Protein 6QNN (pdb70)

CATH classification: 2.130.10.110

InterPro domains:
  IPR000547 Clathrin, heavy chain/VPS, 7-fold repeat [PS50236] (537-683)
  IPR000547 Clathrin, heavy chain/VPS, 7-fold repeat [PS50236] (686-828)
  IPR000547 Clathrin, heavy chain/VPS, 7-fold repeat [PS50236] (833-972)
  IPR000547 Clathrin, heavy chain/VPS, 7-fold repeat [PS50236] (979-1124)
  IPR000547 Clathrin, heavy chain/VPS, 7-fold repeat [PS50236] (1128-1269)
  IPR000547 Clathrin, heavy chain/VPS, 7-fold repeat [PS50236] (1274-1420)
  IPR000547 Clathrin, heavy chain/VPS, 7-fold repeat [PS50236] (1423-1566)
  IPR000547 Clathrin, heavy chain/VPS, 7-fold repeat [SM00299] (537-679)
  IPR000547 Clathrin, heavy chain/VPS, 7-fold repeat [SM00299] (686-828)
  IPR000547 Clathrin, heavy chain/VPS, 7-fold repeat [SM00299] (833-972)
  IPR000547 Clathrin, heavy chain/VPS, 7-fold repeat [SM00299] (979-1124)
  IPR000547 Clathrin, heavy chain/VPS, 7-fold repeat [SM00299] (1128-1269)
  IPR000547 Clathrin, heavy chain/VPS, 7-fold repeat [SM00299] (1274-1420)
  IPR000547 Clathrin, heavy chain/VPS, 7-fold repeat [SM00299] (1423-1582)
  IPR011990 Tetratricopeptide-like helical domain superfamily [G3DSA:1.25.40.10] (444-655)
  IPR011990 Tetratricopeptide-like helical domain superfamily [G3DSA:1.25.40.10] (656-912)
  IPR011990 Tetratricopeptide-like helical domain superfamily [G3DSA:1.25.40.10] (1037-1182)
  IPR011990 Tetratricopeptide-like helical domain superfamily [G3DSA:1.25.40.10] (1183-1522)
  IPR015348 Clathrin, heavy chain, linker, core motif [PF09268] (331-354)
  IPR016024 Armadillo-type fold [SSF48371] (332-487)

Sequence (373 aa):
QILPIRFQEHLQLQNLGINPANIGFSTLTMESDKFICIREKVGEQAQVVIIDMNDPSNPIRRPISADSAIMNPASKVIALKAGKTLQIFNIEMKSKMKAHTMTDDVTFWKWISLNTVALVTDNAVYHWSMEGESQPVKMFDRHSSLAGCQIINYRTDAKQKWLLLTGISAQQNRVVGAMQLYSVDRKVSQPIEGHAASFAQFKMEGNAEESTLFCFAVRGQAGGKLHIIEVGTPPTGNQPFPKKAVDVFFPPEAQNDFPVAMQISEKHDVVFLITKYGYIHLYDLETGTCIYMNRISGETIFVTAPHEATAGIIGVNRKGQVLSVCVEEENIIPYITNVLQNPDLALRMAVRNNPSPVVGQLIDLSSPLIQLS

Nearest PDB structures (foldseek):
  6qnn-assembly1_B  TM=1.056E+00  e=4.488E-01  Homo sapiens
  6qnp-assembly3_C  TM=9.932E-01  e=3.806E-57  Homo sapiens
  5ods-assembly2_B  TM=9.901E-01  e=2.237E-57  Mus musculus
  5ods-assembly1_A  TM=9.901E-01  e=7.856E-57  Mus musculus
  1bpo-assembly1_B  TM=9.889E-01  e=6.476E-57  Rattus norvegicus

Organism: Homo sapiens (NCBI:txid9606)

Foldseek 3Di:
DFDQKDKDFQDFVVVVVDDLVQLALQAWADQAQQWIWGWDQDDNFIKIWIAGSVHRNDIDIDTDDFRDWDAQHPARKIWGHHFQKTWIAHDVVRGTQAIDGDPFGFLDWGDADNFWIWTDGQWFIWIQGRPDDRDTDTQATDDPVCHPFDWADKYAWPVRQKIKTKTWDADPNATWIWMWIAGRPVGDIDIDTFAEWYWAWADDPQAPGTFIWIWTWHQDPVAIKIKIATDDDDDPSGDHQDIEIDHDDDDPVPPRKIWHYWDAQHQQQWIWIAIQQAKIWIARNRHRDTQDIDRDDRGGFHHWHQDPVQSWIWTAGSSRTIMTMHGPPVRSLVCCVPVVVDNVVSVVSVPRHD/DDDDDDCDDDPDDDPDDPD

B-factor: mean 66.19, std 13.58, range [41.08, 110.14]

Secondary structure (DSSP, 8-state):
---SEEEEEEEETTTTT--GGG-STTTEEEEETTEEEEEE-SSSSEEEEEEETTEEEEEEEEEE--SEEEE-SSSSEEEEEETTEEEEEETTTTEEEEEEE-SS---EEEE-SSSEEEEE-SSEEEEEESSS-SSPEEEEEPPGGGTT-EEEEEEE-TTSSEEEEEEEEESSSSEEEEEEEEETTTTEEEEE--SEEEEEEEEPTT-SSEEEEEEEEEEETTEEEEEEEE-SPPPTTSPPPPPEEEEE---TT-TT--EEEEEEETTTTEEEEEETTSEEEEEETTT--EEEEEE--SS-EEEEEEETTTTEEEEEESS-EEEEEEE-TTTHHHHHHHTS--HHHHHHHHHHT-/-PPPB---S--PPPSS---

Solvent-accessible surface area: 17347 Å² total; per-residue (Å²): 153,62,88,0,12,103,104,74,86,58,18,44,0,82,116,17,59,3,76,68,85,33,5,13,64,90,21,2,26,1,28,12,23,78,19,0,3,0,46,21,120,98,60,150,139,25,39,3,0,4,0,39,28,134,64,46,83,92,31,44,90,114,97,25,107,17,66,17,3,2,5,2,28,49,50,44,6,8,0,27,12,49,22,82,55,0,54,0,64,34,24,101,136,165,48,108,87,24,40,39,88,16,119,52,66,4,77,26,11,44,12,35,35,105,40,12,0,0,0,0,0,96,77,0,0,32,11,1,36,44,144,47,135,44,119,17,91,102,34,10,24,28,33,90,47,0,72,82,18,104,15,30,39,0,49,19,4,76,161,59,89,16,0,4,0,3,0,27,30,90,88,166,134,61,48,16,1,12,0,0,0,18,1,28,94,132,134,21,1,18,54,6,73,0,3,5,5,2,10,4,45,3,85,27,165,66,26,92,95,96,3,19,0,0,0,2,0,14,40,15,147,100,35,6,62,0,16,0,12,30,7,27,115,54,48,151,67,18,128,72,13,73,75,45,30,39,100,5,113,23,25,110,148,7,120,86,3,17,1,38,9,4,14,14,5,91,130,17,1,0,0,0,0,3,0,66,76,0,55,0,2,0,1,0,0,28,41,1,37,44,3,25,72,68,112,28,6,61,68,19,3,21,18,16,2,70,16,140,92,35,20,4,2,2,3,0,1,94,86,0,35,0,5,7,2,4,5,39,103,120,22,8,29,55,27,0,61,104,80,60,143,46,85,118,7,2,128,122,4,27,127,49,40,105,152,97,26,103,74,27,178,35,14,88,64,74,57,110,187,120,167,146,152

GO terms:
  GO:0150093 amyloid-beta clearance by transcytosis (P, IMP)
  GO:0072583 clathrin-dependent endocytosis (P, IMP)
  GO:0050750 low-density lipoprotein particle receptor binding (F, IPI)
  GO:0005515 protein binding (F, IPI)
  GO:0003725 double-stranded RNA binding (F, IDA)
  GO:0032991 protein-containing complex (C, IDA)
  GO:1990498 mitotic spindle microtubule (C, IDA)
  GO:0005819 spindle (C, IDA)
  GO:0030136 clathrin-coated vesicle (C, IDA)
  GO:1900126 negative regulation of hyaluronan biosynthetic process (P, IDA)
  GO:1900126 negative regulation of hyaluronan biosynthetic process (P, IMP)
  GO:0060236 regulation of mitotic spindle organization (P, IMP)
  GO:0006898 receptor-mediated endocytosis (P, IMP)
  GO:0000278 mitotic cell cycle (P, IMP)
  GO:0071439 clathrin complex (C, IDA)
  GO:0032051 clathrin light chain binding (F, IPI)
  GO:0032588 trans-Golgi network membrane (C, TAS)
  GO:0036020 endolysosome membrane (C, TAS)
  GO:0005829 cytosol (C, TAS)
  GO:0005886 plasma membrane (C, TAS)

Radius of gyration: 20.75 Å; Cα contacts (8 Å, |Δi|>4): 882; chains: 2; bounding box: 51×54×52 Å

Structure (mmCIF, N/CA/C/O backbone):
data_6QNN
#
_entry.id   6QNN
#
_cell.length_a   51.987
_cell.length_b   51.987
_cell.length_c   154.094
_cell.angle_alpha   90.000
_cell.angle_beta   90.000
_cell.angle_gamma   90.000
#
_symmetry.space_group_name_H-M   'P 43'
#
loop_
_entity.id
_entity.type
_entity.pdbx_description
1 polymer 'Clathrin heavy chain 1'
2 polymer 'G2 and S phase-expressed protein 1'
3 water water
#
loop_
_atom_site.group_PDB
_atom_site.id
_atom_site.type_symbol
_atom_site.label_atom_id
_atom_site.label_alt_id
_atom_site.label_comp_id
_atom_site.label_asym_id
_atom_site.label_entity_id
_atom_site.label_seq_id
_atom_site.pdbx_PDB_ins_code
_atom_site.Cartn_x
_atom_site.Cartn_y
_atom_site.Cartn_z
_atom_site.occupancy
_atom_site.B_iso_or_equiv
_atom_site.auth_seq_id
_atom_site.auth_comp_id
_atom_site.auth_asym_id
_atom_site.auth_atom_id
_atom_site.pdbx_PDB_model_num
ATOM 1 N N . GLN A 1 3 ? -9.189 -20.720 11.504 1.00 82.19 3 GLN A N 1
ATOM 2 C CA . GLN A 1 3 ? -9.691 -19.898 10.410 1.00 82.09 3 GLN A CA 1
ATOM 3 C C . GLN A 1 3 ? -9.602 -20.648 9.079 1.00 83.88 3 GLN A C 1
ATOM 4 O O . GLN A 1 3 ? -9.985 -20.124 8.031 1.00 83.29 3 GLN A O 1
ATOM 6 N N . ILE A 1 4 ? -9.104 -21.881 9.124 1.00 81.72 4 ILE A N 1
ATOM 7 C CA . ILE A 1 4 ? -8.924 -22.685 7.921 1.00 83.78 4 ILE A CA 1
ATOM 8 C C . ILE A 1 4 ? -10.191 -23.494 7.663 1.00 81.47 4 ILE A C 1
ATOM 9 O O . ILE A 1 4 ? -10.665 -24.242 8.529 1.00 80.01 4 ILE A O 1
ATOM 14 N N . LEU A 1 5 ? -10.758 -23.327 6.473 1.00 77.69 5 LEU A N 1
ATOM 15 C CA . LEU A 1 5 ? -11.973 -24.048 6.177 1.00 75.72 5 LEU A CA 1
ATOM 16 C C . LEU A 1 5 ? -11.769 -24.964 4.981 1.00 73.59 5 LEU A C 1
ATOM 17 O O . LEU A 1 5 ? -11.239 -24.526 3.953 1.00 78.39 5 LEU A O 1
ATOM 22 N N . PRO A 1 6 ? -12.218 -26.223 5.063 1.00 71.64 6 PRO A N 1
ATOM 23 C CA . PRO A 1 6 ? -11.990 -27.164 3.959 1.00 73.74 6 PRO A CA 1
ATOM 24 C C . PRO A 1 6 ? -12.900 -26.933 2.766 1.00 71.66 6 PRO A C 1
ATOM 25 O O . PRO A 1 6 ? -12.709 -27.576 1.724 1.00 70.01 6 PRO A O 1
ATOM 29 N N . ILE A 1 7 ? -13.892 -26.057 2.902 1.00 68.79 7 ILE A N 1
ATOM 30 C CA . ILE A 1 7 ? -14.756 -25.669 1.803 1.00 69.50 7 ILE A CA 1
ATOM 31 C C . ILE A 1 7 ? -14.600 -24.184 1.511 1.00 69.32 7 ILE A C 1
ATOM 32 O O . ILE A 1 7 ? -13.833 -23.477 2.177 1.00 73.23 7 ILE A O 1
ATOM 37 N N . ARG A 1 8 ? -15.330 -23.706 0.508 1.00 69.10 8 ARG A N 1
ATOM 38 C CA . ARG A 1 8 ? -15.426 -22.283 0.239 1.00 65.95 8 ARG A CA 1
ATOM 39 C C . ARG A 1 8 ? -16.856 -21.969 -0.168 1.00 64.08 8 ARG A C 1
ATOM 40 O O . ARG A 1 8 ? -17.493 -22.740 -0.894 1.00 65.96 8 ARG A O 1
ATOM 48 N N . PHE A 1 9 ? -17.339 -20.829 0.314 1.00 66.36 9 PHE A N 1
ATOM 49 C CA . PHE A 1 9 ? -18.726 -20.403 0.231 1.00 63.83 9 PHE A CA 1
ATOM 50 C C . PHE A 1 9 ? -18.836 -19.257 -0.765 1.00 65.25 9 PHE A C 1
ATOM 51 O O . PHE A 1 9 ? -17.939 -18.411 -0.854 1.00 68.96 9 PHE A O 1
ATOM 59 N N . GLN A 1 10 ? -19.936 -19.225 -1.512 1.00 63.55 10 GLN A N 1
ATOM 60 C CA . GLN A 1 10 ? -20.173 -18.116 -2.422 1.00 66.97 10 GLN A CA 1
ATOM 61 C C . GLN A 1 10 ? -21.667 -17.878 -2.554 1.00 65.17 10 GLN A C 1
ATOM 62 O O . GLN A 1 10 ? -22.426 -18.811 -2.833 1.00 62.30 10 GLN A O 1
ATOM 68 N N . GLU A 1 11 ? -22.083 -16.636 -2.344 1.00 62.48 11 GLU A N 1
ATOM 69 C CA . GLU A 1 11 ? -23.413 -16.198 -2.745 1.00 62.59 11 GLU A CA 1
ATOM 70 C C . GLU A 1 11 ? -23.292 -15.594 -4.138 1.00 66.58 11 GLU A C 1
ATOM 71 O O . GLU A 1 11 ? -22.675 -14.538 -4.312 1.00 67.94 11 GLU A O 1
ATOM 77 N N . HIS A 1 12 ? -23.867 -16.275 -5.135 1.00 66.35 12 HIS A N 1
ATOM 78 C CA . HIS A 1 12 ? -23.765 -15.811 -6.512 1.00 64.64 12 HIS A CA 1
ATOM 79 C C . HIS A 1 12 ? -24.689 -14.634 -6.781 1.00 69.01 12 HIS A C 1
ATOM 80 O O . HIS A 1 12 ? -24.284 -13.657 -7.426 1.00 69.53 12 HIS A O 1
ATOM 87 N N . LEU A 1 13 ? -25.921 -14.703 -6.281 1.00 64.67 13 LEU A N 1
ATOM 88 C CA . LEU A 1 13 ? -26.966 -13.772 -6.675 1.00 61.32 13 LEU A CA 1
ATOM 89 C C . LEU A 1 13 ? -28.088 -13.902 -5.664 1.00 61.20 13 LEU A C 1
ATOM 90 O O . LEU A 1 13 ? -28.243 -14.946 -5.023 1.00 57.07 13 LEU A O 1
ATOM 95 N N . GLN A 1 14 ? -28.831 -12.817 -5.494 1.00 63.91 14 GLN A N 1
ATOM 96 C CA . GLN A 1 14 ? -30.066 -12.811 -4.731 1.00 64.60 14 GLN A CA 1
ATOM 97 C C . GLN A 1 14 ? -31.222 -12.589 -5.690 1.00 60.47 14 GLN A C 1
ATOM 98 O O . GLN A 1 14 ? -31.229 -11.602 -6.429 1.00 59.84 14 GLN A O 1
ATOM 104 N N . LEU A 1 15 ? -32.206 -13.486 -5.662 1.00 60.83 15 LEU A N 1
ATOM 105 C CA . LEU A 1 15 ? -33.273 -13.437 -6.657 1.00 61.64 15 LEU A CA 1
ATOM 106 C C . LEU A 1 15 ? -34.279 -12.327 -6.400 1.00 64.08 15 LEU A C 1
ATOM 107 O O . LEU A 1 15 ? -35.032 -11.975 -7.310 1.00 61.89 15 LEU A O 1
ATOM 112 N N . GLN A 1 16 ? -34.302 -11.757 -5.198 1.00 62.70 16 GLN A N 1
ATOM 113 C CA . GLN A 1 16 ? -35.162 -10.606 -4.960 1.00 65.22 16 GLN A CA 1
ATOM 114 C C . GLN A 1 16 ? -34.593 -9.332 -5.566 1.00 63.45 16 GLN A C 1
ATOM 115 O O . GLN A 1 16 ? -35.333 -8.359 -5.728 1.00 63.38 16 GLN A O 1
ATOM 121 N N . ASN A 1 17 ? -33.296 -9.318 -5.898 1.00 65.12 17 ASN A N 1
ATOM 122 C CA . ASN A 1 17 ? -32.706 -8.193 -6.618 1.00 65.83 17 ASN A CA 1
ATOM 123 C C . ASN A 1 17 ? -33.234 -8.117 -8.049 1.00 67.48 17 ASN A C 1
ATOM 124 O O . ASN A 1 17 ? -33.343 -7.022 -8.615 1.00 70.43 17 ASN A O 1
ATOM 129 N N . LEU A 1 18 ? -33.628 -9.252 -8.626 1.00 65.68 18 LEU A N 1
ATOM 130 C CA . LEU A 1 18 ? -34.223 -9.289 -9.952 1.00 66.13 18 LEU A CA 1
ATOM 131 C C . LEU A 1 18 ? -35.739 -9.152 -9.943 1.00 65.98 18 LEU A C 1
ATOM 132 O O . LEU A 1 18 ? -36.366 -9.348 -10.986 1.00 68.95 18 LEU A O 1
ATOM 137 N N . GLY A 1 19 ? -36.341 -8.822 -8.808 1.00 65.36 19 GLY A N 1
ATOM 138 C CA . GLY A 1 19 ? -37.767 -8.569 -8.771 1.00 69.37 19 GLY A CA 1
ATOM 139 C C . GLY A 1 19 ? -38.646 -9.790 -8.624 1.00 70.58 19 GLY A C 1
ATOM 140 O O . GLY A 1 19 ? -39.870 -9.677 -8.762 1.00 70.32 19 GLY A O 1
ATOM 141 N N . ILE A 1 20 ? -38.069 -10.947 -8.336 1.00 69.31 20 ILE A N 1
ATOM 142 C CA . ILE A 1 20 ? -38.842 -12.170 -8.164 1.00 65.56 20 ILE A CA 1
ATOM 143 C C . ILE A 1 20 ? -39.530 -12.148 -6.805 1.00 70.49 20 ILE A C 1
ATOM 144 O O . ILE A 1 20 ? -38.866 -12.070 -5.767 1.00 67.60 20 ILE A O 1
ATOM 149 N N . ASN A 1 21 ? -40.860 -12.205 -6.821 1.00 66.47 21 ASN A N 1
ATOM 150 C CA . ASN A 1 21 ? -41.661 -12.274 -5.606 1.00 74.30 21 ASN A CA 1
ATOM 151 C C . ASN A 1 21 ? -41.429 -13.618 -4.922 1.00 72.96 21 ASN A C 1
ATOM 152 O O . ASN A 1 21 ? -41.386 -14.648 -5.607 1.00 67.89 21 ASN A O 1
ATOM 157 N N . PRO A 1 22 ? -41.222 -13.649 -3.594 1.00 69.58 22 PRO A N 1
ATOM 158 C CA . PRO A 1 22 ? -40.828 -14.909 -2.931 1.00 70.31 22 PRO A CA 1
ATOM 159 C C . PRO A 1 22 ? -41.910 -15.983 -2.867 1.00 68.52 22 PRO A C 1
ATOM 160 O O . PRO A 1 22 ? -41.581 -17.123 -2.513 1.00 67.40 22 PRO A O 1
ATOM 164 N N . ALA A 1 23 ? -43.165 -15.673 -3.211 1.00 71.00 23 ALA A N 1
ATOM 165 C CA . ALA A 1 23 ? -44.193 -16.703 -3.280 1.00 68.33 23 ALA A CA 1
ATOM 166 C C . ALA A 1 23 ? -43.983 -17.660 -4.452 1.00 68.07 23 ALA A C 1
ATOM 167 O O . ALA A 1 23 ? -44.424 -18.811 -4.374 1.00 68.99 23 ALA A O 1
ATOM 169 N N . ASN A 1 24 ? -43.322 -17.228 -5.527 1.00 67.37 24 ASN A N 1
ATOM 170 C CA . ASN A 1 24 ? -42.964 -18.133 -6.613 1.00 66.69 24 ASN A CA 1
ATOM 171 C C . ASN A 1 24 ? -41.524 -18.628 -6.518 1.00 66.86 24 ASN A C 1
ATOM 172 O O . ASN A 1 24 ? -41.025 -19.213 -7.490 1.00 59.32 24 ASN A O 1
ATOM 177 N N . ILE A 1 25 ? -40.843 -18.390 -5.396 1.00 59.54 25 ILE A N 1
ATOM 178 C CA . ILE A 1 25 ? -39.560 -19.040 -5.102 1.00 56.61 25 ILE A CA 1
ATOM 179 C C . ILE A 1 25 ? -39.897 -20.272 -4.270 1.00 62.49 25 ILE A C 1
ATOM 180 O O . ILE A 1 25 ? -39.946 -20.243 -3.031 1.00 60.35 25 ILE A O 1
ATOM 185 N N . GLY A 1 26 ? -40.170 -21.365 -4.968 1.00 55.62 26 GLY A N 1
ATOM 186 C CA . GLY A 1 26 ? -40.499 -22.617 -4.323 1.00 51.00 26 GLY A CA 1
ATOM 187 C C . GLY A 1 26 ? -40.295 -23.728 -5.323 1.00 56.61 26 GLY A C 1
ATOM 188 O O . GLY A 1 26 ? -39.971 -23.489 -6.491 1.00 56.00 26 GLY A O 1
ATOM 189 N N . PHE A 1 27 ? -40.490 -24.953 -4.830 1.00 56.11 27 PHE A N 1
ATOM 190 C CA . PHE A 1 27 ? -40.261 -26.169 -5.602 1.00 55.98 27 PHE A CA 1
ATOM 191 C C . PHE A 1 27 ? -41.194 -26.282 -6.803 1.00 59.03 27 PHE A C 1
ATOM 192 O O . PHE A 1 27 ? -40.796 -26.818 -7.840 1.00 57.58 27 PHE A O 1
ATOM 200 N N . SER A 1 28 ? -42.409 -25.746 -6.699 1.00 59.58 28 SER A N 1
ATOM 201 C CA . SER A 1 28 ? -43.387 -25.873 -7.767 1.00 61.53 28 SER A CA 1
ATOM 202 C C . SER A 1 28 ? -43.149 -24.906 -8.919 1.00 60.16 28 SER A C 1
ATOM 203 O O . SER A 1 28 ? -43.605 -25.178 -10.034 1.00 63.87 28 SER A O 1
ATOM 206 N N . THR A 1 29 ? -42.423 -23.808 -8.693 1.00 55.97 29 THR A N 1
ATOM 207 C CA . THR A 1 29 ? -42.353 -22.717 -9.650 1.00 53.00 29 THR A CA 1
ATOM 208 C C . THR A 1 29 ? -40.947 -22.366 -10.110 1.00 54.49 29 THR A C 1
ATOM 209 O O . THR A 1 29 ? -40.808 -21.718 -11.149 1.00 59.66 29 THR A O 1
ATOM 213 N N . LEU A 1 30 ? -39.913 -22.778 -9.391 1.00 54.81 30 LEU A N 1
ATOM 214 C CA . LEU A 1 30 ? -38.534 -22.454 -9.723 1.00 53.08 30 LEU A CA 1
ATOM 215 C C . LEU A 1 30 ? -37.807 -23.745 -10.050 1.00 51.19 30 LEU A C 1
ATOM 216 O O . LEU A 1 30 ? -37.888 -24.709 -9.286 1.00 47.93 30 LEU A O 1
ATOM 221 N N . THR A 1 31 ? -37.135 -23.783 -11.204 1.00 52.65 31 THR A N 1
ATOM 222 C CA . THR A 1 31 ? -36.352 -24.947 -11.584 1.00 49.15 31 THR A CA 1
ATOM 223 C C . THR A 1 31 ? -34.911 -24.530 -11.830 1.00 45.07 31 THR A C 1
ATOM 224 O O . THR A 1 31 ? -34.633 -23.397 -12.224 1.00 46.78 31 THR A O 1
ATOM 228 N N . MET A 1 32 ? -33.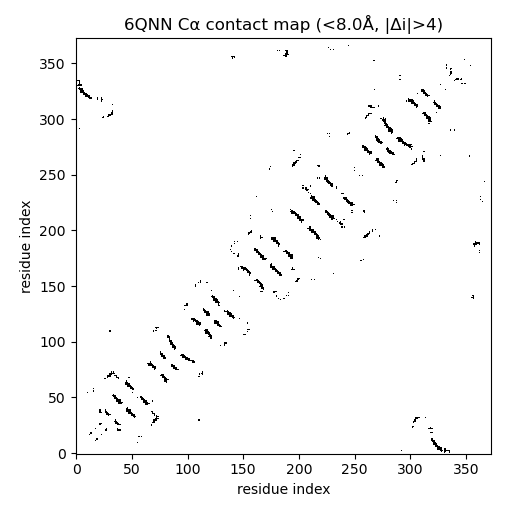990 -25.448 -11.567 1.00 46.10 32 MET A N 1
ATOM 229 C CA . MET A 1 32 ? -32.570 -25.189 -11.808 1.00 50.55 32 MET A CA 1
ATOM 230 C C . MET A 1 32 ? -31.934 -26.533 -12.163 1.00 51.80 32 MET A C 1
ATOM 231 O O . MET A 1 32 ? -31.438 -27.249 -11.292 1.00 44.40 32 MET A O 1
ATOM 236 N N . GLU A 1 33 ? -31.954 -26.861 -13.457 1.00 48.96 33 GLU A N 1
ATOM 237 C CA . GLU A 1 33 ? -31.472 -28.166 -13.880 1.00 46.40 33 GLU A CA 1
ATOM 238 C C . GLU A 1 33 ? -29.962 -28.213 -14.012 1.00 47.35 33 GLU A C 1
ATOM 239 O O . GLU A 1 33 ? -29.404 -29.307 -14.138 1.00 55.29 33 GLU A O 1
ATOM 245 N N . SER A 1 34 ? -29.304 -27.059 -14.034 1.00 45.91 34 SER A N 1
ATOM 246 C CA . SER A 1 34 ? -27.852 -26.979 -13.966 1.00 47.51 34 SER A CA 1
ATOM 247 C C . SER A 1 34 ? -27.493 -25.598 -13.459 1.00 48.51 34 SER A C 1
ATOM 248 O O . SER A 1 34 ? -28.351 -24.724 -13.325 1.00 49.18 34 SER A O 1
ATOM 251 N N . ASP A 1 35 ? -26.197 -25.374 -13.277 1.00 48.09 35 ASP A N 1
ATOM 252 C CA . ASP A 1 35 ? -25.703 -24.110 -12.766 1.00 50.07 35 ASP A CA 1
ATOM 253 C C . ASP A 1 35 ? -25.687 -22.977 -13.795 1.00 55.80 35 ASP A C 1
ATOM 254 O O . ASP A 1 35 ? -25.228 -21.883 -13.448 1.00 59.98 35 ASP A O 1
ATOM 259 N N . LYS A 1 36 ? -26.174 -23.188 -15.026 1.00 57.82 36 LYS A N 1
ATOM 260 C CA . LYS A 1 36 ? -26.191 -22.153 -16.056 1.00 56.99 36 LYS A CA 1
ATOM 261 C C . LYS A 1 36 ? -27.496 -21.369 -16.131 1.00 57.30 36 LYS A C 1
ATOM 262 O O . LYS A 1 36 ? -27.469 -20.197 -16.527 1.00 58.41 36 LYS A O 1
ATOM 268 N N . PHE A 1 37 ? -28.636 -21.955 -15.750 1.00 53.58 37 PHE A N 1
ATOM 269 C CA . PHE A 1 37 ? -29.909 -21.251 -15.868 1.00 54.88 37 PHE A CA 1
ATOM 270 C C . PHE A 1 37 ? -30.814 -21.497 -14.661 1.00 55.75 37 PHE A C 1
ATOM 271 O O . PHE A 1 37 ? -30.800 -22.568 -14.051 1.00 50.07 37 PHE A O 1
ATOM 279 N N . ILE A 1 38 ? -31.615 -20.480 -14.342 1.00 51.95 38 ILE A N 1
ATOM 280 C CA . ILE A 1 38 ? -32.749 -20.578 -13.429 1.00 53.46 38 ILE A CA 1
ATOM 281 C C . ILE A 1 38 ? -33.991 -20.076 -14.167 1.00 50.26 38 ILE A C 1
ATOM 282 O O . ILE A 1 38 ? -33.978 -18.973 -14.725 1.00 51.51 38 ILE A O 1
ATOM 287 N N . CYS A 1 39 ? -35.057 -20.877 -14.169 1.00 51.03 39 CYS A N 1
ATOM 288 C CA . CYS A 1 39 ? -36.362 -20.457 -14.673 1.00 52.31 39 CYS A CA 1
ATOM 289 C C . CYS A 1 39 ? -37.389 -20.395 -13.551 1.00 50.81 39 CYS A C 1
ATOM 290 O O . CYS A 1 39 ? -37.447 -21.289 -12.701 1.00 54.24 39 CYS A O 1
ATOM 293 N N . ILE A 1 40 ? -38.202 -19.334 -13.564 1.00 52.74 40 ILE A N 1
ATOM 294 C CA . ILE A 1 40 ? -39.274 -19.105 -12.596 1.00 57.10 40 ILE A CA 1
ATOM 295 C C . ILE A 1 40 ? -40.554 -18.810 -13.356 1.00 54.44 40 ILE A C 1
ATOM 296 O O . ILE A 1 40 ? -40.589 -17.888 -14.175 1.00 60.71 40 ILE A O 1
ATOM 301 N N . ARG A 1 41 ? -41.613 -19.554 -13.064 1.00 57.61 41 ARG A N 1
ATOM 302 C CA . ARG A 1 41 ? -42.927 -19.216 -13.589 1.00 58.75 41 ARG A CA 1
ATOM 303 C C . ARG A 1 41 ? -43.609 -18.230 -12.651 1.00 62.17 41 ARG A C 1
ATOM 304 O O . ARG A 1 41 ? -43.572 -18.400 -11.431 1.00 61.76 41 ARG A O 1
ATOM 312 N N . GLU A 1 42 ? -44.228 -17.206 -13.226 1.00 66.99 42 GLU A N 1
ATOM 313 C CA . GLU A 1 42 ? -44.851 -16.117 -12.489 1.00 71.66 42 GLU A CA 1
ATOM 314 C C . GLU A 1 42 ? -46.256 -15.881 -13.027 1.00 75.24 42 GLU A C 1
ATOM 315 O O . GLU A 1 42 ? -46.744 -16.605 -13.898 1.00 76.81 42 GLU A O 1
ATOM 321 N N . LYS A 1 43 ? -46.909 -14.841 -12.500 1.00 80.68 43 LYS A N 1
ATOM 322 C CA . LYS A 1 43 ? -48.281 -14.500 -12.856 1.00 88.15 43 LYS A CA 1
ATOM 323 C C . LYS A 1 43 ? -48.427 -12.975 -12.809 1.00 95.14 43 LYS A C 1
ATOM 324 O O . LYS A 1 43 ? -49.029 -12.391 -11.909 1.00 96.54 43 LYS A O 1
ATOM 330 N N . VAL A 1 44 ? -47.849 -12.300 -13.799 1.00 94.80 44 VAL A N 1
ATOM 331 C CA . VAL A 1 44 ? -48.051 -10.866 -13.983 1.00 96.95 44 VAL A CA 1
ATOM 332 C C . VAL A 1 44 ? -49.276 -10.689 -14.870 1.00 102.58 44 VAL A C 1
ATOM 333 O O . VAL A 1 44 ? -49.286 -11.123 -16.028 1.00 100.99 44 VAL A O 1
ATOM 337 N N . GLY A 1 45 ? -50.317 -10.063 -14.327 1.00 103.43 45 GLY A N 1
ATOM 338 C CA . GLY A 1 45 ? -51.603 -10.095 -14.995 1.00 103.52 45 GLY A CA 1
ATOM 339 C C . GLY A 1 45 ? -52.279 -11.431 -14.733 1.00 103.74 45 GLY A C 1
ATOM 340 O O . GLY A 1 45 ? -52.160 -12.009 -13.655 1.00 101.85 45 GLY A O 1
ATOM 341 N N . GLU A 1 46 ? -52.984 -11.939 -15.743 1.00 103.57 46 GLU A N 1
ATOM 342 C CA . GLU A 1 46 ? -53.622 -13.243 -15.611 1.00 102.09 46 GLU A CA 1
ATOM 343 C C . GLU A 1 46 ? -53.064 -14.302 -16.548 1.00 99.23 46 GLU A C 1
ATOM 344 O O . GLU A 1 46 ? -53.271 -15.491 -16.295 1.00 100.11 46 GLU A O 1
ATOM 350 N N . GLN A 1 47 ? -52.352 -13.914 -17.595 1.00 95.86 47 GLN A N 1
ATOM 351 C CA . GLN A 1 47 ? -51.541 -14.879 -18.316 1.00 89.06 47 GLN A CA 1
ATOM 352 C C . GLN A 1 47 ? -50.216 -15.082 -17.591 1.00 86.17 47 GLN A C 1
ATOM 353 O O . GLN A 1 47 ? -49.690 -14.173 -16.941 1.00 88.34 47 GLN A O 1
ATOM 359 N N . ALA A 1 48 ? -49.679 -16.290 -17.704 1.00 77.80 48 ALA A N 1
ATOM 360 C CA . ALA A 1 48 ? -48.438 -16.612 -17.029 1.00 68.41 48 ALA A CA 1
ATOM 361 C C . ALA A 1 48 ? -47.235 -16.028 -17.771 1.00 65.90 48 ALA A C 1
ATOM 362 O O . ALA A 1 48 ? -47.322 -15.582 -18.918 1.00 68.91 48 ALA A O 1
ATOM 364 N N . GLN A 1 49 ? -46.105 -16.012 -17.077 1.00 64.18 49 GLN A N 1
ATOM 365 C CA . GLN A 1 49 ? -44.818 -15.619 -17.624 1.00 60.72 49 GLN A CA 1
ATOM 366 C C . GLN A 1 49 ? -43.786 -16.632 -17.163 1.00 64.05 49 GLN A C 1
ATOM 367 O O . GLN A 1 49 ? -43.976 -17.320 -16.157 1.00 62.55 49 GLN A O 1
ATOM 373 N N . VAL A 1 50 ? -42.685 -16.722 -17.896 1.00 60.59 50 VAL A N 1
ATOM 374 C CA . VAL A 1 50 ? -41.494 -17.393 -17.399 1.00 59.44 50 VAL A CA 1
ATOM 375 C C . VAL A 1 50 ? -40.373 -16.365 -17.363 1.00 60.99 50 VAL A C 1
ATOM 376 O O . VAL A 1 50 ? -40.314 -15.458 -18.202 1.00 61.98 50 VAL A O 1
ATOM 380 N N . VAL A 1 51 ? -39.560 -16.437 -16.315 1.00 58.01 51 VAL A N 1
ATOM 381 C CA . VAL A 1 51 ? -38.441 -15.535 -16.107 1.00 54.94 51 VAL A CA 1
ATOM 382 C C . VAL A 1 51 ? -37.182 -16.379 -16.189 1.00 59.75 51 VAL A C 1
ATOM 383 O O . VAL A 1 51 ? -36.925 -17.211 -15.310 1.00 57.63 51 VAL A O 1
ATOM 387 N N . ILE A 1 52 ? -36.400 -16.172 -17.245 1.00 54.75 52 ILE A N 1
ATOM 388 C CA . ILE A 1 52 ? -35.180 -16.931 -17.495 1.00 57.01 52 ILE A CA 1
ATOM 389 C C . ILE A 1 52 ? -33.991 -16.079 -17.078 1.00 59.83 52 ILE A C 1
ATOM 390 O O . ILE A 1 52 ? -33.797 -14.970 -17.593 1.00 60.19 52 ILE A O 1
ATOM 395 N N . ILE A 1 53 ? -33.192 -16.599 -16.150 1.00 55.80 53 ILE A N 1
ATOM 396 C CA . ILE A 1 53 ? -32.005 -15.917 -15.658 1.00 54.79 53 ILE A CA 1
ATOM 397 C C . ILE A 1 53 ? -30.782 -16.643 -16.189 1.00 56.99 53 ILE A C 1
ATOM 398 O O . ILE A 1 53 ? -30.584 -17.832 -15.914 1.00 55.28 53 ILE A O 1
ATOM 403 N N . ASP A 1 54 ? -29.982 -15.934 -16.975 1.00 62.82 54 ASP A N 1
ATOM 404 C CA . ASP A 1 54 ? -28.677 -16.422 -17.390 1.00 63.87 54 ASP A CA 1
ATOM 405 C C . ASP A 1 54 ? -27.722 -16.244 -16.225 1.00 65.66 54 ASP A C 1
ATOM 406 O O . ASP A 1 54 ? -27.591 -15.141 -15.696 1.00 69.10 54 ASP A O 1
ATOM 411 N N . MET A 1 55 ? -27.035 -17.317 -15.835 1.00 66.66 55 MET A N 1
ATOM 412 C CA . MET A 1 55 ? -26.139 -17.205 -14.690 1.00 67.11 55 MET A CA 1
ATOM 413 C C . MET A 1 55 ? -24.808 -16.556 -15.041 1.00 71.48 55 MET A C 1
ATOM 414 O O . MET A 1 55 ? -24.034 -16.250 -14.130 1.00 66.27 55 MET A O 1
ATOM 419 N N . ASN A 1 56 ? -24.519 -16.347 -16.327 1.00 67.80 56 ASN A N 1
ATOM 420 C CA . ASN A 1 56 ? -23.342 -15.594 -16.734 1.00 72.78 56 ASN A CA 1
ATOM 421 C C . ASN A 1 56 ? -23.645 -14.129 -17.031 1.00 74.77 56 ASN A C 1
ATOM 422 O O . ASN A 1 56 ? -22.710 -13.330 -17.143 1.00 75.26 56 ASN A O 1
ATOM 427 N N . ASP A 1 57 ? -24.919 -13.758 -17.145 1.00 74.70 57 ASP A N 1
ATOM 428 C CA . ASP A 1 57 ? -25.351 -12.360 -17.196 1.00 73.27 57 ASP A CA 1
ATOM 429 C C . ASP A 1 57 ? -26.560 -12.234 -16.280 1.00 71.09 57 ASP A C 1
ATOM 430 O O . ASP A 1 57 ? -27.707 -12.215 -16.746 1.00 68.58 57 ASP A O 1
ATOM 435 N N . PRO A 1 58 ? -26.341 -12.158 -14.961 1.00 74.10 58 PRO A N 1
ATOM 436 C CA . PRO A 1 58 ? -27.475 -12.249 -14.030 1.00 69.63 58 PRO A CA 1
ATOM 437 C C . PRO A 1 58 ? -28.303 -10.987 -13.942 1.00 72.83 58 PRO A C 1
ATOM 438 O O . PRO A 1 58 ? -29.426 -11.049 -13.433 1.00 71.27 58 PRO A O 1
ATOM 442 N N . SER A 1 59 ? -27.801 -9.850 -14.410 1.00 73.35 59 SER A N 1
ATOM 443 C CA . SER A 1 59 ? -28.514 -8.592 -14.255 1.00 72.39 59 SER A CA 1
ATOM 444 C C . SER A 1 59 ? -29.399 -8.264 -15.448 1.00 71.26 59 SER A C 1
ATOM 445 O O . SER A 1 59 ? -30.007 -7.190 -15.474 1.00 70.26 59 SER A O 1
ATOM 448 N N . ASN A 1 60 ? -29.501 -9.159 -16.427 1.00 68.29 60 ASN A N 1
ATOM 449 C CA . ASN A 1 60 ? -30.384 -8.958 -17.582 1.00 71.61 60 ASN A CA 1
ATOM 450 C C . ASN A 1 60 ? -31.285 -10.163 -17.823 1.00 68.73 60 ASN A C 1
ATOM 451 O O . ASN A 1 60 ? -31.090 -10.897 -18.804 1.00 66.62 60 ASN A O 1
ATOM 456 N N . PRO A 1 61 ? -32.298 -10.388 -16.981 1.00 68.97 61 PRO A N 1
ATOM 457 C CA . PRO A 1 61 ? -33.214 -11.500 -17.237 1.00 64.04 61 PRO A CA 1
ATOM 458 C C . PRO A 1 61 ? -34.195 -11.162 -18.349 1.00 62.94 61 PRO A C 1
ATOM 459 O O . PRO A 1 61 ? -34.460 -10.001 -18.663 1.00 64.12 61 PRO A O 1
ATOM 463 N N . ILE A 1 62 ? -34.735 -12.212 -18.945 1.00 57.50 62 ILE A N 1
ATOM 464 C CA . ILE A 1 62 ? -35.735 -12.071 -19.990 1.00 67.76 62 ILE A CA 1
ATOM 465 C C . ILE A 1 62 ? -37.030 -12.677 -19.485 1.00 61.63 62 ILE A C 1
ATOM 466 O O . ILE A 1 62 ? -37.032 -13.589 -18.652 1.00 57.04 62 ILE A O 1
ATOM 471 N N . ARG A 1 63 ? -38.141 -12.147 -19.983 1.00 62.80 63 ARG A N 1
ATOM 472 C CA . ARG A 1 63 ? -39.469 -12.543 -19.532 1.00 65.09 63 ARG A CA 1
ATOM 473 C C . ARG A 1 63 ? -40.349 -12.780 -20.753 1.00 60.41 63 ARG A C 1
ATOM 474 O O . ARG A 1 63 ? -40.711 -11.830 -21.451 1.00 58.41 63 ARG A O 1
ATOM 482 N N . ARG A 1 64 ? -40.713 -14.045 -20.993 1.00 58.78 64 ARG A N 1
ATOM 483 C CA . ARG A 1 64 ? -41.626 -14.408 -22.059 1.00 63.57 64 ARG A CA 1
ATOM 484 C C . ARG A 1 64 ? -42.947 -14.918 -21.491 1.00 59.96 64 ARG A C 1
ATOM 485 O O . ARG A 1 64 ? -42.948 -15.617 -20.473 1.00 60.11 64 ARG A O 1
ATOM 493 N N . PRO A 1 65 ? -44.081 -14.585 -22.111 1.00 61.12 65 PRO A N 1
ATOM 494 C CA . PRO A 1 65 ? -45.355 -15.174 -21.674 1.00 64.75 65 PRO A CA 1
ATOM 495 C C . PRO A 1 65 ? -45.451 -16.645 -22.053 1.00 62.47 65 PRO A C 1
ATOM 496 O O . PRO A 1 65 ? -44.925 -17.074 -23.080 1.00 61.13 65 PRO A O 1
ATOM 500 N N . ILE A 1 66 ? -46.080 -17.430 -21.174 1.00 62.78 66 ILE A N 1
ATOM 501 C CA . ILE A 1 66 ? -46.204 -18.872 -21.340 1.00 61.10 66 ILE A CA 1
ATOM 502 C C . ILE A 1 66 ? -47.631 -19.303 -21.044 1.00 60.18 66 ILE A C 1
ATOM 503 O O . ILE A 1 66 ? -48.433 -18.561 -20.477 1.00 65.58 66 ILE A O 1
ATOM 508 N N . SER A 1 67 ? -47.913 -20.552 -21.401 1.00 60.37 67 SER A N 1
ATOM 509 C CA . SER A 1 67 ? -49.180 -21.218 -21.125 1.00 60.20 67 SER A CA 1
ATOM 510 C C . SER A 1 67 ? -48.885 -22.649 -20.697 1.00 65.50 67 SER A C 1
ATOM 511 O O . SER A 1 67 ? -49.472 -23.612 -21.190 1.00 69.15 67 SER A O 1
ATOM 514 N N . ALA A 1 68 ? -47.947 -22.783 -19.762 1.00 58.80 68 ALA A N 1
ATOM 515 C CA . ALA A 1 68 ? -47.420 -24.061 -19.315 1.00 59.05 68 ALA A CA 1
ATOM 516 C C . ALA A 1 68 ? -47.510 -24.136 -17.794 1.00 58.01 68 ALA A C 1
ATOM 517 O O . ALA A 1 68 ? -47.566 -23.109 -17.115 1.00 53.82 68 ALA A O 1
ATOM 519 N N . ASP A 1 69 ? -47.540 -25.363 -17.258 1.00 63.01 69 ASP A N 1
ATOM 520 C CA . ASP A 1 69 ? -47.547 -25.575 -15.812 1.00 59.44 69 ASP A CA 1
ATOM 521 C C . ASP A 1 69 ? -46.180 -25.941 -15.254 1.00 61.62 69 ASP A C 1
ATOM 522 O O . ASP A 1 69 ? -46.058 -26.129 -14.041 1.00 60.14 69 ASP A O 1
ATOM 527 N N . SER A 1 70 ? -45.176 -26.113 -16.111 1.00 62.71 70 SER A N 1
ATOM 528 C CA . SER A 1 70 ? -43.802 -26.355 -15.688 1.00 56.36 70 SER A CA 1
ATOM 529 C C . SER A 1 70 ? -42.865 -25.925 -16.805 1.00 63.26 70 SER A C 1
ATOM 530 O O . SER A 1 70 ? -43.230 -25.951 -17.978 1.00 53.42 70 SER A O 1
ATOM 533 N N . ALA A 1 71 ? -41.648 -25.548 -16.427 1.00 62.07 71 ALA A N 1
ATOM 534 C CA . ALA A 1 71 ? -40.652 -25.105 -17.393 1.00 53.49 71 ALA A CA 1
ATOM 535 C C . ALA A 1 71 ? -39.285 -25.538 -16.897 1.00 57.68 71 ALA A C 1
ATOM 536 O O . ALA A 1 71 ? -38.904 -25.209 -15.765 1.00 56.16 71 ALA A O 1
ATOM 538 N N . ILE A 1 72 ? -38.558 -26.296 -17.720 1.00 51.28 72 ILE A N 1
ATOM 539 C CA . ILE A 1 72 ? -37.214 -26.736 -17.369 1.00 51.40 72 ILE A CA 1
ATOM 540 C C . ILE A 1 72 ? -36.273 -26.443 -18.528 1.00 54.08 72 ILE A C 1
ATOM 541 O O . ILE A 1 72 ? -36.512 -26.864 -19.668 1.00 54.09 72 ILE A O 1
ATOM 546 N N . MET A 1 73 ? -35.224 -25.689 -18.239 1.00 53.25 73 MET A N 1
ATOM 547 C CA . MET A 1 73 ? -34.167 -25.440 -19.196 1.00 50.37 73 MET A CA 1
ATOM 548 C C . MET A 1 73 ? -33.270 -26.663 -19.282 1.00 54.76 73 MET A C 1
ATOM 549 O O . MET A 1 73 ? -33.076 -27.373 -18.289 1.00 53.06 73 MET A O 1
ATOM 554 N N . ASN A 1 74 ? -32.771 -26.920 -20.491 1.00 50.29 74 ASN A N 1
ATOM 555 C CA . ASN A 1 74 ? -31.706 -27.880 -20.735 1.00 50.84 74 ASN A CA 1
ATOM 556 C C . ASN A 1 74 ? -30.471 -27.543 -19.896 1.00 49.38 74 ASN A C 1
ATOM 557 O O . ASN A 1 74 ? -30.168 -26.361 -19.687 1.00 46.97 74 ASN A O 1
ATOM 562 N N . PRO A 1 75 ? -29.730 -28.552 -19.417 1.00 47.46 75 PRO A N 1
ATOM 563 C CA . PRO A 1 75 ? -28.540 -28.278 -18.599 1.00 51.78 75 PRO A CA 1
ATOM 564 C C . PRO A 1 75 ? -27.371 -27.609 -19.310 1.00 54.28 75 PRO A C 1
ATOM 565 O O . PRO A 1 75 ? -26.459 -27.139 -18.618 1.00 52.11 75 PRO A O 1
ATOM 569 N N . ALA A 1 76 ? -27.345 -27.545 -20.645 1.00 60.14 76 ALA A N 1
ATOM 570 C CA . ALA A 1 76 ? -26.187 -26.998 -21.341 1.00 56.45 76 ALA A CA 1
ATOM 571 C C . ALA A 1 76 ? -26.502 -25.959 -22.411 1.00 61.29 76 ALA A C 1
ATOM 572 O O . ALA A 1 76 ? -25.604 -25.181 -22.760 1.00 65.62 76 ALA A O 1
ATOM 574 N N . SER A 1 77 ? -27.719 -25.906 -22.942 1.00 59.01 77 SER A N 1
ATOM 575 C CA . SER A 1 77 ? -28.061 -24.911 -23.949 1.00 58.96 77 SER A CA 1
ATOM 576 C C . SER A 1 77 ? -29.281 -24.131 -23.499 1.00 54.47 77 SER A C 1
ATOM 577 O O . SER A 1 77 ? -29.963 -24.503 -22.541 1.00 57.40 77 SER A O 1
ATOM 580 N N . LYS A 1 78 ? -29.595 -23.069 -24.242 1.00 52.87 78 LYS A N 1
ATOM 581 C CA . LYS A 1 78 ? -30.780 -22.248 -23.978 1.00 56.09 78 LYS A CA 1
ATOM 582 C C . LYS A 1 78 ? -32.006 -22.838 -24.674 1.00 55.63 78 LYS A C 1
ATOM 583 O O . LYS A 1 78 ? -32.639 -22.240 -25.552 1.00 52.22 78 LYS A O 1
ATOM 589 N N . VAL A 1 79 ? -32.335 -24.046 -24.230 1.00 53.63 79 VAL A N 1
ATOM 590 C CA . VAL A 1 79 ? -33.360 -24.891 -24.812 1.00 48.57 79 VAL A CA 1
ATOM 591 C C . VAL A 1 79 ? -34.320 -25.233 -23.687 1.00 54.47 79 VAL A C 1
ATOM 592 O O . VAL A 1 79 ? -33.918 -25.828 -22.676 1.00 54.39 79 VAL A O 1
ATOM 596 N N . ILE A 1 80 ? -35.571 -24.823 -23.830 1.00 52.59 80 ILE A N 1
ATOM 597 C CA . ILE A 1 80 ? -36.539 -24.925 -22.750 1.00 50.85 80 ILE A CA 1
ATOM 598 C C . ILE A 1 80 ? -37.530 -26.035 -23.080 1.00 52.62 80 ILE A C 1
ATOM 599 O O . ILE A 1 80 ? -37.907 -26.230 -24.243 1.00 52.86 80 ILE A O 1
ATOM 604 N N . ALA A 1 81 ? -37.853 -26.839 -22.073 1.00 47.67 81 ALA A N 1
ATOM 605 C CA . ALA A 1 81 ? -38.932 -27.810 -22.146 1.00 51.12 81 ALA A CA 1
ATOM 606 C C . ALA A 1 81 ? -40.102 -27.296 -21.328 1.00 52.40 81 ALA A C 1
ATOM 607 O O . ALA A 1 81 ? -39.931 -26.907 -20.165 1.00 54.43 81 ALA A O 1
ATOM 609 N N . LEU A 1 82 ? -41.278 -27.272 -21.942 1.00 50.18 82 LEU A N 1
ATOM 610 C CA . LEU A 1 82 ? -42.501 -26.776 -21.328 1.00 55.37 82 LEU A CA 1
ATOM 611 C C . LEU A 1 82 ? -43.602 -27.809 -21.492 1.00 55.98 82 LEU A C 1
ATOM 612 O O . LEU A 1 82 ? -43.679 -28.483 -22.524 1.00 59.92 82 LEU A O 1
ATOM 617 N N . LYS A 1 83 ? -44.435 -27.954 -20.465 1.00 55.47 83 LYS A N 1
ATOM 618 C CA . LYS A 1 83 ? -45.545 -28.887 -20.540 1.00 52.95 83 LYS A CA 1
ATOM 619 C C . LYS A 1 83 ? -46.819 -28.252 -19.999 1.00 62.06 83 LYS A C 1
ATOM 620 O O . LYS A 1 83 ? -46.788 -27.378 -19.126 1.00 56.07 83 LYS A O 1
ATOM 626 N N . ALA A 1 84 ? -47.946 -28.698 -20.550 1.00 62.40 84 ALA A N 1
ATOM 627 C CA . ALA A 1 84 ? -49.279 -28.280 -20.120 1.00 67.75 84 ALA A CA 1
ATOM 628 C C . ALA A 1 84 ? -50.102 -29.558 -20.009 1.00 66.78 84 ALA A C 1
ATOM 629 O O . ALA A 1 84 ? -50.756 -29.967 -20.971 1.00 65.82 84 ALA A O 1
ATOM 631 N N . GLY A 1 85 ? -50.047 -30.196 -18.844 1.00 62.85 85 GLY A N 1
ATOM 632 C CA . GLY A 1 85 ? -50.767 -31.435 -18.626 1.00 65.79 85 GLY A CA 1
ATOM 633 C C . GLY A 1 85 ? -50.153 -32.604 -19.367 1.00 65.94 85 GLY A C 1
ATOM 634 O O . GLY A 1 85 ? -49.118 -33.130 -18.949 1.00 63.07 85 GLY A O 1
ATOM 635 N N . LYS A 1 86 ? -50.776 -33.012 -20.476 1.00 66.51 86 LYS A N 1
ATOM 636 C CA . LYS A 1 86 ? -50.229 -34.070 -21.318 1.00 68.08 86 LYS A CA 1
ATOM 637 C C . LYS A 1 86 ? -49.440 -33.550 -22.509 1.00 65.32 86 LYS A C 1
ATOM 638 O O . LYS A 1 86 ? -48.622 -34.293 -23.062 1.00 62.84 86 LYS A O 1
ATOM 644 N N . THR A 1 87 ? -49.663 -32.306 -22.914 1.00 66.50 87 THR A N 1
ATOM 645 C CA . THR A 1 87 ? -48.939 -31.713 -24.028 1.00 60.84 87 THR A CA 1
ATOM 646 C C . THR A 1 87 ? -47.525 -31.376 -23.592 1.00 62.12 87 THR A C 1
ATOM 647 O O . THR A 1 87 ? -47.345 -30.588 -22.669 1.00 64.91 87 THR A O 1
ATOM 651 N N . LEU A 1 88 ? -46.521 -31.949 -24.253 1.00 62.40 88 LEU A N 1
ATOM 652 C CA . LEU A 1 88 ? -45.129 -31.627 -23.969 1.00 60.56 88 LEU A CA 1
ATOM 653 C C . LEU A 1 88 ? -44.509 -30.972 -25.191 1.00 59.16 88 LEU A C 1
ATOM 654 O O . LEU A 1 88 ? -44.802 -31.367 -26.320 1.00 61.44 88 LEU A O 1
ATOM 659 N N . GLN A 1 89 ? -43.661 -29.967 -24.965 1.00 55.97 89 GLN A N 1
ATOM 660 C CA . GLN A 1 89 ? -43.010 -29.234 -26.041 1.00 56.56 89 GLN A CA 1
ATOM 661 C C . GLN A 1 89 ? -41.622 -28.804 -25.598 1.00 54.96 89 GLN A C 1
ATOM 662 O O . GLN A 1 89 ? -41.387 -28.506 -24.420 1.00 54.04 89 GLN A O 1
ATOM 668 N N . ILE A 1 90 ? -40.708 -28.763 -26.565 1.00 49.83 90 ILE A N 1
ATOM 669 C CA . ILE A 1 90 ? -39.330 -28.338 -26.366 1.00 51.72 90 ILE A CA 1
ATOM 670 C C . ILE A 1 90 ? -39.013 -27.264 -27.405 1.00 57.60 90 ILE A C 1
ATOM 671 O O . ILE A 1 90 ? -39.224 -27.474 -28.612 1.00 60.58 90 ILE A O 1
ATOM 676 N N . PHE A 1 91 ? -38.505 -26.118 -26.945 1.00 53.78 91 PHE A N 1
ATOM 677 C CA . PHE A 1 91 ? -38.273 -24.955 -27.791 1.00 52.20 91 PHE A CA 1
ATOM 678 C C . PHE A 1 91 ? -36.838 -24.463 -27.683 1.00 56.62 91 PHE A C 1
ATOM 679 O O . PHE A 1 91 ? -36.243 -24.472 -26.601 1.00 56.78 91 PHE A O 1
ATOM 687 N N . ASN A 1 92 ? -36.300 -24.007 -28.813 1.00 55.08 92 ASN A N 1
ATOM 688 C CA . ASN A 1 92 ? -35.049 -23.262 -28.851 1.00 56.42 92 ASN A CA 1
ATOM 689 C C . ASN A 1 92 ? -35.382 -21.789 -28.652 1.00 60.30 92 ASN A C 1
ATOM 690 O O . ASN A 1 92 ? -36.172 -21.226 -29.412 1.00 57.35 92 ASN A O 1
ATOM 695 N N . ILE A 1 93 ? -34.808 -21.174 -27.616 1.00 56.33 93 ILE A N 1
ATOM 696 C CA . ILE A 1 93 ? -35.217 -19.824 -27.242 1.00 54.38 93 ILE A CA 1
ATOM 697 C C . ILE A 1 93 ? -34.643 -18.795 -28.202 1.00 60.22 93 ILE A C 1
ATOM 698 O O . ILE A 1 93 ? -35.385 -17.990 -28.782 1.00 61.34 93 ILE A O 1
ATOM 703 N N . GLU A 1 94 ? -33.322 -18.824 -28.399 1.00 56.65 94 GLU A N 1
ATOM 704 C CA . GLU A 1 94 ? -32.649 -17.782 -29.169 1.00 61.22 94 GLU A CA 1
ATOM 705 C C . GLU A 1 94 ? -32.950 -17.875 -30.661 1.00 63.92 94 GLU A C 1
ATOM 706 O O . GLU A 1 94 ? -33.033 -16.845 -31.339 1.00 65.88 94 GLU A O 1
ATOM 712 N N . MET A 1 95 ? -33.154 -19.078 -31.181 1.00 61.58 95 MET A N 1
ATOM 713 C CA . MET A 1 95 ? -33.485 -19.249 -32.587 1.00 62.07 95 MET A CA 1
ATOM 714 C C . MET A 1 95 ? -34.987 -19.241 -32.844 1.00 62.82 95 MET A C 1
ATOM 715 O O . MET A 1 95 ? -35.388 -19.251 -34.013 1.00 69.31 95 MET A O 1
ATOM 720 N N . LYS A 1 96 ? -35.798 -19.147 -31.778 1.00 61.58 96 LYS A N 1
ATOM 721 C CA . LYS A 1 96 ? -37.274 -19.153 -31.787 1.00 62.56 96 LYS A CA 1
ATOM 722 C C . LYS A 1 96 ? -37.832 -20.369 -32.523 1.00 69.49 96 LYS A C 1
ATOM 723 O O . LYS A 1 96 ? -38.746 -20.264 -33.342 1.00 76.75 96 LYS A O 1
ATOM 729 N N . SER A 1 97 ? -37.258 -21.537 -32.247 1.00 67.43 97 SER A N 1
ATOM 730 C CA . SER A 1 97 ? -37.520 -22.729 -33.046 1.00 63.39 97 SER A CA 1
ATOM 731 C C . SER A 1 97 ? -38.073 -23.841 -32.169 1.00 64.91 97 SER A C 1
ATOM 732 O O . SER A 1 97 ? -37.478 -24.191 -31.143 1.00 60.26 97 SER A O 1
ATOM 735 N N . LYS A 1 98 ? -39.211 -24.394 -32.577 1.00 58.79 98 LYS A N 1
ATOM 736 C CA . LYS A 1 98 ? -39.753 -25.573 -31.922 1.00 57.82 98 LYS A CA 1
ATOM 737 C C . LYS A 1 98 ? -38.903 -26.786 -32.271 1.00 61.30 98 LYS A C 1
ATOM 738 O O . LYS A 1 98 ? -38.529 -26.981 -33.435 1.00 65.87 98 LYS A O 1
ATOM 744 N N . MET A 1 99 ? -38.594 -27.598 -31.266 1.00 62.88 99 MET A N 1
ATOM 745 C CA . MET A 1 99 ? -37.668 -28.705 -31.430 1.00 60.03 99 MET A CA 1
ATOM 746 C C . MET A 1 99 ? -38.355 -30.060 -31.461 1.00 62.92 99 MET A C 1
ATOM 747 O O . MET A 1 99 ? -38.140 -30.807 -32.418 1.00 73.69 99 MET A O 1
ATOM 752 N N . LYS A 1 100 ? -39.216 -30.379 -30.494 1.00 60.19 100 LYS A N 1
ATOM 753 C CA . LYS A 1 100 ? -40.125 -31.512 -30.644 1.00 63.80 100 LYS A CA 1
ATOM 754 C C . LYS A 1 100 ? -41.365 -31.310 -29.788 1.00 58.50 100 LYS A C 1
ATOM 755 O O . LYS A 1 100 ? -41.476 -30.350 -29.023 1.00 58.95 100 LYS A O 1
ATOM 761 N N . ALA A 1 101 ? -42.306 -32.238 -29.947 1.00 58.32 101 ALA A N 1
ATOM 762 C CA . ALA A 1 101 ? -43.574 -32.209 -29.242 1.00 57.40 101 ALA A CA 1
ATOM 763 C C . ALA A 1 101 ? -44.134 -33.617 -29.146 1.00 57.41 101 ALA A C 1
ATOM 764 O O . ALA A 1 101 ? -43.888 -34.459 -30.014 1.00 61.76 101 ALA A O 1
ATOM 766 N N . HIS A 1 102 ? -44.881 -33.862 -28.073 1.00 64.45 102 HIS A N 1
ATOM 767 C CA . HIS A 1 102 ? -45.590 -35.113 -27.861 1.00 59.11 102 HIS A CA 1
ATOM 768 C C . HIS A 1 102 ? -46.747 -34.841 -26.915 1.00 63.40 102 HIS A C 1
ATOM 769 O O . HIS A 1 102 ? -46.634 -34.004 -26.018 1.00 65.98 102 HIS A O 1
ATOM 776 N N . THR A 1 103 ? -47.864 -35.519 -27.144 1.00 65.20 103 THR A N 1
ATOM 777 C CA . THR A 1 103 ? -48.992 -35.521 -26.227 1.00 66.89 103 THR A CA 1
ATOM 778 C C . THR A 1 103 ? -49.102 -36.913 -25.619 1.00 68.33 103 THR A C 1
ATOM 779 O O . THR A 1 103 ? -49.093 -37.911 -26.348 1.00 66.99 103 THR A O 1
ATOM 783 N N . MET A 1 104 ? -49.157 -36.974 -24.289 1.00 66.97 104 MET A N 1
ATOM 784 C CA . MET A 1 104 ? -49.223 -38.213 -23.532 1.00 64.44 104 MET A CA 1
ATOM 785 C C . MET A 1 104 ? -50.675 -38.614 -23.273 1.00 70.98 104 MET A C 1
ATOM 786 O O . MET A 1 104 ? -51.614 -37.863 -23.544 1.00 75.28 104 MET A O 1
ATOM 791 N N . THR A 1 105 ? -50.849 -39.810 -22.706 1.00 68.84 105 THR A N 1
ATOM 792 C CA . THR A 1 105 ? -52.163 -40.299 -22.299 1.00 66.09 105 THR A CA 1
ATOM 793 C C . THR A 1 105 ? -52.441 -40.099 -20.816 1.00 77.18 105 THR A C 1
ATOM 794 O O . THR A 1 105 ? -53.608 -40.009 -20.417 1.00 77.31 105 THR A O 1
ATOM 798 N N . ASP A 1 106 ? -51.403 -40.043 -19.992 1.00 68.89 106 ASP A N 1
ATOM 799 C CA . ASP A 1 106 ? -51.528 -39.657 -18.600 1.00 75.11 106 ASP A CA 1
ATOM 800 C C . ASP A 1 106 ? -50.748 -38.368 -18.396 1.00 71.58 106 ASP A C 1
ATOM 801 O O . ASP A 1 106 ? -49.756 -38.119 -19.088 1.00 67.04 106 ASP A O 1
ATOM 806 N N . ASP A 1 107 ? -51.229 -37.535 -17.474 1.00 66.27 107 ASP A N 1
ATOM 807 C CA . ASP A 1 107 ? -50.594 -36.247 -17.240 1.00 69.10 107 ASP A CA 1
ATOM 808 C C . ASP A 1 107 ? -49.240 -36.442 -16.576 1.00 63.24 107 ASP A C 1
ATOM 809 O O . ASP A 1 107 ? -49.067 -37.319 -15.728 1.00 68.19 107 ASP A O 1
ATOM 814 N N . VAL A 1 108 ? -48.261 -35.666 -17.030 1.00 62.10 108 VAL A N 1
ATOM 815 C CA . VAL A 1 108 ? -46.918 -35.716 -16.467 1.00 68.12 108 VAL A CA 1
ATOM 816 C C . VAL A 1 108 ? -46.899 -34.817 -15.235 1.00 60.93 108 VAL A C 1
ATOM 817 O O . VAL A 1 108 ? -47.000 -33.593 -15.344 1.00 64.42 108 VAL A O 1
ATOM 821 N N . THR A 1 109 ? -46.801 -35.431 -14.058 1.00 66.30 109 THR A N 1
ATOM 822 C CA . THR A 1 109 ? -46.786 -34.703 -12.794 1.00 61.84 109 THR A CA 1
ATOM 823 C C . THR A 1 109 ? -45.404 -34.188 -12.421 1.00 62.96 109 THR A C 1
ATOM 824 O O . THR A 1 109 ? -45.300 -33.193 -11.693 1.00 64.47 109 THR A O 1
ATOM 828 N N . PHE A 1 110 ? -44.349 -34.832 -12.904 1.00 61.44 110 PHE A N 1
ATOM 829 C CA . PHE A 1 110 ? -42.983 -34.460 -12.574 1.00 59.00 110 PHE A CA 1
ATOM 830 C C . PHE A 1 110 ? -42.120 -34.750 -13.784 1.00 55.00 110 PHE A C 1
ATOM 831 O O . PHE A 1 110 ? -42.270 -35.805 -14.403 1.00 51.44 110 PHE A O 1
ATOM 839 N N . TRP A 1 111 ? -41.163 -33.864 -14.054 1.00 51.69 111 TRP A N 1
ATOM 840 C CA . TRP A 1 111 ? -40.141 -34.166 -15.038 1.00 56.33 111 TRP A CA 1
ATOM 841 C C . TRP A 1 111 ? -38.840 -33.448 -14.700 1.00 54.07 111 TRP A C 1
ATOM 842 O O . TRP A 1 111 ? -38.811 -32.517 -13.889 1.00 53.67 111 TRP A O 1
ATOM 853 N N . LYS A 1 112 ? -37.768 -33.881 -15.372 1.00 47.86 112 LYS A N 1
ATOM 854 C CA . LYS A 1 112 ? -36.402 -33.428 -15.137 1.00 52.38 112 LYS A CA 1
ATOM 855 C C . LYS A 1 112 ? -35.520 -33.934 -16.263 1.00 52.23 112 LYS A C 1
ATOM 856 O O . LYS A 1 112 ? -35.663 -35.083 -16.683 1.00 48.56 112 LYS A O 1
ATOM 862 N N . TRP A 1 113 ? -34.607 -33.080 -16.732 1.00 53.88 113 TRP A N 1
ATOM 863 C CA . TRP A 1 113 ? -33.562 -33.521 -17.649 1.00 55.67 113 TRP A CA 1
ATOM 864 C C . TRP A 1 113 ? -32.591 -34.408 -16.890 1.00 56.29 113 TRP A C 1
ATOM 865 O O . TRP A 1 113 ? -32.067 -34.012 -15.839 1.00 51.73 113 TRP A O 1
ATOM 876 N N . ILE A 1 114 ? -32.371 -35.618 -17.399 1.00 48.90 114 ILE A N 1
ATOM 877 C CA . ILE A 1 114 ? -31.361 -36.506 -16.832 1.00 47.40 114 ILE A CA 1
ATOM 878 C C . ILE A 1 114 ? -30.105 -36.552 -17.681 1.00 55.53 114 ILE A C 1
ATOM 879 O O . ILE A 1 114 ? -29.090 -37.110 -17.241 1.00 51.30 114 ILE A O 1
ATOM 884 N N . SER A 1 115 ? -30.145 -36.007 -18.891 1.00 57.19 115 SER A N 1
ATOM 885 C CA . SER A 1 115 ? -28.964 -35.898 -19.733 1.00 59.90 115 SER A CA 1
ATOM 886 C C . SER A 1 115 ? -29.118 -34.665 -20.607 1.00 58.90 115 SER A C 1
ATOM 887 O O . SER A 1 115 ? -30.083 -33.906 -20.480 1.00 55.61 115 SER A O 1
ATOM 890 N N . LEU A 1 116 ? -28.178 -34.489 -21.536 1.00 59.56 116 LEU A N 1
ATOM 891 C CA . LEU A 1 116 ? -28.256 -33.361 -22.454 1.00 59.17 116 LEU A CA 1
ATOM 892 C C . LEU A 1 116 ? -29.364 -33.561 -23.483 1.00 58.34 116 LEU A C 1
ATOM 893 O O . LEU A 1 116 ? -29.913 -32.581 -24.002 1.00 54.03 116 LEU A O 1
ATOM 898 N N . ASN A 1 117 ? -29.764 -34.816 -23.717 1.00 61.53 117 ASN A N 1
ATOM 899 C CA . ASN A 1 117 ? -30.783 -35.169 -24.692 1.00 58.51 117 ASN A CA 1
ATOM 900 C C . ASN A 1 117 ? -32.061 -35.747 -24.110 1.00 63.02 117 ASN A C 1
ATOM 901 O O . ASN A 1 117 ? -33.005 -35.966 -24.872 1.00 59.39 117 ASN A O 1
ATOM 906 N N . THR A 1 118 ? -32.133 -36.038 -22.812 1.00 55.28 118 THR A N 1
ATOM 907 C CA . THR A 1 118 ? -33.236 -36.855 -22.325 1.00 56.69 118 THR A CA 1
ATOM 908 C C . THR A 1 118 ? -33.913 -36.181 -21.144 1.00 58.51 118 THR A C 1
ATOM 909 O O . THR A 1 118 ? -33.262 -35.829 -20.153 1.00 52.42 118 THR A O 1
ATOM 913 N N . VAL A 1 119 ? -35.214 -35.968 -21.280 1.00 56.33 119 VAL A N 1
ATOM 914 C CA . VAL A 1 119 ? -36.077 -35.577 -20.179 1.00 56.74 119 VAL A CA 1
ATOM 915 C C . VAL A 1 119 ? -36.767 -36.834 -19.692 1.00 57.40 119 VAL A C 1
ATOM 916 O O . VAL A 1 119 ? -37.369 -37.567 -20.485 1.00 56.17 119 VAL A O 1
ATOM 920 N N . ALA A 1 120 ? -36.679 -37.098 -18.402 1.00 58.06 120 ALA A N 1
ATOM 921 C CA . ALA A 1 120 ? -37.423 -38.203 -17.839 1.00 52.50 120 ALA A CA 1
ATOM 922 C C . ALA A 1 120 ? -38.787 -37.702 -17.417 1.00 58.80 120 ALA A C 1
ATOM 923 O O . ALA A 1 120 ? -38.891 -36.677 -16.748 1.00 56.04 120 ALA A O 1
ATOM 925 N N . LEU A 1 121 ? -39.826 -38.419 -17.817 1.00 62.78 121 LEU A N 1
ATOM 926 C CA . LEU A 1 121 ? -41.201 -38.044 -17.528 1.00 62.92 121 LEU A CA 1
ATOM 927 C C . LEU A 1 121 ? -41.759 -38.997 -16.493 1.00 56.28 121 LEU A C 1
ATOM 928 O O . LEU A 1 121 ? -41.584 -40.212 -16.610 1.00 55.99 121 LEU A O 1
ATOM 933 N N . VAL A 1 122 ? -42.415 -38.445 -15.476 1.00 60.57 122 VAL A N 1
ATOM 934 C CA . VAL A 1 122 ? -43.099 -39.222 -14.456 1.00 59.22 122 VAL A CA 1
ATOM 935 C C . VAL A 1 122 ? -44.582 -38.885 -14.522 1.00 63.72 122 VAL A C 1
ATOM 936 O O . VAL A 1 122 ? -44.955 -37.707 -14.506 1.00 65.22 122 VAL A O 1
ATOM 940 N N . THR A 1 123 ? -45.423 -39.915 -14.592 1.00 63.66 123 THR A N 1
ATOM 941 C CA . THR A 1 123 ? -46.863 -39.771 -14.477 1.00 65.99 123 THR A CA 1
ATOM 942 C C . THR A 1 123 ? -47.300 -40.359 -13.136 1.00 63.32 123 THR A C 1
ATOM 943 O O . THR A 1 123 ? -46.467 -40.611 -12.256 1.00 67.99 123 THR A O 1
ATOM 947 N N . ASP A 1 124 ? -48.600 -40.604 -12.988 1.00 60.35 124 ASP A N 1
ATOM 948 C CA . ASP A 1 124 ? -49.095 -41.160 -11.739 1.00 67.69 124 ASP A CA 1
ATOM 949 C C . ASP A 1 124 ? -48.785 -42.642 -11.571 1.00 66.67 124 ASP A C 1
ATOM 950 O O . ASP A 1 124 ? -48.891 -43.141 -10.454 1.00 63.33 124 ASP A O 1
ATOM 955 N N . ASN A 1 125 ? -48.402 -43.372 -12.630 1.00 68.70 125 ASN A N 1
ATOM 956 C CA . ASN A 1 125 ? -48.133 -44.790 -12.429 1.00 63.33 125 ASN A CA 1
ATOM 957 C C . ASN A 1 125 ? -46.935 -45.319 -13.203 1.00 60.72 125 ASN A C 1
ATOM 958 O O . ASN A 1 125 ? -46.684 -46.528 -13.152 1.00 61.98 125 ASN A O 1
ATOM 963 N N . ALA A 1 126 ? -46.188 -44.471 -13.908 1.00 65.06 126 ALA A N 1
ATOM 964 C CA . ALA A 1 126 ? -45.111 -44.958 -14.761 1.00 61.02 126 ALA A CA 1
ATOM 965 C C . ALA A 1 126 ? -44.065 -43.871 -14.938 1.00 56.75 126 ALA A C 1
ATOM 966 O O . ALA A 1 126 ? -44.336 -42.683 -14.753 1.00 60.51 126 ALA A O 1
ATOM 968 N N . VAL A 1 127 ? -42.867 -44.296 -15.328 1.00 53.75 127 VAL A N 1
ATOM 969 C CA . VAL A 1 127 ? -41.751 -43.398 -15.592 1.00 53.17 127 VAL A CA 1
ATOM 970 C C . VAL A 1 127 ? -41.294 -43.620 -17.027 1.00 58.59 127 VAL A C 1
ATOM 971 O O . VAL A 1 127 ? -41.016 -44.756 -17.424 1.00 55.80 127 VAL A O 1
ATOM 975 N N . TYR A 1 128 ? -41.221 -42.536 -17.797 1.00 57.42 128 TYR A N 1
ATOM 976 C CA . TYR A 1 128 ? -40.862 -42.563 -19.202 1.00 61.92 128 TYR A CA 1
ATOM 977 C C . TYR A 1 128 ? -39.567 -41.791 -19.401 1.00 61.41 128 TYR A C 1
ATOM 978 O O . TYR A 1 128 ? -39.215 -40.924 -18.600 1.00 59.32 128 TYR A O 1
ATOM 987 N N . HIS A 1 129 ? -38.844 -42.129 -20.467 1.00 52.19 129 HIS A N 1
ATOM 988 C CA . HIS A 1 129 ? -37.683 -41.367 -20.909 1.00 55.01 129 HIS A CA 1
ATOM 989 C C . HIS A 1 129 ? -37.973 -40.833 -22.308 1.00 58.90 129 HIS A C 1
ATOM 990 O O . HIS A 1 129 ? -38.251 -41.613 -23.228 1.00 61.87 129 HIS A O 1
ATOM 997 N N . TRP A 1 130 ? -37.892 -39.512 -22.466 1.00 56.70 130 TRP A N 1
ATOM 998 C CA . TRP A 1 130 ? -38.239 -38.793 -23.694 1.00 58.69 130 TRP A CA 1
ATOM 999 C C . TRP A 1 130 ? -36.959 -38.191 -24.266 1.00 59.82 130 TRP A C 1
ATOM 1000 O O . TRP A 1 130 ? -36.544 -37.099 -23.881 1.00 61.09 130 TRP A O 1
ATOM 1011 N N . SER A 1 131 ? -36.340 -38.906 -25.198 1.00 63.56 131 SER A N 1
ATOM 1012 C CA . SER A 1 131 ? -35.094 -38.456 -25.798 1.00 65.21 131 SER A CA 1
ATOM 1013 C C . SER A 1 131 ? -35.346 -37.405 -26.874 1.00 65.76 131 SER A C 1
ATOM 1014 O O . SER A 1 131 ? -36.387 -37.396 -27.535 1.00 66.05 131 SER A O 1
ATOM 1017 N N . MET A 1 132 ? -34.375 -36.505 -27.039 1.00 61.09 132 MET A N 1
ATOM 1018 C CA . MET A 1 132 ? -34.497 -35.468 -28.056 1.00 69.95 132 MET A CA 1
ATOM 1019 C C . MET A 1 132 ? -34.104 -35.984 -29.435 1.00 70.67 132 MET A C 1
ATOM 1020 O O . MET A 1 132 ? -34.750 -35.649 -30.435 1.00 73.35 132 MET A O 1
ATOM 1025 N N . GLU A 1 133 ? -33.059 -36.808 -29.501 1.00 73.14 133 GLU A N 1
ATOM 1026 C CA . GLU A 1 133 ? -32.512 -37.340 -30.741 1.00 71.32 133 GLU A CA 1
ATOM 1027 C C . GLU A 1 133 ? -33.137 -38.663 -31.146 1.00 75.47 133 GLU A C 1
ATOM 1028 O O . GLU A 1 133 ? -32.591 -39.351 -32.013 1.00 82.07 133 GLU A O 1
ATOM 1034 N N . GLY A 1 134 ? -34.260 -39.040 -30.548 1.00 77.26 134 GLY A N 1
ATOM 1035 C CA . GLY A 1 134 ? -34.772 -40.371 -30.790 1.00 82.89 134 GLY A CA 1
ATOM 1036 C C . GLY A 1 134 ? -36.119 -40.476 -31.468 1.00 84.92 134 GLY A C 1
ATOM 1037 O O . GLY A 1 134 ? -36.396 -39.803 -32.467 1.00 82.95 134 GLY A O 1
ATOM 1038 N N . GLU A 1 135 ? -36.966 -41.333 -30.892 1.00 84.42 135 GLU A N 1
ATOM 1039 C CA . GLU A 1 135 ? -38.149 -41.856 -31.564 1.00 90.00 135 GLU A CA 1
ATOM 1040 C 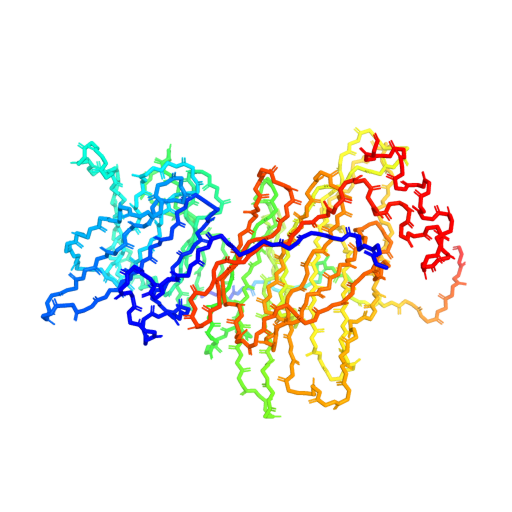C . GLU A 1 135 ? -39.274 -40.826 -31.657 1.00 88.83 135 GLU A C 1
ATOM 1041 O O . GLU A 1 135 ? -40.041 -40.855 -32.636 1.00 83.16 135 GLU A O 1
ATOM 1047 N N . SER A 1 136 ? -39.303 -39.879 -30.699 1.00 82.46 136 SER A N 1
ATOM 1048 C CA . SER A 1 136 ? -40.301 -38.863 -30.309 1.00 79.73 136 SER A CA 1
ATOM 1049 C C . SER A 1 136 ? -41.465 -39.459 -29.521 1.00 78.13 136 SER A C 1
ATOM 1050 O O . SER A 1 136 ? -42.308 -38.700 -29.015 1.00 75.39 136 SER A O 1
ATOM 1053 N N . GLN A 1 137 ? -41.532 -40.779 -29.369 1.00 77.62 137 GLN A N 1
ATOM 1054 C CA . GLN A 1 137 ? -42.418 -41.375 -28.392 1.00 77.76 137 GLN A CA 1
ATOM 1055 C C . GLN A 1 137 ? -41.604 -41.766 -27.169 1.00 73.20 137 GLN A C 1
ATOM 1056 O O . GLN A 1 137 ? -40.495 -42.298 -27.318 1.00 75.31 137 GLN A O 1
ATOM 1062 N N . PRO A 1 138 ? -42.078 -41.480 -25.958 1.00 72.20 138 PRO A N 1
ATOM 1063 C CA . PRO A 1 138 ? -41.289 -41.812 -24.768 1.00 66.59 138 PRO A CA 1
ATOM 1064 C C . PRO A 1 138 ? -41.355 -43.302 -24.471 1.00 64.67 138 PRO A C 1
ATOM 1065 O O . PRO A 1 138 ? -42.434 -43.896 -24.449 1.00 64.22 138 PRO A O 1
ATOM 1069 N N . VAL A 1 139 ? -40.193 -43.902 -24.247 1.00 66.24 139 VAL A N 1
ATOM 1070 C CA . VAL A 1 139 ? -40.118 -45.318 -23.901 1.00 64.61 139 VAL A CA 1
ATOM 1071 C C . VAL A 1 139 ? -40.476 -45.491 -22.429 1.00 65.53 139 VAL A C 1
ATOM 1072 O O . VAL A 1 139 ? -40.000 -44.744 -21.570 1.00 68.03 139 VAL A O 1
ATOM 1076 N N . LYS A 1 140 ? -41.369 -46.437 -22.139 1.00 61.99 140 LYS A N 1
ATOM 1077 C CA . LYS A 1 140 ? -41.703 -46.769 -20.762 1.00 64.15 140 LYS A CA 1
ATOM 1078 C C . LYS A 1 140 ? -40.543 -47.497 -20.091 1.00 66.23 140 LYS A C 1
ATOM 1079 O O . LYS A 1 140 ? -40.058 -48.512 -20.598 1.00 63.49 140 LYS A O 1
ATOM 1085 N N . MET A 1 141 ? -40.090 -46.972 -18.946 1.00 63.15 141 MET A N 1
ATOM 1086 C CA . MET A 1 141 ? -38.989 -47.608 -18.230 1.00 60.24 141 MET A CA 1
ATOM 1087 C C . MET A 1 141 ? -39.493 -48.588 -17.180 1.00 60.07 141 MET A C 1
ATOM 1088 O O . MET A 1 141 ? -39.083 -49.753 -17.177 1.00 63.93 141 MET A O 1
ATOM 1093 N N . PHE A 1 142 ? -40.385 -48.137 -16.298 1.00 60.88 142 PHE A N 1
ATOM 1094 C CA . PHE A 1 142 ? -40.931 -48.987 -15.246 1.00 56.24 142 PHE A CA 1
ATOM 1095 C C . PHE A 1 142 ? -42.254 -48.406 -14.776 1.00 56.56 142 PHE A C 1
ATOM 1096 O O . PHE A 1 142 ? -42.565 -47.237 -15.022 1.00 58.15 142 PHE A O 1
ATOM 1104 N N . ASP A 1 143 ? -43.037 -49.250 -14.117 1.00 58.95 143 ASP A N 1
ATOM 1105 C CA . ASP A 1 143 ? -44.255 -48.824 -13.445 1.00 63.42 143 ASP A CA 1
ATOM 1106 C C . ASP A 1 143 ? -43.976 -48.482 -11.985 1.00 68.36 143 ASP A C 1
ATOM 1107 O O . ASP A 1 143 ? -43.146 -49.112 -11.324 1.00 68.84 143 ASP A O 1
ATOM 1112 N N . ARG A 1 144 ? -44.703 -47.486 -11.482 1.00 67.13 144 ARG A N 1
ATOM 1113 C CA . ARG A 1 144 ? -44.450 -46.940 -10.159 1.00 64.68 144 ARG A CA 1
ATOM 1114 C C . ARG A 1 144 ? -44.993 -47.862 -9.079 1.00 69.47 144 ARG A C 1
ATOM 1115 O O . ARG A 1 144 ? -46.090 -48.418 -9.204 1.00 71.17 144 ARG A O 1
ATOM 1123 N N . HIS A 1 145 ? -44.207 -48.023 -8.019 1.00 70.64 145 HIS A N 1
ATOM 1124 C CA . HIS A 1 145 ? -44.581 -48.898 -6.924 1.00 65.34 145 HIS A CA 1
ATOM 1125 C C . HIS A 1 145 ? -45.701 -48.273 -6.103 1.00 68.87 145 HIS A C 1
ATOM 1126 O O . HIS A 1 145 ? -45.896 -47.053 -6.106 1.00 68.75 145 HIS A O 1
ATOM 1133 N N . SER A 1 146 ? -46.455 -49.143 -5.417 1.00 68.88 146 SER A N 1
ATOM 1134 C CA . SER A 1 146 ? -47.523 -48.736 -4.505 1.00 70.56 146 SER A CA 1
ATOM 1135 C C . SER A 1 146 ? -47.024 -47.877 -3.345 1.00 68.53 146 SER A C 1
ATOM 1136 O O . SER A 1 146 ? -47.780 -47.048 -2.829 1.00 70.18 146 SER A O 1
ATOM 1139 N N . SER A 1 147 ? -45.763 -48.052 -2.927 1.00 69.03 147 SER A N 1
ATOM 1140 C CA . SER A 1 147 ? -45.214 -47.290 -1.807 1.00 67.05 147 SER A CA 1
ATOM 1141 C C . SER A 1 147 ? -45.016 -45.815 -2.129 1.00 66.51 147 SER A C 1
ATOM 1142 O O . SER A 1 147 ? -44.947 -44.998 -1.208 1.00 71.00 147 SER A O 1
ATOM 1145 N N . LEU A 1 148 ? -44.946 -45.448 -3.404 1.00 69.08 148 LEU A N 1
ATOM 1146 C CA . LEU A 1 148 ? -44.786 -44.057 -3.786 1.00 68.48 148 LEU A CA 1
ATOM 1147 C C . LEU A 1 148 ? -46.105 -43.412 -4.184 1.00 67.07 148 LEU A C 1
ATOM 1148 O O . LEU A 1 148 ? -46.099 -42.312 -4.740 1.00 68.20 148 LEU A O 1
ATOM 1153 N N . ALA A 1 149 ? -47.231 -44.063 -3.894 1.00 68.69 149 ALA A N 1
ATOM 1154 C CA . ALA A 1 149 ? -48.536 -43.535 -4.267 1.00 68.07 149 ALA A CA 1
ATOM 1155 C C . ALA A 1 149 ? -48.976 -42.468 -3.280 1.00 72.64 149 ALA A C 1
ATOM 1156 O O . ALA A 1 149 ? -48.837 -42.632 -2.063 1.00 77.33 149 ALA A O 1
ATOM 1158 N N . GLY A 1 150 ? -49.514 -41.371 -3.810 1.00 71.65 150 GLY A N 1
ATOM 1159 C CA . GLY A 1 150 ? -49.894 -40.256 -2.962 1.00 74.41 150 GLY A CA 1
ATOM 1160 C C . GLY A 1 150 ? -48.722 -39.524 -2.347 1.00 72.62 150 GLY A C 1
ATOM 1161 O O . GLY A 1 150 ? -48.857 -38.940 -1.266 1.00 74.14 150 GLY A O 1
ATOM 1162 N N . CYS A 1 151 ? -47.566 -39.571 -2.999 1.00 67.85 151 CYS A N 1
ATOM 1163 C CA . CYS A 1 151 ? -46.360 -38.879 -2.587 1.00 62.55 151 CYS A CA 1
ATOM 1164 C C . CYS A 1 151 ? -46.105 -37.691 -3.500 1.00 67.79 151 CYS A C 1
ATOM 1165 O O . CYS A 1 151 ? -46.353 -37.746 -4.715 1.00 63.17 151 CYS A O 1
ATOM 1168 N N . GLN A 1 152 ? -45.587 -36.621 -2.913 1.00 62.15 152 GLN A N 1
ATOM 1169 C CA . GLN A 1 152 ? -45.029 -35.543 -3.717 1.00 62.28 152 GLN A CA 1
ATOM 1170 C C . GLN A 1 152 ? -43.701 -36.013 -4.285 1.00 59.35 152 GLN A C 1
ATOM 1171 O O . GLN A 1 152 ? -42.749 -36.230 -3.529 1.00 60.14 152 GLN A O 1
ATOM 1177 N N . ILE A 1 153 ? -43.647 -36.195 -5.608 1.00 59.26 153 ILE A N 1
ATOM 1178 C CA . ILE A 1 153 ? -42.418 -36.595 -6.287 1.00 56.48 153 ILE A CA 1
ATOM 1179 C C . ILE A 1 153 ? -41.429 -35.436 -6.253 1.00 53.64 153 ILE A C 1
ATOM 1180 O O . ILE A 1 153 ? -41.760 -34.306 -6.631 1.00 47.69 153 ILE A O 1
ATOM 1185 N N . ILE A 1 154 ? -40.220 -35.694 -5.763 1.00 51.00 154 ILE A N 1
ATOM 1186 C CA . ILE A 1 154 ? -39.257 -34.613 -5.596 1.00 53.19 154 ILE A CA 1
ATOM 1187 C C . ILE A 1 154 ? -37.992 -34.783 -6.423 1.00 52.92 154 ILE A C 1
ATOM 1188 O O . ILE A 1 154 ? -37.334 -33.770 -6.714 1.00 50.25 154 ILE A O 1
ATOM 1193 N N . ASN A 1 155 ? -37.611 -35.995 -6.823 1.00 50.40 155 ASN A N 1
ATOM 1194 C CA . ASN A 1 155 ? -36.383 -36.151 -7.583 1.00 51.31 155 ASN A CA 1
ATOM 1195 C C . ASN A 1 155 ? -36.440 -37.413 -8.428 1.00 51.66 155 ASN A C 1
ATOM 1196 O O . ASN A 1 155 ? -37.161 -38.370 -8.129 1.00 50.50 155 ASN A O 1
ATOM 1201 N N . TYR A 1 156 ? -35.667 -37.387 -9.506 1.00 55.31 156 TYR A N 1
ATOM 1202 C CA . TYR A 1 156 ? -35.402 -38.579 -10.291 1.00 52.87 156 TYR A CA 1
ATOM 1203 C C . TYR A 1 156 ? -33.950 -38.517 -10.721 1.00 54.09 156 TYR A C 1
ATOM 1204 O O . TYR A 1 156 ? -33.486 -37.488 -11.219 1.00 59.48 156 TYR A O 1
ATOM 1213 N N . ARG A 1 157 ? -33.236 -39.610 -10.529 1.00 53.11 157 ARG A N 1
ATOM 1214 C CA . ARG A 1 157 ? -31.845 -39.643 -10.923 1.00 52.95 157 ARG A CA 1
ATOM 1215 C C . ARG A 1 157 ? -31.519 -41.006 -11.494 1.00 52.97 157 ARG A C 1
ATOM 1216 O O . ARG A 1 157 ? -32.211 -41.999 -11.246 1.00 51.46 157 ARG A O 1
ATOM 1224 N N . THR A 1 158 ? -30.479 -41.026 -12.313 1.00 50.69 158 THR A N 1
ATOM 1225 C CA . THR A 1 158 ? -30.043 -42.230 -12.987 1.00 55.09 158 THR A CA 1
ATOM 1226 C C . THR A 1 158 ? -28.558 -42.387 -12.766 1.00 51.73 158 THR A C 1
ATOM 1227 O O . THR A 1 158 ? -27.855 -41.429 -12.435 1.00 58.63 158 THR A O 1
ATOM 1231 N N . ASP A 1 159 ? -28.076 -43.608 -12.970 1.00 51.29 159 ASP A N 1
ATOM 1232 C CA . ASP A 1 159 ? -26.644 -43.803 -13.117 1.00 58.00 159 ASP A CA 1
ATOM 1233 C C . ASP A 1 159 ? -26.198 -43.332 -14.513 1.00 57.87 159 ASP A C 1
ATOM 1234 O O . ASP A 1 159 ? -27.013 -42.915 -15.346 1.00 57.23 159 ASP A O 1
ATOM 1239 N N . ALA A 1 160 ? -24.881 -43.389 -14.766 1.00 59.27 160 ALA A N 1
ATOM 1240 C CA . ALA A 1 160 ? -24.294 -42.719 -15.935 1.00 63.17 160 ALA A CA 1
ATOM 1241 C C . ALA A 1 160 ? -24.696 -43.379 -17.254 1.00 62.64 160 ALA A C 1
ATOM 1242 O O . ALA A 1 160 ? -24.923 -42.684 -18.252 1.00 64.41 160 ALA A O 1
ATOM 1244 N N . LYS A 1 161 ? -24.858 -44.701 -17.264 1.00 62.54 161 LYS A N 1
ATOM 1245 C CA . LYS A 1 161 ? -25.259 -45.429 -18.462 1.00 62.09 161 LYS A CA 1
ATOM 1246 C C . LYS A 1 161 ? -26.746 -45.769 -18.486 1.00 62.93 161 LYS A C 1
ATOM 1247 O O . LYS A 1 161 ? -27.164 -46.585 -19.320 1.00 65.12 161 LYS A O 1
ATOM 1253 N N . GLN A 1 162 ? -27.531 -45.181 -17.571 1.00 55.49 162 GLN A N 1
ATOM 1254 C CA . GLN A 1 162 ? -29.004 -45.245 -17.508 1.00 58.10 162 GLN A CA 1
ATOM 1255 C C . GLN A 1 162 ? -29.549 -46.669 -17.346 1.00 57.54 162 GLN A C 1
ATOM 1256 O O . GLN A 1 162 ? -30.672 -46.964 -17.761 1.00 58.34 162 GLN A O 1
ATOM 1262 N N . LYS A 1 163 ? -28.785 -47.558 -16.706 1.00 56.37 163 LYS A N 1
ATOM 1263 C CA . LYS A 1 163 ? -29.275 -48.884 -16.351 1.00 56.09 163 LYS A CA 1
ATOM 1264 C C . LYS A 1 163 ? -29.771 -48.973 -14.907 1.00 58.42 163 LYS A C 1
ATOM 1265 O O . LYS A 1 163 ? -30.404 -49.973 -14.540 1.00 53.94 163 LYS A O 1
ATOM 1271 N N . TRP A 1 164 ? -29.513 -47.956 -14.088 1.00 55.05 164 TRP A N 1
ATOM 1272 C CA . TRP A 1 164 ? -30.012 -47.913 -12.717 1.00 56.18 164 TRP A CA 1
ATOM 1273 C C . TRP A 1 164 ? -30.769 -46.608 -12.530 1.00 52.66 164 TRP A C 1
ATOM 1274 O O . TRP A 1 164 ? -30.203 -45.527 -12.714 1.00 52.20 164 TRP A O 1
ATOM 1285 N N . LEU A 1 165 ? -32.055 -46.716 -12.201 1.00 53.23 165 LEU A N 1
ATOM 1286 C CA . LEU A 1 165 ? -32.973 -45.587 -12.153 1.00 53.55 165 LEU A CA 1
ATOM 1287 C C . LEU A 1 165 ? -33.570 -45.470 -10.756 1.00 52.05 165 LEU A C 1
ATOM 1288 O O . LEU A 1 165 ? -33.809 -46.481 -10.087 1.00 50.65 165 LEU A O 1
ATOM 1293 N N . LEU A 1 166 ? -33.839 -44.233 -10.329 1.00 47.18 166 LEU A N 1
ATOM 1294 C CA . LEU A 1 166 ? -34.333 -44.005 -8.972 1.00 52.63 166 LEU A CA 1
ATOM 1295 C C . LEU A 1 166 ? -35.297 -42.829 -8.929 1.00 51.46 166 LEU A C 1
ATOM 1296 O O . LEU A 1 166 ? -34.897 -41.697 -9.207 1.00 53.08 166 LEU A O 1
ATOM 1301 N N . LEU A 1 167 ? -36.540 -43.098 -8.542 1.00 49.76 167 LEU A N 1
ATOM 1302 C CA . LEU A 1 167 ? -37.554 -42.092 -8.273 1.00 44.75 167 LEU A CA 1
ATOM 1303 C C . LEU A 1 167 ? -37.627 -41.845 -6.770 1.00 54.41 167 LEU A C 1
ATOM 1304 O O . LEU A 1 167 ? -37.425 -42.761 -5.976 1.00 48.51 167 LEU A O 1
ATOM 1309 N N . THR A 1 168 ? -37.919 -40.606 -6.379 1.00 56.69 168 THR A N 1
ATOM 1310 C CA . THR A 1 168 ? -37.993 -40.246 -4.962 1.00 48.03 168 THR A CA 1
ATOM 1311 C C . THR A 1 168 ? -39.251 -39.432 -4.704 1.00 51.26 168 THR A C 1
ATOM 1312 O O . THR A 1 168 ? -39.488 -38.424 -5.378 1.00 47.83 168 THR A O 1
ATOM 1316 N N . GLY A 1 169 ? -40.046 -39.868 -3.718 1.00 58.12 169 GLY A N 1
ATOM 1317 C CA . GLY A 1 169 ? -41.150 -39.072 -3.219 1.00 56.76 169 GLY A CA 1
ATOM 1318 C C . GLY A 1 169 ? -41.151 -39.039 -1.701 1.00 54.86 169 GLY A C 1
ATOM 1319 O O . GLY A 1 169 ? -40.502 -39.849 -1.042 1.00 55.35 169 GLY A O 1
ATOM 1320 N N . ILE A 1 170 ? -41.874 -38.062 -1.149 1.00 53.77 170 ILE A N 1
ATOM 1321 C CA . ILE A 1 170 ? -41.996 -37.901 0.297 1.00 61.13 170 ILE A CA 1
ATOM 1322 C C . ILE A 1 170 ? -43.466 -37.727 0.647 1.00 62.86 170 ILE A C 1
ATOM 1323 O O . ILE A 1 170 ? -44.262 -37.237 -0.160 1.00 63.86 170 ILE A O 1
ATOM 1328 N N . SER A 1 171 ? -43.826 -38.141 1.860 1.00 64.39 171 SER A N 1
ATOM 1329 C CA . SER A 1 171 ? -45.175 -37.950 2.380 1.00 68.94 171 SER A CA 1
ATOM 1330 C C . SER A 1 171 ? -45.107 -37.859 3.899 1.00 64.42 171 SER A C 1
ATOM 1331 O O . SER A 1 171 ? -44.073 -38.138 4.513 1.00 63.41 171 SER A O 1
ATOM 1334 N N . ALA A 1 172 ? -46.230 -37.471 4.509 1.00 69.38 172 ALA A N 1
ATOM 1335 C CA . ALA A 1 172 ? -46.308 -37.261 5.957 1.00 68.71 172 ALA A CA 1
ATOM 1336 C C . ALA A 1 172 ? -46.969 -38.472 6.606 1.00 67.33 172 ALA A C 1
ATOM 1337 O O . ALA A 1 172 ? -48.176 -38.680 6.459 1.00 68.60 172 ALA A O 1
ATOM 1339 N N . GLN A 1 173 ? -46.173 -39.290 7.297 1.00 70.83 173 GLN A N 1
ATOM 1340 C CA . GLN A 1 173 ? -46.686 -40.415 8.075 1.00 74.28 173 GLN A CA 1
ATOM 1341 C C . GLN A 1 173 ? -46.207 -40.290 9.515 1.00 75.34 173 GLN A C 1
ATOM 1342 O O . GLN A 1 173 ? -44.993 -40.232 9.758 1.00 75.07 173 GLN A O 1
ATOM 1348 N N . GLN A 1 174 ? -47.172 -40.270 10.451 1.00 77.81 174 GLN A N 1
ATOM 1349 C CA . GLN A 1 174 ? -46.960 -40.231 11.908 1.00 77.85 174 GLN A CA 1
ATOM 1350 C C . GLN A 1 174 ? -46.118 -39.027 12.333 1.00 74.68 174 GLN A C 1
ATOM 1351 O O . GLN A 1 174 ? -45.139 -39.167 13.070 1.00 82.56 174 GLN A O 1
ATOM 1357 N N . ASN A 1 175 ? -46.513 -37.849 11.826 1.00 76.30 175 ASN A N 1
ATOM 1358 C CA . ASN A 1 175 ? -45.871 -36.540 12.055 1.00 82.90 175 ASN A CA 1
ATOM 1359 C C . ASN A 1 175 ? -44.382 -36.541 11.698 1.00 81.94 175 ASN A C 1
ATOM 1360 O O . ASN A 1 175 ? -43.530 -36.096 12.473 1.00 79.15 175 ASN A O 1
ATOM 1365 N N . ARG A 1 176 ? -44.078 -37.053 10.506 1.00 76.03 176 ARG A N 1
ATOM 1366 C CA . ARG A 1 176 ? -42.711 -37.175 10.021 1.00 70.99 176 ARG A CA 1
ATOM 1367 C C . ARG A 1 176 ? -42.747 -37.185 8.504 1.00 64.66 176 ARG A C 1
ATOM 1368 O O . ARG A 1 176 ? -43.669 -37.737 7.901 1.00 65.38 176 ARG A O 1
ATOM 1376 N N . VAL A 1 177 ? -41.738 -36.580 7.886 1.00 67.02 177 VAL A N 1
ATOM 1377 C CA . VAL A 1 177 ? -41.629 -36.568 6.428 1.00 57.87 177 VAL A CA 1
ATOM 1378 C C . VAL A 1 177 ? -40.880 -37.839 6.036 1.00 61.15 177 VAL A C 1
ATOM 1379 O O . VAL A 1 177 ? -39.651 -37.905 6.097 1.00 59.83 177 VAL A O 1
ATOM 1383 N N . VAL A 1 178 ? -41.638 -38.864 5.660 1.00 62.02 178 VAL A N 1
ATOM 1384 C CA . VAL A 1 178 ? -41.083 -40.160 5.295 1.00 59.20 178 VAL A CA 1
ATOM 1385 C C . VAL A 1 178 ? -40.839 -40.169 3.792 1.00 60.55 178 VAL A C 1
ATOM 1386 O O . VAL A 1 178 ? -41.765 -39.968 2.996 1.00 57.87 178 VAL A O 1
ATOM 1390 N N . GLY A 1 179 ? -39.597 -40.417 3.396 1.00 55.48 179 GLY A N 1
ATOM 1391 C CA . GLY A 1 179 ? -39.280 -40.543 1.991 1.00 56.53 179 GLY A CA 1
ATOM 1392 C C . GLY A 1 179 ? -39.434 -41.980 1.518 1.00 58.17 179 GLY A C 1
ATOM 1393 O O . GLY A 1 179 ? -39.084 -42.925 2.221 1.00 58.07 179 GLY A O 1
ATOM 1394 N N . ALA A 1 180 ? -39.969 -42.129 0.312 1.00 57.39 180 ALA A N 1
ATOM 1395 C CA . ALA A 1 180 ? -40.116 -43.432 -0.322 1.00 57.51 180 ALA A CA 1
ATOM 1396 C C . ALA A 1 180 ? -39.418 -43.378 -1.673 1.00 58.41 180 ALA A C 1
ATOM 1397 O O . ALA A 1 180 ? -39.684 -42.478 -2.475 1.00 56.25 180 ALA A O 1
ATOM 1399 N N . MET A 1 181 ? -38.501 -44.314 -1.903 1.00 59.88 181 MET A N 1
ATOM 1400 C CA . MET A 1 181 ? -37.744 -44.398 -3.139 1.00 50.48 181 MET A CA 1
ATOM 1401 C C . MET A 1 181 ? -38.039 -45.714 -3.833 1.00 57.10 181 MET A C 1
ATOM 1402 O O . MET A 1 181 ? -38.324 -46.727 -3.187 1.00 55.18 181 MET A O 1
ATOM 1407 N N . GLN A 1 182 ? -37.945 -45.686 -5.160 1.00 52.80 182 GLN A N 1
ATOM 1408 C CA . GLN A 1 182 ? -38.040 -46.883 -5.988 1.00 54.08 182 GLN A CA 1
ATOM 1409 C C . GLN A 1 182 ? -36.774 -46.965 -6.829 1.00 50.77 182 GLN A C 1
ATOM 1410 O O . GLN A 1 182 ? -36.603 -46.186 -7.770 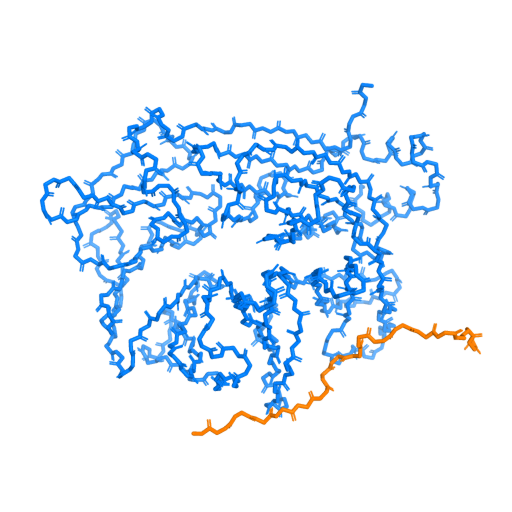1.00 53.78 182 GLN A O 1
ATOM 1416 N N . LEU A 1 183 ? -35.892 -47.902 -6.498 1.00 44.22 183 LEU A N 1
ATOM 1417 C CA . LEU A 1 183 ? -34.681 -48.115 -7.268 1.00 49.96 183 LEU A CA 1
ATOM 1418 C C . LEU A 1 183 ? -34.968 -49.196 -8.296 1.00 57.66 183 LEU A C 1
ATOM 1419 O O . LEU A 1 183 ? -35.413 -50.281 -7.929 1.00 59.92 183 LEU A O 1
ATOM 1424 N N . TYR A 1 184 ? -34.734 -48.902 -9.568 1.00 52.07 184 TYR A N 1
ATOM 1425 C CA . TYR A 1 184 ? -35.088 -49.820 -10.646 1.00 58.21 184 TYR A CA 1
ATOM 1426 C C . TYR A 1 184 ? -33.857 -50.189 -11.460 1.00 56.16 184 TYR A C 1
ATOM 1427 O O . TYR A 1 184 ? -33.102 -49.309 -11.888 1.00 57.97 184 TYR A O 1
ATOM 1436 N N . SER A 1 185 ? -33.677 -51.489 -11.690 1.00 55.74 185 SER A N 1
ATOM 1437 C CA . SER A 1 185 ? -32.617 -51.999 -12.546 1.00 60.36 185 SER A CA 1
ATOM 1438 C C . SER A 1 185 ? -33.222 -52.335 -13.905 1.00 59.07 185 SER A C 1
ATOM 1439 O O . SER A 1 185 ? -34.218 -53.059 -13.980 1.00 61.25 185 SER A O 1
ATOM 1442 N N . VAL A 1 186 ? -32.639 -51.781 -14.966 1.00 60.53 186 VAL A N 1
ATOM 1443 C CA . VAL A 1 186 ? -33.179 -51.995 -16.313 1.00 63.12 186 VAL A CA 1
ATOM 1444 C C . VAL A 1 186 ? -32.880 -53.413 -16.791 1.00 65.05 186 VAL A C 1
ATOM 1445 O O . VAL A 1 186 ? -33.703 -54.030 -17.485 1.00 64.91 186 VAL A O 1
ATOM 1449 N N . ASP A 1 187 ? -31.745 -53.977 -16.357 1.00 64.62 187 ASP A N 1
ATOM 1450 C CA . ASP A 1 187 ? -31.283 -55.261 -16.877 1.00 68.95 187 ASP A CA 1
ATOM 1451 C C . ASP A 1 187 ? -32.130 -56.421 -16.369 1.00 67.44 187 ASP A C 1
ATOM 1452 O O . ASP A 1 187 ? -32.537 -57.288 -17.148 1.00 72.53 187 ASP A O 1
ATOM 1457 N N . ARG A 1 188 ? -32.440 -56.435 -15.084 1.00 64.34 188 ARG A N 1
ATOM 1458 C CA . ARG A 1 188 ? -33.202 -57.537 -14.525 1.00 67.31 188 ARG A CA 1
ATOM 1459 C C . ARG A 1 188 ? -34.700 -57.249 -14.479 1.00 67.37 188 ARG A C 1
ATOM 1460 O O . ARG A 1 188 ? -35.480 -58.183 -14.244 1.00 68.45 188 ARG A O 1
ATOM 1468 N N . LYS A 1 189 ? -35.095 -55.987 -14.719 1.00 63.70 189 LYS A N 1
ATOM 1469 C CA . LYS A 1 189 ? -36.475 -55.466 -14.661 1.00 64.53 189 LYS A CA 1
ATOM 1470 C C . LYS A 1 189 ? -37.161 -55.760 -13.318 1.00 69.33 189 LYS A C 1
ATOM 1471 O O . LYS A 1 189 ? -38.211 -56.405 -13.235 1.00 71.07 189 LYS A O 1
ATOM 1477 N N . VAL A 1 190 ? -36.559 -55.242 -12.253 1.00 67.05 190 VAL A N 1
ATOM 1478 C CA . VAL A 1 190 ? -37.087 -55.422 -10.906 1.00 64.21 190 VAL A CA 1
ATOM 1479 C C . VAL A 1 190 ? -36.811 -54.153 -10.106 1.00 64.66 190 VAL A C 1
ATOM 1480 O O . VAL A 1 190 ? -35.724 -53.570 -10.198 1.00 60.47 190 VAL A O 1
ATOM 1484 N N . SER A 1 191 ? -37.827 -53.685 -9.379 1.00 64.75 191 SER A N 1
ATOM 1485 C CA . SER A 1 191 ? -37.670 -52.554 -8.488 1.00 63.22 191 SER A CA 1
ATOM 1486 C C . SER A 1 191 ? -37.361 -53.001 -7.063 1.00 62.56 191 SER A C 1
ATOM 1487 O O . SER A 1 191 ? -37.460 -54.178 -6.714 1.00 65.04 191 SER A O 1
ATOM 1490 N N . GLN A 1 192 ? -36.943 -52.038 -6.240 1.00 62.35 192 GLN A N 1
ATOM 1491 C CA . GLN A 1 192 ? -36.841 -52.258 -4.799 1.00 61.13 192 GLN A CA 1
ATOM 1492 C C . GLN A 1 192 ? -37.341 -51.024 -4.065 1.00 58.73 192 GLN A C 1
ATOM 1493 O O . GLN A 1 192 ? -36.756 -49.942 -4.212 1.00 57.69 192 GLN A O 1
ATOM 1499 N N . PRO A 1 193 ? -38.429 -51.136 -3.299 1.00 61.17 193 PRO A N 1
ATOM 1500 C CA . PRO A 1 193 ? -38.878 -50.014 -2.455 1.00 64.86 193 PRO A CA 1
ATOM 1501 C C . PRO A 1 193 ? -37.897 -49.774 -1.314 1.00 60.04 193 PRO A C 1
ATOM 1502 O O . PRO A 1 193 ? -37.537 -50.699 -0.585 1.00 62.79 193 PRO A O 1
ATOM 1506 N N . ILE A 1 194 ? -37.413 -48.534 -1.211 1.00 59.25 194 ILE A N 1
ATOM 1507 C CA . ILE A 1 194 ? -36.389 -48.125 -0.252 1.00 59.70 194 ILE A CA 1
ATOM 1508 C C . ILE A 1 194 ? -36.875 -46.857 0.442 1.00 60.91 194 ILE A C 1
ATOM 1509 O O . ILE A 1 194 ? -37.357 -45.936 -0.224 1.00 56.71 194 ILE A O 1
ATOM 1514 N N . GLU A 1 195 ? -36.772 -46.813 1.779 1.00 55.41 195 GLU A N 1
ATOM 1515 C CA . GLU A 1 195 ? -36.940 -45.557 2.507 1.00 56.71 195 GLU A CA 1
ATOM 1516 C C . GLU A 1 195 ? -35.673 -44.722 2.352 1.00 55.48 195 GLU A C 1
ATOM 1517 O O . GLU A 1 195 ? -34.605 -45.107 2.836 1.00 53.59 195 GLU A O 1
ATOM 1523 N N . GLY A 1 196 ? -35.778 -43.591 1.661 1.00 53.03 196 GLY A N 1
ATOM 1524 C CA . GLY A 1 196 ? -34.653 -42.688 1.515 1.00 48.99 196 GLY A CA 1
ATOM 1525 C C . GLY A 1 196 ? -35.168 -41.294 1.262 1.00 46.42 196 GLY A C 1
ATOM 1526 O O . GLY A 1 196 ? -36.298 -41.114 0.817 1.00 46.94 196 GLY A O 1
ATOM 1527 N N . HIS A 1 197 ? -34.321 -40.304 1.530 1.00 51.76 197 HIS A N 1
ATOM 1528 C CA . HIS A 1 197 ? -34.703 -38.900 1.405 1.00 49.38 197 HIS A CA 1
ATOM 1529 C C . HIS A 1 197 ? -33.991 -38.174 0.277 1.00 49.87 197 HIS A C 1
ATOM 1530 O O . HIS A 1 197 ? -34.601 -37.344 -0.405 1.00 45.59 197 HIS A O 1
ATOM 1537 N N . ALA A 1 198 ? -32.707 -38.446 0.082 1.00 49.76 198 ALA A N 1
ATOM 1538 C CA . ALA A 1 198 ? -31.926 -37.776 -0.942 1.00 54.01 198 ALA A CA 1
ATOM 1539 C C . ALA A 1 198 ? -30.904 -38.774 -1.454 1.00 52.69 198 ALA A C 1
ATOM 1540 O O . ALA A 1 198 ? -30.431 -39.626 -0.695 1.00 51.14 198 ALA A O 1
ATOM 1542 N N . ALA A 1 199 ? -30.576 -38.673 -2.743 1.00 52.57 199 ALA A N 1
ATOM 1543 C CA . ALA A 1 199 ? -29.730 -39.673 -3.383 1.00 53.97 199 ALA A CA 1
ATOM 1544 C C . ALA A 1 199 ? -29.067 -39.136 -4.643 1.00 53.62 199 ALA A C 1
ATOM 1545 O O . ALA A 1 199 ? -29.514 -38.154 -5.236 1.00 54.53 199 ALA A O 1
ATOM 1547 N N . SER A 1 200 ? -28.000 -39.823 -5.047 1.00 53.90 200 SER A N 1
ATOM 1548 C CA . SER A 1 200 ? -27.280 -39.558 -6.288 1.00 54.70 200 SER A CA 1
ATOM 1549 C C . SER A 1 200 ? -26.462 -40.793 -6.630 1.00 56.44 200 SER A C 1
ATOM 1550 O O . SER A 1 200 ? -26.099 -41.574 -5.748 1.00 58.44 200 SER A O 1
ATOM 1553 N N . PHE A 1 201 ? -26.210 -40.984 -7.918 1.00 59.46 201 PHE A N 1
ATOM 1554 C CA . PHE A 1 201 ? -25.290 -42.018 -8.359 1.00 57.11 201 PHE A CA 1
ATOM 1555 C C . PHE A 1 201 ? -23.918 -41.403 -8.588 1.00 57.72 201 PHE A C 1
ATOM 1556 O O . PHE A 1 201 ? -23.776 -40.185 -8.702 1.00 62.52 201 PHE A O 1
ATOM 1564 N N . ALA A 1 202 ? -22.901 -42.260 -8.649 1.00 58.53 202 ALA A N 1
ATOM 1565 C CA . ALA A 1 202 ? -21.538 -41.777 -8.819 1.00 62.50 202 ALA A CA 1
ATOM 1566 C C . ALA A 1 202 ? -20.685 -42.841 -9.492 1.00 61.21 202 ALA A C 1
ATOM 1567 O O . ALA A 1 202 ? -20.988 -44.035 -9.445 1.00 60.98 202 ALA A O 1
ATOM 1569 N N . GLN A 1 203 ? -19.602 -42.385 -10.111 1.00 67.72 203 GLN A N 1
ATOM 1570 C CA . GLN A 1 203 ? -18.590 -43.251 -10.702 1.00 66.05 203 GLN A CA 1
ATOM 1571 C C . GLN A 1 203 ? -17.308 -43.082 -9.899 1.00 70.75 203 GLN A C 1
ATOM 1572 O O . GLN A 1 203 ? -16.786 -41.967 -9.779 1.00 68.42 203 GLN A O 1
ATOM 1578 N N . PHE A 1 204 ? -16.812 -44.180 -9.340 1.00 69.82 204 PHE A N 1
ATOM 1579 C CA . PHE A 1 204 ? -15.611 -44.147 -8.522 1.00 74.92 204 PHE A CA 1
ATOM 1580 C C . PHE A 1 204 ? -14.641 -45.211 -9.002 1.00 73.45 204 PHE A C 1
ATOM 1581 O O . PHE A 1 204 ? -15.011 -46.383 -9.128 1.00 72.71 204 PHE A O 1
ATOM 1589 N N . LYS A 1 205 ? -13.403 -44.801 -9.256 1.00 74.54 205 LYS A N 1
ATOM 1590 C CA . LYS A 1 205 ? -12.326 -45.735 -9.545 1.00 79.36 205 LYS A CA 1
ATOM 1591 C C . LYS A 1 205 ? -11.623 -46.105 -8.239 1.00 79.96 205 LYS A C 1
ATOM 1592 O O . LYS A 1 205 ? -11.250 -45.236 -7.440 1.00 80.98 205 LYS A O 1
ATOM 1598 N N . MET A 1 206 ? -11.539 -47.402 -7.976 1.00 83.48 206 MET A N 1
ATOM 1599 C CA . MET A 1 206 ? -10.805 -47.860 -6.812 1.00 87.28 206 MET A CA 1
ATOM 1600 C C . MET A 1 206 ? -9.328 -47.975 -7.164 1.00 94.19 206 MET A C 1
ATOM 1601 O O . MET A 1 206 ? -8.951 -48.096 -8.333 1.00 94.33 206 MET A O 1
ATOM 1606 N N . GLU A 1 207 ? -8.482 -47.902 -6.143 1.00 95.15 207 GLU A N 1
ATOM 1607 C CA . GLU A 1 207 ? -7.058 -48.089 -6.368 1.00 98.44 207 GLU A CA 1
ATOM 1608 C C . GLU A 1 207 ? -6.766 -49.579 -6.473 1.00 97.84 207 GLU A C 1
ATOM 1609 O O . GLU A 1 207 ? -7.205 -50.369 -5.631 1.00 102.02 207 GLU A O 1
ATOM 1615 N N . GLY A 1 208 ? -6.035 -49.960 -7.514 1.00 97.57 208 GLY A N 1
ATOM 1616 C CA . GLY A 1 208 ? -5.897 -51.352 -7.873 1.00 97.31 208 GLY A CA 1
ATOM 1617 C C . GLY A 1 208 ? -6.951 -51.851 -8.831 1.00 100.06 208 GLY A C 1
ATOM 1618 O O . GLY A 1 208 ? -7.098 -53.069 -8.988 1.00 102.62 208 GLY A O 1
ATOM 1619 N N . ASN A 1 209 ? -7.688 -50.948 -9.477 1.00 98.91 209 ASN A N 1
ATOM 1620 C CA . ASN A 1 209 ? -8.775 -51.295 -10.378 1.00 95.89 209 ASN A CA 1
ATOM 1621 C C . ASN A 1 209 ? -8.558 -50.627 -11.727 1.00 96.46 209 ASN A C 1
ATOM 1622 O O . ASN A 1 209 ? -8.147 -49.464 -11.800 1.00 95.15 209 ASN A O 1
ATOM 1627 N N . ALA A 1 210 ? -8.840 -51.370 -12.793 1.00 94.65 210 ALA A N 1
ATOM 1628 C CA . ALA A 1 210 ? -8.706 -50.850 -14.146 1.00 100.33 210 ALA A CA 1
ATOM 1629 C C . ALA A 1 210 ? -9.944 -50.096 -14.612 1.00 99.91 210 ALA A C 1
ATOM 1630 O O . ALA A 1 210 ? -9.831 -49.196 -15.452 1.00 99.55 210 ALA A O 1
ATOM 1632 N N . GLU A 1 211 ? -11.116 -50.439 -14.088 1.00 97.42 211 GLU A N 1
ATOM 1633 C CA . GLU A 1 211 ? -12.368 -49.809 -14.477 1.00 95.76 211 GLU A CA 1
ATOM 1634 C C . GLU A 1 211 ? -12.896 -48.941 -13.341 1.00 92.55 211 GLU A C 1
ATOM 1635 O O . GLU A 1 211 ? -12.276 -48.798 -12.282 1.00 90.07 211 GLU A O 1
ATOM 1641 N N . GLU A 1 212 ? -14.059 -48.353 -13.582 1.00 86.50 212 GLU A N 1
ATOM 1642 C CA . GLU A 1 212 ? -14.800 -47.626 -12.568 1.00 80.36 212 GLU A CA 1
ATOM 1643 C C . GLU A 1 212 ? -15.921 -48.509 -12.032 1.00 79.24 212 GLU A C 1
ATOM 1644 O O . GLU A 1 212 ? -16.435 -49.384 -12.734 1.00 79.38 212 GLU A O 1
ATOM 1650 N N . SER A 1 213 ? -16.270 -48.291 -10.767 1.00 75.15 213 SER A N 1
ATOM 1651 C CA . SER A 1 213 ? -17.413 -48.940 -10.139 1.00 70.73 213 SER A CA 1
ATOM 1652 C C . SER A 1 213 ? -18.581 -47.964 -10.098 1.00 69.14 213 SER A C 1
ATOM 1653 O O . SER A 1 213 ? -18.391 -46.769 -9.851 1.00 71.36 213 SER A O 1
ATOM 1656 N N . THR A 1 214 ? -19.788 -48.466 -10.352 1.00 66.96 214 THR A N 1
ATOM 1657 C CA . THR A 1 214 ? -20.987 -47.630 -10.325 1.00 68.16 214 THR A CA 1
ATOM 1658 C C . THR A 1 214 ? -21.577 -47.666 -8.915 1.00 64.07 214 THR A C 1
ATOM 1659 O O . THR A 1 214 ? -22.084 -48.701 -8.467 1.00 60.66 214 THR A O 1
ATOM 1663 N N . LEU A 1 215 ? -21.518 -46.535 -8.222 1.00 59.48 215 LEU A N 1
ATOM 1664 C CA . LEU A 1 215 ? -21.948 -46.449 -6.833 1.00 67.53 215 LEU A CA 1
ATOM 1665 C C . LEU A 1 215 ? -23.314 -45.786 -6.734 1.00 63.41 215 LEU A C 1
ATOM 1666 O O . LEU A 1 215 ? -23.615 -44.837 -7.464 1.00 63.32 215 LEU A O 1
ATOM 1671 N N . PHE A 1 216 ? -24.142 -46.309 -5.842 1.00 61.02 216 PHE A N 1
ATOM 1672 C CA . PHE A 1 216 ? -25.404 -45.692 -5.476 1.00 56.99 216 PHE A CA 1
ATOM 1673 C C . PHE A 1 216 ? -25.244 -45.149 -4.068 1.00 61.16 216 PHE A C 1
ATOM 1674 O O . PHE A 1 216 ? -24.796 -45.869 -3.170 1.00 58.80 216 PHE A O 1
ATOM 1682 N N . CYS A 1 217 ? -25.574 -43.879 -3.881 1.00 60.07 217 CYS A N 1
ATOM 1683 C CA . CYS A 1 217 ? -25.416 -43.241 -2.584 1.00 54.54 217 CYS A CA 1
ATOM 1684 C C . CYS A 1 217 ? -26.736 -42.619 -2.169 1.00 56.43 217 CYS A C 1
ATOM 1685 O O . CYS A 1 217 ? -27.323 -41.861 -2.937 1.00 56.49 217 CYS A O 1
ATOM 1688 N N . PHE A 1 218 ? -27.217 -42.942 -0.972 1.00 55.53 218 PHE A N 1
ATOM 1689 C CA . PHE A 1 218 ? -28.447 -42.310 -0.518 1.00 55.10 218 PHE A CA 1
ATOM 1690 C C . PHE A 1 218 ? -28.411 -42.069 0.982 1.00 54.81 218 PHE A C 1
ATOM 1691 O O . PHE A 1 218 ? -27.793 -42.818 1.743 1.00 57.40 218 PHE A O 1
ATOM 1699 N N . ALA A 1 219 ? -29.092 -41.002 1.383 1.00 52.83 219 ALA A N 1
ATOM 1700 C CA . ALA A 1 219 ? -29.249 -40.619 2.774 1.00 54.27 219 ALA A CA 1
ATOM 1701 C C . ALA A 1 219 ? -30.718 -40.692 3.159 1.00 55.11 219 ALA A C 1
ATOM 1702 O O . ALA A 1 219 ? -31.610 -40.567 2.311 1.00 51.75 219 ALA A O 1
ATOM 1704 N N . VAL A 1 220 ? -30.950 -40.890 4.454 1.00 51.12 220 VAL A N 1
ATOM 1705 C CA . VAL A 1 220 ? -32.260 -41.205 5.007 1.00 50.26 220 VAL A CA 1
ATOM 1706 C C . VAL A 1 220 ? -32.244 -40.788 6.477 1.00 54.91 220 VAL A C 1
ATOM 1707 O O . VAL A 1 220 ? -31.229 -40.930 7.161 1.00 51.72 220 VAL A O 1
ATOM 1711 N N . ARG A 1 221 ? -33.335 -40.214 6.954 1.00 54.54 221 ARG A N 1
ATOM 1712 C CA . ARG A 1 221 ? -33.590 -40.184 8.391 1.00 53.67 221 ARG A CA 1
ATOM 1713 C C . ARG A 1 221 ? -34.839 -41.013 8.651 1.00 58.45 221 ARG A C 1
ATOM 1714 O O . ARG A 1 221 ? -35.959 -40.574 8.369 1.00 61.42 221 ARG A O 1
ATOM 1722 N N . GLY A 1 222 ? -34.638 -42.213 9.171 1.00 60.89 222 GLY A N 1
ATOM 1723 C CA . GLY A 1 222 ? -35.710 -43.105 9.545 1.00 66.32 222 GLY A CA 1
ATOM 1724 C C . GLY A 1 222 ? -35.965 -43.093 11.036 1.00 65.92 222 GLY A C 1
ATOM 1725 O O . GLY A 1 222 ? -35.687 -42.109 11.735 1.00 59.16 222 GLY A O 1
ATOM 1726 N N . GLN A 1 223 ? -36.502 -44.203 11.539 1.00 69.97 223 GLN A N 1
ATOM 1727 C CA . GLN A 1 223 ? -36.757 -44.296 12.971 1.00 73.95 223 GLN A CA 1
ATOM 1728 C C . GLN A 1 223 ? -35.501 -44.620 13.768 1.00 69.87 223 GLN A C 1
ATOM 1729 O O . GLN A 1 223 ? -35.484 -44.402 14.984 1.00 78.53 223 GLN A O 1
ATOM 1735 N N . ALA A 1 224 ? -34.449 -45.119 13.115 1.00 69.87 224 ALA A N 1
ATOM 1736 C CA . ALA A 1 224 ? -33.179 -45.411 13.768 1.00 71.35 224 ALA A CA 1
ATOM 1737 C C . ALA A 1 224 ? -32.126 -44.332 13.512 1.00 73.87 224 ALA A C 1
ATOM 1738 O O . ALA A 1 224 ? -30.925 -44.626 13.508 1.00 74.16 224 ALA A O 1
ATOM 1740 N N . GLY A 1 225 ? -32.549 -43.087 13.296 1.00 68.45 225 GLY A N 1
ATOM 1741 C CA . GLY A 1 225 ? -31.613 -41.994 13.108 1.00 63.46 225 GLY A CA 1
ATOM 1742 C C . GLY A 1 225 ? -31.213 -41.791 11.659 1.00 59.52 225 GLY A C 1
ATOM 1743 O O . GLY A 1 225 ? -31.731 -42.423 10.733 1.00 61.53 225 GLY A O 1
ATOM 1744 N N . GLY A 1 226 ? -30.260 -40.880 11.465 1.00 58.69 226 GLY A N 1
ATOM 1745 C CA . GLY A 1 226 ? -29.783 -40.548 10.120 1.00 54.15 226 GLY A CA 1
ATOM 1746 C C . GLY A 1 226 ? -28.649 -41.459 9.677 1.00 52.53 226 GLY A C 1
ATOM 1747 O O . GLY A 1 226 ? -27.719 -41.733 10.436 1.00 51.80 226 GLY A O 1
ATOM 1748 N N . LYS A 1 227 ? -28.734 -41.921 8.427 1.00 55.11 227 LYS A N 1
ATOM 1749 C CA . LYS A 1 227 ? -27.782 -42.880 7.884 1.00 51.93 227 LYS A CA 1
ATOM 1750 C C . LYS A 1 227 ? -27.484 -42.541 6.426 1.00 56.64 227 LYS A C 1
ATOM 1751 O O . LYS A 1 227 ? -28.349 -42.041 5.709 1.00 51.23 227 LYS A O 1
ATOM 1757 N N . LEU A 1 228 ? -26.239 -42.788 6.009 1.00 54.45 228 LEU A N 1
ATOM 1758 C CA . LEU A 1 228 ? -25.795 -42.609 4.633 1.00 54.18 228 LEU A CA 1
ATOM 1759 C C . LEU A 1 228 ? -25.194 -43.921 4.163 1.00 60.36 228 LEU A C 1
ATOM 1760 O O . LEU A 1 228 ? -24.298 -44.451 4.822 1.00 57.69 228 LEU A O 1
ATOM 1765 N N . HIS A 1 229 ? -25.673 -44.438 3.028 1.00 57.17 229 HIS A N 1
ATOM 1766 C CA . HIS A 1 229 ? -25.222 -45.715 2.485 1.00 56.41 229 HIS A CA 1
ATOM 1767 C C . HIS A 1 229 ? -24.512 -45.481 1.160 1.00 63.07 229 HIS A C 1
ATOM 1768 O O . HIS A 1 229 ? -24.993 -44.709 0.328 1.00 55.78 229 HIS A O 1
ATOM 1775 N N . ILE A 1 230 ? -23.359 -46.120 0.968 1.00 63.88 230 ILE A N 1
ATOM 1776 C CA . ILE A 1 230 ? -22.647 -46.076 -0.311 1.00 62.83 230 ILE A CA 1
ATOM 1777 C C . ILE A 1 230 ? -22.485 -47.515 -0.787 1.00 64.29 230 ILE A C 1
ATOM 1778 O O . ILE A 1 230 ? -21.576 -48.229 -0.350 1.00 67.21 230 ILE A O 1
ATOM 1783 N N . ILE A 1 231 ? -23.371 -47.945 -1.684 1.00 64.37 231 ILE A N 1
ATOM 1784 C CA . ILE A 1 231 ? -23.431 -49.320 -2.170 1.00 67.90 231 ILE A CA 1
ATOM 1785 C C . ILE A 1 231 ? -23.121 -49.329 -3.662 1.00 64.81 231 ILE A C 1
ATOM 1786 O O . ILE A 1 231 ? -23.673 -48.523 -4.421 1.00 65.46 231 ILE A O 1
ATOM 1791 N N . GLU A 1 232 ? -22.244 -50.238 -4.079 1.00 65.92 232 GLU A N 1
ATOM 1792 C CA . GLU A 1 232 ? -22.014 -50.458 -5.501 1.00 69.53 232 GLU A CA 1
ATOM 1793 C C . GLU A 1 232 ? -23.173 -51.242 -6.099 1.00 66.93 232 GLU A C 1
ATOM 1794 O O . GLU A 1 232 ? -23.572 -52.282 -5.567 1.00 68.80 232 GLU A O 1
ATOM 1800 N N . VAL A 1 233 ? -23.725 -50.736 -7.198 1.00 73.12 233 VAL A N 1
ATOM 1801 C CA . VAL A 1 233 ? -24.737 -51.452 -7.962 1.00 71.97 233 VAL A CA 1
ATOM 1802 C C . VAL A 1 233 ? -24.111 -51.937 -9.262 1.00 71.99 233 VAL A C 1
ATOM 1803 O O . VAL A 1 233 ? -23.056 -51.467 -9.698 1.00 72.33 233 VAL A O 1
ATOM 1807 N N . GLY A 1 234 ? -24.772 -52.909 -9.877 1.00 74.72 234 GLY A N 1
ATOM 1808 C CA . GLY A 1 234 ? -24.292 -53.495 -11.108 1.00 79.49 234 GLY A CA 1
ATOM 1809 C C . GLY A 1 234 ? -23.226 -54.543 -10.857 1.00 83.24 234 GLY A C 1
ATOM 1810 O O . GLY A 1 234 ? -22.662 -54.671 -9.769 1.00 84.99 234 GLY A O 1
ATOM 1811 N N . THR A 1 235 ? -22.962 -55.316 -11.889 1.00 87.69 235 THR A N 1
ATOM 1812 C CA . THR A 1 235 ? -21.948 -56.354 -11.795 1.00 87.45 235 THR A CA 1
ATOM 1813 C C . THR A 1 235 ? -20.562 -55.722 -11.835 1.00 89.47 235 THR A C 1
ATOM 1814 O O . THR A 1 235 ? -20.289 -54.902 -12.721 1.00 88.68 235 THR A O 1
ATOM 1818 N N . PRO A 1 236 ? -19.688 -56.032 -10.880 1.00 88.89 236 PRO A N 1
ATOM 1819 C CA . PRO A 1 236 ? -18.303 -55.569 -10.962 1.00 91.84 236 PRO A CA 1
ATOM 1820 C C . PRO A 1 236 ? -17.575 -56.281 -12.086 1.00 92.61 236 PRO A C 1
ATOM 1821 O O . PRO A 1 236 ? -17.789 -57.485 -12.300 1.00 91.68 236 PRO A O 1
ATOM 1825 N N . PRO A 1 237 ? -16.749 -55.569 -12.853 1.00 94.25 237 PRO A N 1
ATOM 1826 C CA . PRO A 1 237 ? -15.996 -56.232 -13.927 1.00 100.04 237 PRO A CA 1
ATOM 1827 C C . PRO A 1 237 ? -14.886 -57.100 -13.353 1.00 102.13 237 PRO A C 1
ATOM 1828 O O . PRO A 1 237 ? -14.282 -56.767 -12.332 1.00 101.78 237 PRO A O 1
ATOM 1832 N N . THR A 1 238 ? -14.652 -58.244 -13.993 1.00 103.43 238 THR A N 1
ATOM 1833 C CA . THR A 1 238 ? -13.643 -59.180 -13.511 1.00 104.12 238 THR A CA 1
ATOM 1834 C C . THR A 1 238 ? -12.257 -58.648 -13.858 1.00 103.27 238 THR A C 1
ATOM 1835 O O . THR A 1 238 ? -11.982 -58.301 -15.012 1.00 105.39 238 THR A O 1
ATOM 1839 N N . GLY A 1 239 ? -11.392 -58.584 -12.851 1.00 101.25 239 GLY A N 1
ATOM 1840 C CA . GLY A 1 239 ? -10.196 -57.771 -12.875 1.00 99.92 239 GLY A CA 1
ATOM 1841 C C . GLY A 1 239 ? -10.272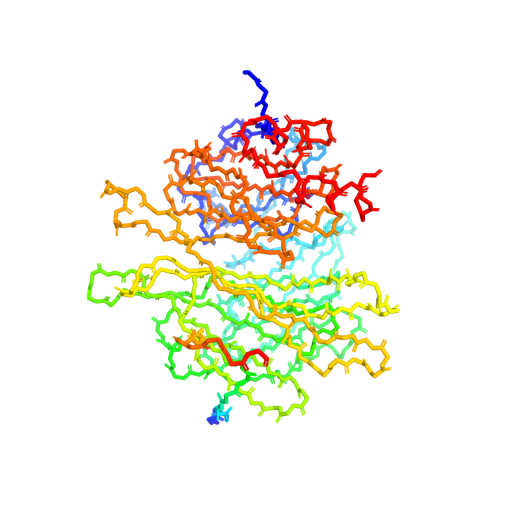 -56.604 -11.920 1.00 100.83 239 GLY A C 1
ATOM 1842 O O . GLY A 1 239 ? -9.240 -55.986 -11.628 1.00 98.88 239 GLY A O 1
ATOM 1843 N N . ASN A 1 240 ? -11.465 -56.295 -11.419 1.00 101.17 240 ASN A N 1
ATOM 1844 C CA . ASN A 1 240 ? -11.689 -55.228 -10.457 1.00 97.85 240 ASN A CA 1
ATOM 1845 C C . ASN A 1 240 ? -12.192 -55.831 -9.156 1.00 95.28 240 ASN A C 1
ATOM 1846 O O . ASN A 1 240 ? -12.982 -56.780 -9.167 1.00 93.82 240 ASN A O 1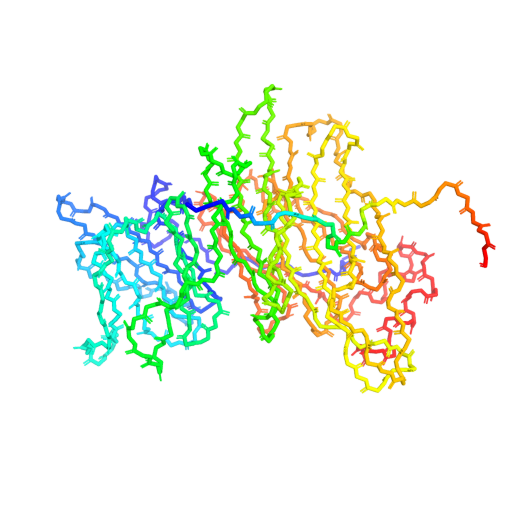
ATOM 1851 N N . GLN A 1 241 ? -11.733 -55.282 -8.038 1.00 95.29 241 GLN A N 1
ATOM 1852 C CA . GLN A 1 241 ? -12.264 -55.709 -6.755 1.00 96.38 241 GLN A CA 1
ATOM 1853 C C . GLN A 1 241 ? -13.638 -55.077 -6.526 1.00 94.70 241 GLN A C 1
ATOM 1854 O O . GLN A 1 241 ? -13.910 -53.983 -7.031 1.00 92.21 241 GLN A O 1
ATOM 1860 N N . PRO A 1 242 ? -14.534 -55.765 -5.811 1.00 92.83 242 PRO A N 1
ATOM 1861 C CA . PRO A 1 242 ? -15.824 -55.156 -5.468 1.00 89.16 242 PRO A CA 1
ATOM 1862 C C . PRO A 1 242 ? -15.661 -54.027 -4.467 1.00 83.79 242 PRO A C 1
ATOM 1863 O O . PRO A 1 242 ? -14.727 -54.007 -3.664 1.00 90.89 242 PRO A O 1
ATOM 1867 N N . PHE A 1 243 ? -16.572 -53.072 -4.539 1.00 80.81 243 PHE A N 1
ATOM 1868 C CA . PHE A 1 243 ? -16.536 -51.947 -3.614 1.00 80.51 243 PHE A CA 1
ATOM 1869 C C . PHE A 1 243 ? -17.081 -52.383 -2.258 1.00 79.26 243 PHE A C 1
ATOM 1870 O O . PHE A 1 243 ? -18.184 -52.937 -2.192 1.00 79.23 243 PHE A O 1
ATOM 1878 N N . PRO A 1 244 ? -16.340 -52.168 -1.171 1.00 78.87 244 PRO A N 1
ATOM 1879 C CA . PRO A 1 244 ? -16.849 -52.551 0.150 1.00 74.29 244 PRO A CA 1
ATOM 1880 C C . PRO A 1 244 ? -17.947 -51.604 0.614 1.00 74.12 244 PRO A C 1
ATOM 1881 O O . PRO A 1 244 ? -17.829 -50.380 0.511 1.00 68.48 244 PRO A O 1
ATOM 1885 N N . LYS A 1 245 ? -19.025 -52.195 1.121 1.00 76.93 245 LYS A N 1
ATOM 1886 C CA . LYS A 1 245 ? -20.267 -51.479 1.372 1.00 72.21 245 LYS A CA 1
ATOM 1887 C C . LYS A 1 245 ? -20.150 -50.607 2.616 1.00 74.41 245 LYS A C 1
ATOM 1888 O O . LYS A 1 245 ? -19.748 -51.080 3.683 1.00 80.39 245 LYS A O 1
ATOM 1894 N N . LYS A 1 246 ? -20.519 -49.336 2.481 1.00 72.10 246 LYS A N 1
ATOM 1895 C CA . LYS A 1 246 ? -20.417 -48.363 3.558 1.00 69.14 246 LYS A CA 1
ATOM 1896 C C . LYS A 1 246 ? -21.798 -47.990 4.088 1.00 66.48 246 LYS A C 1
ATOM 1897 O O . LYS A 1 246 ? -22.776 -47.926 3.338 1.00 66.18 246 LYS A O 1
ATOM 1903 N N . ALA A 1 247 ? -21.863 -47.747 5.399 1.00 62.84 247 ALA A N 1
ATOM 1904 C CA . ALA A 1 247 ? -23.081 -47.268 6.054 1.00 60.07 247 ALA A CA 1
ATOM 1905 C C . ALA A 1 247 ? -22.655 -46.513 7.312 1.00 60.06 247 ALA A C 1
ATOM 1906 O O . ALA A 1 247 ? -22.283 -47.140 8.304 1.00 61.48 247 ALA A O 1
ATOM 1908 N N . VAL A 1 248 ? -22.712 -45.180 7.256 1.00 55.59 248 VAL A N 1
ATOM 1909 C CA . VAL A 1 248 ? -22.277 -44.298 8.330 1.00 58.68 248 VAL A CA 1
ATOM 1910 C C . VAL A 1 248 ? -23.467 -43.468 8.789 1.00 57.50 248 VAL A C 1
ATOM 1911 O O . VAL A 1 248 ? -24.505 -43.417 8.137 1.00 57.63 248 VAL A O 1
ATOM 1915 N N . ASP A 1 249 ? -23.298 -42.796 9.917 1.00 56.00 249 ASP A N 1
ATOM 1916 C CA . ASP A 1 249 ? -24.393 -42.041 10.505 1.00 56.17 249 ASP A CA 1
ATOM 1917 C C . ASP A 1 249 ? -24.428 -40.631 9.936 1.00 54.06 249 ASP A C 1
ATOM 1918 O O . ASP A 1 249 ? -23.394 -40.055 9.597 1.00 56.73 249 ASP A O 1
ATOM 1923 N N . VAL A 1 250 ? -25.631 -40.072 9.848 1.00 50.41 250 VAL A N 1
ATOM 1924 C CA . VAL A 1 250 ? -25.833 -38.684 9.449 1.00 54.28 250 VAL A CA 1
ATOM 1925 C C . VAL A 1 250 ? -26.252 -37.908 10.694 1.00 52.91 250 VAL A C 1
ATOM 1926 O O . VAL A 1 250 ? -27.349 -38.115 11.227 1.00 50.67 250 VAL A O 1
ATOM 1930 N N . PHE A 1 251 ? -25.394 -36.989 11.134 1.00 48.22 251 PHE A N 1
ATOM 1931 C CA . PHE A 1 251 ? -25.583 -36.307 12.405 1.00 56.67 251 PHE A CA 1
ATOM 1932 C C . PHE A 1 251 ? -26.681 -35.257 12.321 1.00 56.33 251 PHE A C 1
ATOM 1933 O O . PHE A 1 251 ? -26.668 -34.392 11.441 1.00 54.49 251 PHE A O 1
ATOM 1941 N N . PHE A 1 252 ? -27.611 -35.312 13.269 1.00 51.63 252 PHE A N 1
ATOM 1942 C CA . PHE A 1 252 ? -28.555 -34.234 13.433 1.00 50.69 252 PHE A CA 1
ATOM 1943 C C . PHE A 1 252 ? -28.479 -33.723 14.867 1.00 59.12 252 PHE A C 1
ATOM 1944 O O . PHE A 1 252 ? -28.392 -34.532 15.797 1.00 54.66 252 PHE A O 1
ATOM 1952 N N . PRO A 1 253 ? -28.479 -32.407 15.077 1.00 58.74 253 PRO A N 1
ATOM 1953 C CA . PRO A 1 253 ? -28.414 -31.863 16.439 1.00 58.24 253 PRO A CA 1
ATOM 1954 C C . PRO A 1 253 ? -29.722 -32.095 17.179 1.00 60.93 253 PRO A C 1
ATOM 1955 O O . PRO A 1 253 ? -30.751 -32.369 16.539 1.00 56.76 253 PRO A O 1
ATOM 1959 N N . PRO A 1 254 ? -29.708 -32.074 18.530 1.00 61.25 254 PRO A N 1
ATOM 1960 C CA . PRO A 1 254 ? -30.936 -32.405 19.292 1.00 54.47 254 PRO A CA 1
ATOM 1961 C C . PRO A 1 254 ? -32.086 -31.440 19.104 1.00 55.79 254 PRO A C 1
ATOM 1962 O O . PRO A 1 254 ? -33.245 -31.853 19.221 1.00 59.68 254 PRO A O 1
ATOM 1966 N N . GLU A 1 255 ? -31.804 -30.201 18.724 1.00 60.06 255 GLU A N 1
ATOM 1967 C CA . GLU A 1 255 ? -32.842 -29.235 18.418 1.00 59.84 255 GLU A CA 1
ATOM 1968 C C . GLU A 1 255 ? -33.379 -29.370 16.998 1.00 63.17 255 GLU A C 1
ATOM 1969 O O . GLU A 1 255 ? -34.289 -28.625 16.615 1.00 64.72 255 GLU A O 1
ATOM 1975 N N . ALA A 1 256 ? -32.847 -30.292 16.203 1.00 63.39 256 ALA A N 1
ATOM 1976 C CA . ALA A 1 256 ? -33.321 -30.442 14.833 1.00 61.04 256 ALA A CA 1
ATOM 1977 C C . ALA A 1 256 ? -33.872 -31.833 14.580 1.00 64.55 256 ALA A C 1
ATOM 1978 O O . ALA A 1 256 ? -33.441 -32.517 13.641 1.00 59.27 256 ALA A O 1
ATOM 1980 N N . GLN A 1 257 ? -34.832 -32.260 15.404 1.00 62.72 257 GLN A N 1
ATOM 1981 C CA . GLN A 1 257 ? -35.393 -33.583 15.188 1.00 62.71 257 GLN A CA 1
ATOM 1982 C C . GLN A 1 257 ? -36.501 -33.576 14.136 1.00 60.70 257 GLN A C 1
ATOM 1983 O O . GLN A 1 257 ? -37.031 -34.646 13.806 1.00 67.53 257 GLN A O 1
ATOM 1989 N N . ASN A 1 258 ? -36.883 -32.397 13.634 1.00 57.51 258 ASN A N 1
ATOM 1990 C CA . ASN A 1 258 ? -37.779 -32.236 12.492 1.00 58.52 258 ASN A CA 1
ATOM 1991 C C . ASN A 1 258 ? -37.022 -32.002 11.178 1.00 57.64 258 ASN A C 1
ATOM 1992 O O . ASN A 1 258 ? -37.644 -31.645 10.174 1.00 56.08 258 ASN A O 1
ATOM 1997 N N . ASP A 1 259 ? -35.704 -32.176 11.179 1.00 54.66 259 ASP A N 1
ATOM 1998 C CA . ASP A 1 259 ? -34.842 -32.038 10.013 1.00 51.24 259 ASP A CA 1
ATOM 1999 C C . ASP A 1 259 ? -34.684 -33.385 9.321 1.00 48.07 259 ASP A C 1
ATOM 2000 O O . ASP A 1 259 ? -34.830 -34.438 9.937 1.00 50.09 259 ASP A O 1
ATOM 2005 N N . PHE A 1 260 ? -34.319 -33.339 8.037 1.00 51.56 260 PHE A N 1
ATOM 2006 C CA . PHE A 1 260 ? -34.184 -34.528 7.203 1.00 49.76 260 PHE A CA 1
ATOM 2007 C C . PHE A 1 260 ? -33.413 -34.116 5.951 1.00 50.37 260 PHE A C 1
ATOM 2008 O O . PHE A 1 260 ? -33.369 -32.920 5.638 1.00 48.53 260 PHE A O 1
ATOM 2016 N N . PRO A 1 261 ? -32.738 -35.046 5.265 1.00 53.34 261 PRO A N 1
ATOM 2017 C CA . PRO A 1 261 ? -32.009 -34.656 4.044 1.00 47.36 261 PRO A CA 1
ATOM 2018 C C . PRO A 1 261 ? -32.948 -34.280 2.904 1.00 51.79 261 PRO A C 1
ATOM 2019 O O . PRO A 1 261 ? -34.000 -34.893 2.714 1.00 50.86 261 PRO A O 1
ATOM 2023 N N . VAL A 1 262 ? -32.579 -33.236 2.157 1.00 52.86 262 VAL A N 1
ATOM 2024 C CA . VAL A 1 262 ? -33.386 -32.789 1.026 1.00 47.37 262 VAL A CA 1
ATOM 2025 C C . VAL A 1 262 ? -32.626 -32.778 -0.288 1.00 51.85 262 VAL A C 1
ATOM 2026 O O . VAL A 1 262 ? -33.264 -32.703 -1.337 1.00 43.45 262 VAL A O 1
ATOM 2030 N N . ALA A 1 263 ? -31.301 -32.830 -0.281 1.00 49.46 263 ALA A N 1
ATOM 2031 C CA . ALA A 1 263 ? -30.553 -32.680 -1.512 1.00 50.44 263 ALA A CA 1
ATOM 2032 C C . ALA A 1 263 ? -29.245 -33.436 -1.384 1.00 54.49 263 ALA A C 1
ATOM 2033 O O . ALA A 1 263 ? -28.681 -33.543 -0.286 1.00 46.47 263 ALA A O 1
ATOM 2035 N N . MET A 1 264 ? -28.781 -33.973 -2.515 1.00 42.21 264 MET A N 1
ATOM 2036 C CA . MET A 1 264 ? -27.472 -34.611 -2.589 1.00 46.63 264 MET A CA 1
ATOM 2037 C C . MET A 1 264 ? -26.884 -34.397 -3.974 1.00 53.34 264 MET A C 1
ATOM 2038 O O . MET A 1 264 ? -27.519 -34.753 -4.967 1.00 45.74 264 MET A O 1
ATOM 2043 N N . GLN A 1 265 ? -25.683 -33.819 -4.033 1.00 53.19 265 GLN A N 1
ATOM 2044 C CA . GLN A 1 265 ? -24.842 -33.852 -5.220 1.00 54.08 265 GLN A CA 1
ATOM 2045 C C . GLN A 1 265 ? -23.504 -34.481 -4.867 1.00 57.88 265 GLN A C 1
ATOM 2046 O O . GLN A 1 265 ? -23.024 -34.362 -3.735 1.00 57.32 265 GLN A O 1
ATOM 2052 N N . ILE A 1 266 ? -22.900 -35.162 -5.836 1.00 53.90 266 ILE A N 1
ATOM 2053 C CA . ILE A 1 266 ? -21.611 -35.816 -5.645 1.00 58.05 266 ILE A CA 1
ATOM 2054 C C . ILE A 1 266 ? -20.605 -35.163 -6.584 1.00 61.55 266 ILE A C 1
ATOM 2055 O O . ILE A 1 266 ? -20.893 -34.983 -7.772 1.00 63.87 266 ILE A O 1
ATOM 2060 N N . SER A 1 267 ? -19.447 -34.762 -6.042 1.00 58.27 267 SER A N 1
ATOM 2061 C CA . SER A 1 267 ? -18.375 -34.175 -6.843 1.00 63.64 267 SER A CA 1
ATOM 2062 C C . SER A 1 267 ? -17.523 -35.299 -7.418 1.00 67.54 267 SER A C 1
ATOM 2063 O O . SER A 1 267 ? -16.889 -36.042 -6.664 1.00 67.70 267 SER A O 1
ATOM 2066 N N . GLU A 1 268 ? -17.537 -35.456 -8.749 1.00 69.68 268 GLU A N 1
ATOM 2067 C CA . GLU A 1 268 ? -16.820 -36.573 -9.358 1.00 70.94 268 GLU A CA 1
ATOM 2068 C C . GLU A 1 268 ? -15.318 -36.334 -9.433 1.00 68.90 268 GLU A C 1
ATOM 2069 O O . GLU A 1 268 ? -14.554 -37.303 -9.497 1.00 74.51 268 GLU A O 1
ATOM 2075 N N . LYS A 1 269 ? -14.885 -35.072 -9.413 1.00 65.00 269 LYS A N 1
ATOM 2076 C CA . LYS A 1 269 ? -13.458 -34.764 -9.375 1.00 64.42 269 LYS A CA 1
ATOM 2077 C C . LYS A 1 269 ? -12.828 -35.156 -8.038 1.00 73.30 269 LYS A C 1
ATOM 2078 O O . LYS A 1 269 ? -11.756 -35.773 -8.004 1.00 78.27 269 LYS A O 1
ATOM 2084 N N . HIS A 1 270 ? -13.481 -34.820 -6.925 1.00 71.08 270 HIS A N 1
ATOM 2085 C CA . HIS A 1 270 ? -12.874 -34.974 -5.608 1.00 68.83 270 HIS A CA 1
ATOM 2086 C C . HIS A 1 270 ? -13.375 -36.186 -4.830 1.00 70.12 270 HIS A C 1
ATOM 2087 O O . HIS A 1 270 ? -12.808 -36.478 -3.768 1.00 75.19 270 HIS A O 1
ATOM 2094 N N . ASP A 1 271 ? -14.402 -36.882 -5.343 1.00 71.23 271 ASP A N 1
ATOM 2095 C CA . ASP A 1 271 ? -15.043 -38.068 -4.751 1.00 73.07 271 ASP A CA 1
ATOM 2096 C C . ASP A 1 271 ? -15.573 -37.758 -3.346 1.00 69.41 271 ASP A C 1
ATOM 2097 O O . ASP A 1 271 ? -15.182 -38.355 -2.341 1.00 70.54 271 ASP A O 1
ATOM 2102 N N . VAL A 1 272 ? -16.468 -36.771 -3.312 1.00 69.47 272 VAL A N 1
ATOM 2103 C CA . VAL A 1 272 ? -16.982 -36.146 -2.101 1.00 63.78 272 VAL A CA 1
ATOM 2104 C C . VAL A 1 272 ? -18.501 -36.080 -2.234 1.00 67.93 272 VAL A C 1
ATOM 2105 O O . VAL A 1 272 ? -19.015 -35.665 -3.280 1.00 59.40 272 VAL A O 1
ATOM 2109 N N . VAL A 1 273 ? -19.220 -36.534 -1.205 1.00 64.09 273 VAL A N 1
ATOM 2110 C CA . VAL A 1 273 ? -20.676 -36.439 -1.182 1.00 61.10 273 VAL A CA 1
ATOM 2111 C C . VAL A 1 273 ? -21.058 -35.149 -0.471 1.00 61.79 273 VAL A C 1
ATOM 2112 O O . VAL A 1 273 ? -20.668 -34.935 0.680 1.00 62.51 273 VAL A O 1
ATOM 2116 N N . PHE A 1 274 ? -21.809 -34.286 -1.147 1.00 56.36 274 PHE A N 1
ATOM 2117 C CA . PHE A 1 274 ? -22.443 -33.148 -0.496 1.00 56.30 274 PHE A CA 1
ATOM 2118 C C . PHE A 1 274 ? -23.881 -33.516 -0.168 1.00 56.32 274 PHE A C 1
ATOM 2119 O O . PHE A 1 274 ? -24.586 -34.097 -0.996 1.00 55.69 274 PHE A O 1
ATOM 2127 N N . LEU A 1 275 ? -24.313 -33.170 1.034 1.00 55.24 275 LEU A N 1
ATOM 2128 C CA . LEU A 1 275 ? -25.650 -33.480 1.522 1.00 55.60 275 LEU A CA 1
ATOM 2129 C C . LEU A 1 275 ? -26.216 -32.233 2.169 1.00 50.22 275 LEU A C 1
ATOM 2130 O O . LEU A 1 275 ? -25.587 -31.683 3.068 1.00 53.53 275 LEU A O 1
ATOM 2135 N N . ILE A 1 276 ? -27.387 -31.787 1.728 1.00 47.25 276 ILE A N 1
ATOM 2136 C CA . ILE A 1 276 ? -28.059 -30.643 2.330 1.00 48.15 276 ILE A CA 1
ATOM 2137 C C . ILE A 1 276 ? -29.317 -31.138 3.045 1.00 49.35 276 ILE A C 1
ATOM 2138 O O . ILE A 1 276 ? -30.041 -31.993 2.519 1.00 49.26 276 ILE A O 1
ATOM 2143 N N . THR A 1 277 ? -29.546 -30.645 4.266 1.00 50.11 277 THR A N 1
ATOM 2144 C CA . THR A 1 277 ? -30.765 -30.921 5.013 1.00 47.78 277 THR A CA 1
ATOM 2145 C C . THR A 1 277 ? -31.760 -29.784 4.836 1.00 45.04 277 THR A C 1
ATOM 2146 O O . THR A 1 277 ? -31.404 -28.698 4.378 1.00 45.89 277 THR A O 1
ATOM 2150 N N . LYS A 1 278 ? -33.008 -30.043 5.273 1.00 50.63 278 LYS A N 1
ATOM 2151 C CA . LYS A 1 278 ? -34.135 -29.110 5.126 1.00 50.73 278 LYS A CA 1
ATOM 2152 C C . LYS A 1 278 ? -33.905 -27.790 5.851 1.00 52.11 278 LYS A C 1
ATOM 2153 O O . LYS A 1 278 ? -34.285 -26.721 5.354 1.00 50.85 278 LYS A O 1
ATOM 2159 N N . TYR A 1 279 ? -33.251 -27.836 6.998 1.00 51.57 279 TYR A N 1
ATOM 2160 C CA . TYR A 1 279 ? -33.078 -26.629 7.786 1.00 53.81 279 TYR A CA 1
ATOM 2161 C C . TYR A 1 279 ? -31.842 -25.834 7.384 1.00 57.55 279 TYR A C 1
ATOM 2162 O O . TYR A 1 279 ? -31.615 -24.757 7.934 1.00 57.98 279 TYR A O 1
ATOM 2171 N N . GLY A 1 280 ? -31.071 -26.299 6.412 1.00 51.94 280 GLY A N 1
ATOM 2172 C CA . GLY A 1 280 ? -29.989 -25.521 5.863 1.00 47.01 280 GLY A CA 1
ATOM 2173 C C . GLY A 1 280 ? -28.589 -26.002 6.156 1.00 48.04 280 GLY A C 1
ATOM 2174 O O . GLY A 1 280 ? -27.648 -25.226 5.985 1.00 57.81 280 GLY A O 1
ATOM 2175 N N . TYR A 1 281 ? -28.414 -27.245 6.565 1.00 45.47 281 TYR A N 1
ATOM 2176 C CA . TYR A 1 281 ? -27.114 -27.750 6.981 1.00 48.59 281 TYR A CA 1
ATOM 2177 C C . TYR A 1 281 ? -26.462 -28.470 5.817 1.00 54.00 281 TYR A C 1
ATOM 2178 O O . TYR A 1 281 ? -27.111 -29.280 5.155 1.00 50.51 281 TYR A O 1
ATOM 2187 N N . ILE A 1 282 ? -25.182 -28.200 5.567 1.00 52.30 282 ILE A N 1
ATOM 2188 C CA . ILE A 1 282 ? -24.464 -28.945 4.538 1.00 51.70 282 ILE A CA 1
ATOM 2189 C C . ILE A 1 282 ? -23.506 -29.901 5.228 1.00 53.02 282 ILE A C 1
ATOM 2190 O O . ILE A 1 282 ? -22.979 -29.613 6.313 1.00 55.87 282 ILE A O 1
ATOM 2195 N N . HIS A 1 283 ? -23.401 -31.098 4.672 1.00 47.57 283 HIS A N 1
ATOM 2196 C CA . HIS A 1 283 ? -22.531 -32.145 5.175 1.00 51.37 283 HIS A CA 1
ATOM 2197 C C . HIS A 1 283 ? -21.608 -32.567 4.043 1.00 58.12 283 HIS A C 1
ATOM 2198 O O . HIS A 1 283 ? -22.029 -32.647 2.883 1.00 55.89 283 HIS A O 1
ATOM 2205 N N . LEU A 1 284 ? -20.369 -32.904 4.382 1.00 56.28 284 LEU A N 1
ATOM 2206 C CA . LEU A 1 284 ? -19.413 -33.394 3.398 1.00 62.80 284 LEU A CA 1
ATOM 2207 C C . LEU A 1 284 ? -18.907 -34.755 3.833 1.00 65.49 284 LEU A C 1
ATOM 2208 O O . LEU A 1 284 ? -18.343 -34.882 4.922 1.00 58.86 284 LEU A O 1
ATOM 2213 N N . TYR A 1 285 ? -19.079 -35.756 2.973 1.00 60.15 285 TYR A N 1
ATOM 2214 C CA . TYR A 1 285 ? -18.592 -37.099 3.238 1.00 62.58 285 TYR A CA 1
ATOM 2215 C C . TYR A 1 285 ? -17.608 -37.505 2.153 1.00 66.47 285 TYR A C 1
ATOM 2216 O O . TYR A 1 285 ? -17.720 -37.081 1.002 1.00 65.76 285 TYR A O 1
ATOM 2225 N N . ASP A 1 286 ? -16.627 -38.313 2.529 1.00 66.14 286 ASP A N 1
ATOM 2226 C CA . ASP A 1 286 ? -15.791 -38.945 1.525 1.00 67.17 286 ASP A CA 1
ATOM 2227 C C . ASP A 1 286 ? -16.573 -40.077 0.879 1.00 71.37 286 ASP A C 1
ATOM 2228 O O . ASP A 1 286 ? -17.296 -40.803 1.559 1.00 65.77 286 ASP A O 1
ATOM 2233 N N . LEU A 1 287 ? -16.453 -40.212 -0.446 1.00 68.61 287 LEU A N 1
ATOM 2234 C CA . LEU A 1 287 ? -17.234 -41.228 -1.145 1.00 70.42 287 LEU A CA 1
ATOM 2235 C C . LEU A 1 287 ? -16.689 -42.630 -0.896 1.00 70.58 287 LEU A C 1
ATOM 2236 O O . LEU A 1 287 ? -17.458 -43.600 -0.872 1.00 70.27 287 LEU A O 1
ATOM 2241 N N . GLU A 1 288 ? -15.383 -42.756 -0.664 1.00 70.39 288 GLU A N 1
ATOM 2242 C CA . GLU A 1 288 ? -14.804 -44.085 -0.524 1.00 73.77 288 GLU A CA 1
ATOM 2243 C C . GLU A 1 288 ? -15.031 -44.662 0.871 1.00 75.93 288 GLU A C 1
ATOM 2244 O O . GLU A 1 288 ? -15.345 -45.850 1.006 1.00 74.88 288 GLU A O 1
ATOM 2250 N N . THR A 1 289 ? -14.898 -43.842 1.919 1.00 68.61 289 THR A N 1
ATOM 2251 C CA . THR A 1 289 ? -14.994 -44.336 3.285 1.00 75.98 289 THR A CA 1
ATOM 2252 C C . THR A 1 289 ? -16.193 -43.815 4.070 1.00 73.52 289 THR A C 1
ATOM 2253 O O . THR A 1 289 ? -16.494 -44.363 5.133 1.00 70.71 289 THR A O 1
ATOM 2257 N N . GLY A 1 290 ? -16.882 -42.780 3.602 1.00 70.78 290 GLY A N 1
ATOM 2258 C CA . GLY A 1 290 ? -18.037 -42.316 4.347 1.00 68.75 290 GLY A CA 1
ATOM 2259 C C . GLY A 1 290 ? -17.740 -41.385 5.499 1.00 67.00 290 GLY A C 1
ATOM 2260 O O . GLY A 1 290 ? -18.671 -41.018 6.220 1.00 63.19 290 GLY A O 1
ATOM 2261 N N . THR A 1 291 ? -16.480 -40.984 5.677 1.00 70.78 291 THR A N 1
ATOM 2262 C CA . THR A 1 291 ? -16.062 -40.119 6.776 1.00 65.13 291 THR A CA 1
ATOM 2263 C C . THR A 1 291 ? -16.635 -38.719 6.612 1.00 65.95 291 THR A C 1
ATOM 2264 O O . THR A 1 291 ? -16.398 -38.065 5.592 1.00 69.65 291 THR A O 1
ATOM 2268 N N . CYS A 1 292 ? -17.402 -38.274 7.605 1.00 64.12 292 CYS A N 1
ATOM 2269 C CA . CYS A 1 292 ? -17.899 -36.903 7.646 1.00 67.55 292 CYS A CA 1
ATOM 2270 C C . CYS A 1 292 ? -16.743 -35.925 7.805 1.00 71.59 292 CYS A C 1
ATOM 2271 O O . CYS A 1 292 ? -16.137 -35.823 8.877 1.00 70.02 292 CYS A O 1
ATOM 2274 N N . ILE A 1 293 ? -16.446 -35.208 6.728 1.00 65.76 293 ILE A N 1
ATOM 2275 C CA . ILE A 1 293 ? -15.342 -34.260 6.720 1.00 68.82 293 ILE A CA 1
ATOM 2276 C C . ILE A 1 293 ? -15.736 -32.978 7.431 1.00 62.54 293 ILE A C 1
ATOM 2277 O O . ILE A 1 293 ? -14.986 -32.448 8.257 1.00 68.06 293 ILE A O 1
ATOM 2282 N N . TYR A 1 294 ? -16.925 -32.466 7.127 1.00 63.16 294 TYR A N 1
ATOM 2283 C CA . TYR A 1 294 ? -17.277 -31.114 7.522 1.00 66.17 294 TYR A CA 1
ATOM 2284 C C . TYR A 1 294 ? -18.791 -30.984 7.592 1.00 64.63 294 TYR A C 1
ATOM 2285 O O . TYR A 1 294 ? -19.506 -31.542 6.749 1.00 57.16 294 TYR A O 1
A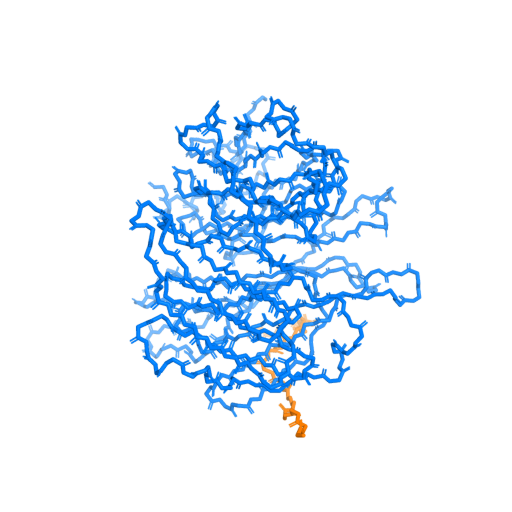TOM 2294 N N . MET A 1 295 ? -19.266 -30.235 8.593 1.00 57.30 295 MET A N 1
ATOM 2295 C CA . MET A 1 295 ? -20.669 -29.855 8.706 1.00 58.25 295 MET A CA 1
ATOM 2296 C C . MET A 1 295 ? -20.762 -28.375 9.053 1.00 60.07 295 MET A C 1
ATOM 2297 O O . MET A 1 295 ? -19.896 -27.855 9.759 1.00 61.81 295 MET A O 1
ATOM 2302 N N . ASN A 1 296 ? -21.808 -27.710 8.545 1.00 56.69 296 ASN A N 1
ATOM 2303 C CA . ASN A 1 296 ? -22.117 -26.308 8.825 1.00 61.52 296 ASN A CA 1
ATOM 2304 C C . ASN A 1 296 ? -23.527 -25.998 8.346 1.00 59.12 296 ASN A C 1
ATOM 2305 O O . ASN A 1 296 ? -23.959 -26.503 7.308 1.00 63.58 296 ASN A O 1
ATOM 2310 N N . ARG A 1 297 ? -24.223 -25.119 9.069 1.00 54.72 297 ARG A N 1
ATOM 2311 C CA . ARG A 1 297 ? -25.481 -24.574 8.563 1.00 58.76 297 ARG A CA 1
ATOM 2312 C C . ARG A 1 297 ? -25.186 -23.369 7.672 1.00 58.09 297 ARG A C 1
ATOM 2313 O O . ARG A 1 297 ? -24.767 -22.312 8.155 1.00 59.55 297 ARG A O 1
ATOM 2321 N N . ILE A 1 298 ? -25.430 -23.523 6.370 1.00 59.80 298 ILE A N 1
ATOM 2322 C CA . ILE A 1 298 ? -25.106 -22.486 5.394 1.00 57.26 298 ILE A CA 1
ATOM 2323 C C . ILE A 1 298 ? -26.291 -21.608 5.024 1.00 57.38 298 ILE A C 1
ATOM 2324 O O . ILE A 1 298 ? -26.089 -20.555 4.399 1.00 59.26 298 ILE A O 1
ATOM 2329 N N . SER A 1 299 ? -27.509 -21.990 5.388 1.00 52.84 299 SER A N 1
ATOM 2330 C CA . SER A 1 299 ? -28.689 -21.274 4.932 1.00 53.48 299 SER A CA 1
ATOM 2331 C C . SER A 1 299 ? -29.732 -21.292 6.035 1.00 53.94 299 SER A C 1
ATOM 2332 O O . SER A 1 299 ? -29.818 -22.249 6.808 1.00 53.60 299 SER A O 1
ATOM 2335 N N . GLY A 1 300 ? -30.519 -20.221 6.102 1.00 51.80 300 GLY A N 1
ATOM 2336 C CA . GLY A 1 300 ? -31.576 -20.132 7.084 1.00 54.41 300 GLY A CA 1
ATOM 2337 C C . GLY A 1 300 ? -32.892 -20.678 6.580 1.00 56.24 300 GLY A C 1
ATOM 2338 O O . GLY A 1 300 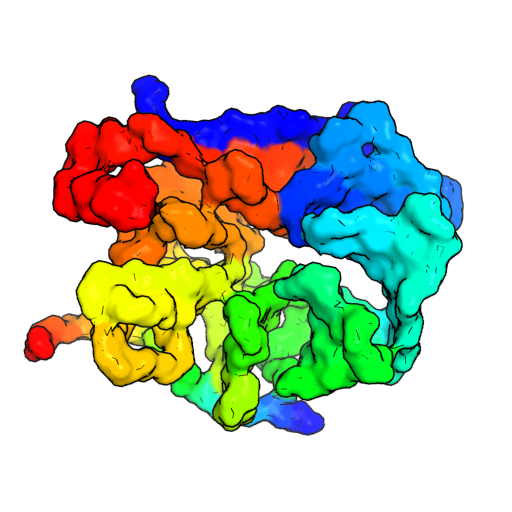? -33.711 -21.172 7.356 1.00 61.25 300 GLY A O 1
ATOM 2339 N N . GLU A 1 301 ? -33.117 -20.581 5.278 1.00 60.89 301 GLU A N 1
ATOM 2340 C CA . GLU A 1 301 ? -34.298 -21.161 4.662 1.00 54.27 301 GLU A CA 1
ATOM 2341 C C . GLU A 1 301 ? -33.933 -22.480 3.985 1.00 56.96 301 GLU A C 1
ATOM 2342 O O . GLU A 1 301 ? -32.760 -22.853 3.880 1.00 55.22 301 GLU A O 1
ATOM 2348 N N . THR A 1 302 ? -34.967 -23.197 3.541 1.00 55.51 302 THR A N 1
ATOM 2349 C CA . THR A 1 302 ? -34.781 -24.484 2.877 1.00 54.15 302 THR A CA 1
ATOM 2350 C C . THR A 1 302 ? -34.203 -24.285 1.477 1.00 51.51 302 THR A C 1
ATOM 2351 O O . THR A 1 302 ? -34.821 -23.618 0.647 1.00 51.24 302 THR A O 1
ATOM 2355 N N . ILE A 1 303 ? -33.031 -24.867 1.215 1.00 49.69 303 ILE A N 1
ATOM 2356 C CA . ILE A 1 303 ? -32.496 -24.971 -0.149 1.00 47.57 303 ILE A CA 1
ATOM 2357 C C . ILE A 1 303 ? -33.220 -26.129 -0.827 1.00 50.09 303 ILE A C 1
ATOM 2358 O O . ILE A 1 303 ? -32.954 -27.298 -0.535 1.00 48.11 303 ILE A O 1
ATOM 2363 N N . PHE A 1 304 ? -34.113 -25.801 -1.767 1.00 48.83 304 PHE A N 1
ATOM 2364 C CA . PHE A 1 304 ? -35.103 -26.733 -2.285 1.00 45.53 304 PHE A CA 1
ATOM 2365 C C . PHE A 1 304 ? -34.763 -27.315 -3.662 1.00 48.31 304 PHE A C 1
ATOM 2366 O O . PHE A 1 304 ? -35.438 -28.253 -4.091 1.00 50.53 304 PHE A O 1
ATOM 2374 N N . VAL A 1 305 ? -33.802 -26.751 -4.389 1.00 44.24 305 VAL A N 1
ATOM 2375 C CA . VAL A 1 305 ? -33.351 -27.324 -5.662 1.00 50.72 305 VAL A CA 1
ATOM 2376 C C . VAL A 1 305 ? -31.841 -27.145 -5.746 1.00 48.23 305 VAL A C 1
ATOM 2377 O O . VAL A 1 305 ? -31.313 -26.075 -5.418 1.00 49.91 305 VAL A O 1
ATOM 2381 N N . THR A 1 306 ? -31.131 -28.219 -6.061 1.00 43.97 306 THR A N 1
ATOM 2382 C CA . THR A 1 306 ? -29.702 -28.092 -6.256 1.00 42.77 306 THR A CA 1
ATOM 2383 C C . THR A 1 306 ? -29.323 -28.551 -7.657 1.00 48.43 306 THR A C 1
ATOM 2384 O O . THR A 1 306 ? -30.163 -28.983 -8.441 1.00 48.00 306 THR A O 1
ATOM 2388 N N . ALA A 1 307 ? -28.024 -28.477 -7.921 1.00 45.84 307 ALA A N 1
ATOM 2389 C CA . ALA A 1 307 ? -27.415 -28.802 -9.201 1.00 48.69 307 ALA A CA 1
ATOM 2390 C C . ALA A 1 307 ? -25.928 -29.002 -8.954 1.00 52.08 307 ALA A C 1
ATOM 2391 O O . ALA A 1 307 ? -25.405 -28.538 -7.922 1.00 49.80 307 ALA A O 1
ATOM 2393 N N . PRO A 1 308 ? -25.212 -29.692 -9.843 1.00 55.20 308 PRO A N 1
ATOM 2394 C CA . PRO A 1 308 ? -23.750 -29.592 -9.805 1.00 52.80 308 PRO A CA 1
ATOM 2395 C C . PRO A 1 308 ? -23.309 -28.180 -10.166 1.00 49.56 308 PRO A C 1
ATOM 2396 O O . PRO A 1 308 ? -24.018 -27.434 -10.842 1.00 53.91 308 PRO A O 1
ATOM 2400 N N . HIS A 1 309 ? -22.168 -27.787 -9.626 1.00 52.07 309 HIS A N 1
ATOM 2401 C CA . HIS A 1 309 ? -21.533 -26.504 -9.924 1.00 56.47 309 HIS A CA 1
ATOM 2402 C C . HIS A 1 309 ? -20.203 -26.865 -10.565 1.00 60.33 309 HIS A C 1
ATOM 2403 O O . HIS A 1 309 ? -19.245 -27.184 -9.860 1.00 58.53 309 HIS A O 1
ATOM 2410 N N . GLU A 1 310 ? -20.133 -26.821 -11.891 1.00 62.49 310 GLU A N 1
ATOM 2411 C CA . GLU A 1 310 ? -19.048 -27.534 -12.558 1.00 63.59 310 GLU A CA 1
ATOM 2412 C C . GLU A 1 310 ? -17.727 -26.773 -12.547 1.00 62.28 310 GLU A C 1
ATOM 2413 O O . GLU A 1 310 ? -16.664 -27.404 -12.564 1.00 67.25 310 GLU A O 1
ATOM 2419 N N . ALA A 1 311 ? -17.771 -25.441 -12.474 1.00 61.98 311 ALA A N 1
ATOM 2420 C CA . ALA A 1 311 ? -16.556 -24.633 -12.481 1.00 64.84 311 ALA A CA 1
ATOM 2421 C C . ALA A 1 311 ? -15.729 -24.806 -11.218 1.00 71.83 311 ALA A C 1
ATOM 2422 O O . ALA A 1 311 ? -14.511 -24.596 -11.248 1.00 72.56 311 ALA A O 1
ATOM 2424 N N . THR A 1 312 ? -16.372 -25.184 -10.110 1.00 70.26 312 THR A N 1
ATOM 2425 C CA . THR A 1 312 ? -15.701 -25.435 -8.852 1.00 64.69 312 THR A CA 1
ATOM 2426 C C . THR A 1 312 ? -15.783 -26.890 -8.398 1.00 66.28 312 THR A C 1
ATOM 2427 O O . THR A 1 312 ? -15.190 -27.219 -7.363 1.00 68.80 312 THR A O 1
ATOM 2431 N N . ALA A 1 313 ? -16.481 -27.756 -9.150 1.00 63.13 313 ALA A N 1
ATOM 2432 C CA . ALA A 1 313 ? -16.819 -29.156 -8.810 1.00 62.93 313 ALA A CA 1
ATOM 2433 C C . ALA A 1 313 ? -17.504 -29.262 -7.443 1.00 64.81 313 ALA A C 1
ATOM 2434 O O . ALA A 1 313 ? -17.070 -29.994 -6.551 1.00 65.09 313 ALA A O 1
ATOM 2436 N N . GLY A 1 314 ? -18.601 -28.521 -7.292 1.00 58.67 314 GLY A N 1
ATOM 2437 C CA . GLY A 1 314 ? -19.310 -28.472 -6.027 1.00 58.90 314 GLY A CA 1
ATOM 2438 C C . GLY A 1 314 ? -20.809 -28.620 -6.204 1.00 55.60 314 GLY A C 1
ATOM 2439 O O . GLY A 1 314 ? -21.298 -29.321 -7.091 1.00 59.21 314 GLY A O 1
ATOM 2440 N N . ILE A 1 315 ? -21.544 -27.951 -5.325 1.00 55.24 315 ILE A N 1
ATOM 2441 C CA . ILE A 1 315 ? -22.997 -27.988 -5.320 1.00 51.33 315 ILE A CA 1
ATOM 2442 C C . ILE A 1 315 ? -23.465 -26.542 -5.315 1.00 50.47 315 ILE A C 1
ATOM 2443 O O . ILE A 1 315 ? -22.799 -25.676 -4.744 1.00 52.42 315 ILE A O 1
ATOM 2448 N N . ILE A 1 316 ? -24.533 -26.251 -6.049 1.00 50.25 316 ILE A N 1
ATOM 2449 C CA . ILE A 1 316 ? -25.098 -24.909 -6.100 1.00 50.13 316 ILE A CA 1
ATOM 2450 C C . ILE A 1 316 ? -26.586 -25.054 -5.823 1.00 46.39 316 ILE A C 1
ATOM 2451 O O . ILE A 1 316 ? -27.174 -26.078 -6.166 1.00 44.77 316 ILE A O 1
ATOM 2456 N N . GLY A 1 317 ? -27.185 -24.093 -5.117 1.00 45.74 317 GLY A N 1
ATOM 2457 C CA . GLY A 1 317 ? -28.589 -24.249 -4.795 1.00 42.09 317 GLY A CA 1
ATOM 2458 C C . GLY A 1 317 ? -29.266 -22.919 -4.596 1.00 41.08 317 GLY A C 1
ATOM 2459 O O . GLY A 1 317 ? -28.620 -21.877 -4.510 1.00 52.24 317 GLY A O 1
ATOM 2460 N N . VAL A 1 318 ? -30.593 -22.970 -4.536 1.00 43.01 318 VAL A N 1
ATOM 2461 C CA . VAL A 1 318 ? -31.445 -21.808 -4.294 1.00 46.56 318 VAL A CA 1
ATOM 2462 C C . VAL A 1 318 ? -32.267 -22.083 -3.035 1.00 51.00 318 VAL A C 1
ATOM 2463 O O . VAL A 1 318 ? -32.842 -23.169 -2.908 1.00 46.03 318 VAL A O 1
ATOM 2467 N N . ASN A 1 319 ? -32.313 -21.116 -2.097 1.00 50.56 319 ASN A N 1
ATOM 2468 C CA . ASN A 1 319 ? -33.221 -21.238 -0.962 1.00 50.51 319 ASN A CA 1
ATOM 2469 C C . ASN A 1 319 ? -34.522 -20.473 -1.213 1.00 52.91 319 ASN A C 1
ATOM 2470 O O . ASN A 1 319 ? -34.677 -19.770 -2.217 1.00 49.48 319 ASN A O 1
ATOM 2475 N N . ARG A 1 320 ? -35.450 -20.574 -0.247 1.00 54.45 320 ARG A N 1
ATOM 2476 C CA . ARG A 1 320 ? -36.763 -19.944 -0.379 1.00 53.06 320 ARG A CA 1
ATOM 2477 C C . ARG A 1 320 ? -36.694 -18.427 -0.261 1.00 57.43 320 ARG A C 1
ATOM 2478 O O . ARG A 1 320 ? -37.618 -17.738 -0.711 1.00 56.79 320 ARG A O 1
ATOM 2486 N N . LYS A 1 321 ? -35.620 -17.894 0.331 1.00 54.32 321 LYS A N 1
ATOM 2487 C CA . LYS A 1 321 ? -35.421 -16.450 0.340 1.00 58.55 321 LYS A CA 1
ATOM 2488 C C . LYS A 1 321 ? -35.036 -15.943 -1.050 1.00 57.17 321 LYS A C 1
ATOM 2489 O O . LYS A 1 321 ? -35.452 -14.853 -1.461 1.00 57.00 321 LYS A O 1
ATOM 2495 N N . GLY A 1 322 ? -34.274 -16.735 -1.800 1.00 59.50 322 GLY A N 1
ATOM 2496 C CA . GLY A 1 322 ? -33.900 -16.377 -3.156 1.00 53.85 322 GLY A CA 1
ATOM 2497 C C . GLY A 1 322 ? -32.405 -16.208 -3.303 1.00 55.40 322 GLY A C 1
ATOM 2498 O O . GLY A 1 322 ? -31.934 -15.565 -4.237 1.00 62.92 322 GLY A O 1
ATOM 2499 N N . GLN A 1 323 ? -31.643 -16.752 -2.366 1.00 60.77 323 GLN A N 1
ATOM 2500 C CA . GLN A 1 323 ? -30.196 -16.705 -2.464 1.00 59.44 323 GLN A CA 1
ATOM 2501 C C . GLN A 1 323 ? -29.713 -17.856 -3.319 1.00 56.41 323 GLN A C 1
ATOM 2502 O O . GLN A 1 323 ? -30.141 -18.995 -3.143 1.00 53.99 323 GLN A O 1
ATOM 2508 N N . VAL A 1 324 ? -28.805 -17.565 -4.232 1.00 56.31 324 VAL A N 1
ATOM 2509 C CA . VAL A 1 324 ? -28.155 -18.601 -5.015 1.00 55.98 324 VAL A CA 1
ATOM 2510 C C . VAL A 1 324 ? -26.797 -18.833 -4.378 1.00 51.05 324 VAL A C 1
ATOM 2511 O O . VAL A 1 324 ? -25.936 -17.951 -4.392 1.00 57.56 324 VAL A O 1
ATOM 2515 N N . LEU A 1 325 ? -26.610 -20.004 -3.788 1.00 51.47 325 LEU A N 1
ATOM 2516 C CA . LEU A 1 325 ? -25.475 -20.251 -2.916 1.00 56.78 325 LEU A CA 1
ATOM 2517 C C . LEU A 1 325 ? -24.683 -21.425 -3.455 1.00 55.23 325 LEU A C 1
ATOM 2518 O O . LEU A 1 325 ? -25.258 -22.349 -4.034 1.00 57.72 325 LEU A O 1
ATOM 2523 N N . SER A 1 326 ? -23.361 -21.396 -3.273 1.00 57.67 326 SER A N 1
ATOM 2524 C CA . SER A 1 326 ? -22.567 -22.545 -3.684 1.00 57.29 326 SER A CA 1
ATOM 2525 C C . SER A 1 326 ? -21.516 -22.895 -2.645 1.00 56.23 326 SER A C 1
ATOM 2526 O O . SER A 1 326 ? -20.899 -22.021 -2.030 1.00 56.95 326 SER A O 1
ATOM 2529 N N . VAL A 1 327 ? -21.312 -24.197 -2.490 1.00 55.57 327 VAL A N 1
ATOM 2530 C CA . VAL A 1 327 ? -20.283 -24.776 -1.645 1.00 55.55 327 VAL A CA 1
ATOM 2531 C C . VAL A 1 327 ? -19.481 -25.730 -2.517 1.00 57.22 327 VAL A C 1
ATOM 2532 O O . VAL A 1 327 ? -20.059 -26.515 -3.275 1.00 53.28 327 VAL A O 1
ATOM 2536 N N . CYS A 1 328 ? -18.159 -25.630 -2.453 1.00 54.67 328 CYS A N 1
ATOM 2537 C CA . CYS A 1 328 ? -17.291 -26.598 -3.094 1.00 58.28 328 CYS A CA 1
ATOM 2538 C C . CYS A 1 328 ? -16.128 -26.859 -2.169 1.00 63.85 328 CYS A C 1
ATOM 2539 O O . CYS A 1 328 ? -15.916 -26.132 -1.205 1.00 65.71 328 CYS A O 1
ATOM 2542 N N . VAL A 1 329 ? -15.365 -27.901 -2.484 1.00 67.03 329 VAL A N 1
ATOM 2543 C CA . VAL A 1 329 ? -14.146 -28.200 -1.746 1.00 63.25 329 VAL A CA 1
ATOM 2544 C C . VAL A 1 329 ? -13.100 -27.133 -2.048 1.00 68.77 329 VAL A C 1
ATOM 2545 O O . VAL A 1 329 ? -12.803 -26.844 -3.216 1.00 69.82 329 VAL A O 1
ATOM 2549 N N . GLU A 1 330 ? -12.577 -26.504 -0.995 1.00 72.07 330 GLU A N 1
ATOM 2550 C CA . GLU A 1 330 ? -11.414 -25.633 -1.132 1.00 75.48 330 GLU A CA 1
ATOM 2551 C C . GLU A 1 330 ? -10.200 -26.499 -1.444 1.00 78.01 330 GLU A C 1
ATOM 2552 O O . GLU A 1 330 ? -9.758 -27.283 -0.597 1.00 76.92 330 GLU A O 1
ATOM 2558 N N . GLU A 1 331 ? -9.662 -26.354 -2.660 1.00 73.33 331 GLU A N 1
ATOM 2559 C CA . GLU A 1 331 ? -8.683 -27.302 -3.186 1.00 77.23 331 GLU A CA 1
ATOM 2560 C C . GLU A 1 331 ? -7.316 -27.182 -2.520 1.00 81.41 331 GLU A C 1
ATOM 2561 O O . GLU A 1 331 ? -6.522 -28.126 -2.597 1.00 77.85 331 GLU A O 1
ATOM 2567 N N . GLU A 1 332 ? -7.035 -26.062 -1.852 1.00 80.86 332 GLU A N 1
ATOM 2568 C CA . GLU A 1 332 ? -5.785 -25.905 -1.126 1.00 80.17 332 GLU A CA 1
ATOM 2569 C C . GLU A 1 332 ? -5.893 -26.324 0.333 1.00 86.85 332 GLU A C 1
ATOM 2570 O O . GLU A 1 332 ? -4.869 -26.642 0.944 1.00 89.65 332 GLU A O 1
ATOM 2576 N N . ASN A 1 333 ? -7.104 -26.367 0.892 1.00 83.82 333 ASN A N 1
ATOM 2577 C CA . ASN A 1 333 ? -7.280 -26.459 2.331 1.00 84.99 333 ASN A CA 1
ATOM 2578 C C . ASN A 1 333 ? -7.795 -27.799 2.827 1.00 86.33 333 ASN A C 1
ATOM 2579 O O . ASN A 1 333 ? -7.784 -28.018 4.045 1.00 84.60 333 ASN A O 1
ATOM 2584 N N . ILE A 1 334 ? -8.269 -28.685 1.945 1.00 83.62 334 ILE A N 1
ATOM 2585 C CA . ILE A 1 334 ? -8.994 -29.844 2.459 1.00 85.94 334 ILE A CA 1
ATOM 2586 C C . ILE A 1 334 ? -8.025 -30.900 3.005 1.00 89.57 334 ILE A C 1
ATOM 2587 O O . ILE A 1 334 ? -8.335 -31.556 4.009 1.00 90.32 334 ILE A O 1
ATOM 2592 N N . ILE A 1 335 ? -6.808 -30.999 2.463 1.00 90.36 335 ILE A N 1
ATOM 2593 C CA . ILE A 1 335 ? -5.817 -31.886 3.084 1.00 92.65 335 ILE A CA 1
ATOM 2594 C C . ILE A 1 335 ? -5.158 -31.210 4.296 1.00 90.72 335 ILE A C 1
ATOM 2595 O O . ILE A 1 335 ? -5.013 -31.899 5.319 1.00 94.07 335 ILE A O 1
ATOM 2600 N N . PRO A 1 336 ? -4.864 -29.890 4.334 1.00 88.91 336 PRO A N 1
ATOM 2601 C CA . PRO A 1 336 ? -4.518 -29.279 5.631 1.00 92.29 336 PRO A CA 1
ATOM 2602 C C . PRO A 1 336 ? -5.657 -29.158 6.641 1.00 92.77 336 PRO A C 1
ATOM 2603 O O . PRO A 1 336 ? -5.404 -28.690 7.756 1.00 94.95 336 PRO A O 1
ATOM 2607 N N . TYR A 1 337 ? -6.886 -29.562 6.320 1.00 90.92 337 TYR A N 1
ATOM 2608 C CA . TYR A 1 337 ? -7.917 -29.676 7.342 1.00 89.43 337 TYR A CA 1
ATOM 2609 C C . TYR A 1 337 ? -7.935 -31.060 7.979 1.00 90.61 337 TYR A C 1
ATOM 2610 O O . TYR A 1 337 ? -8.163 -31.178 9.188 1.00 92.38 337 TYR A O 1
ATOM 2619 N N . ILE A 1 338 ? -7.684 -32.110 7.193 1.00 91.83 338 ILE A N 1
ATOM 2620 C CA . ILE A 1 338 ? -7.769 -33.472 7.713 1.00 93.86 338 ILE A CA 1
ATOM 2621 C C . ILE A 1 338 ? -6.495 -33.863 8.466 1.00 94.83 338 ILE A C 1
ATOM 2622 O O . ILE A 1 338 ? -6.540 -34.747 9.336 1.00 95.13 338 ILE A O 1
ATOM 2627 N N . THR A 1 339 ? -5.368 -33.194 8.202 1.00 95.56 339 THR A N 1
ATOM 2628 C CA . THR A 1 339 ? -4.166 -33.446 8.999 1.00 96.64 339 THR A CA 1
ATOM 2629 C C . THR A 1 339 ? -4.296 -32.904 10.418 1.00 94.71 339 THR A C 1
ATOM 2630 O O . THR A 1 339 ? -4.093 -33.644 11.387 1.00 97.61 339 THR A O 1
ATOM 2634 N N . ASN A 1 340 ? -4.652 -31.628 10.565 1.00 94.48 340 ASN A N 1
ATOM 2635 C CA . ASN A 1 340 ? -4.642 -30.970 11.867 1.00 93.44 340 ASN A CA 1
ATOM 2636 C C . ASN A 1 340 ? -5.990 -31.008 12.576 1.00 95.75 340 ASN A C 1
ATOM 2637 O O . ASN A 1 340 ? -6.059 -31.407 13.742 1.00 94.69 340 ASN A O 1
ATOM 2642 N N . VAL A 1 341 ? -7.059 -30.569 11.910 1.00 93.09 341 VAL A N 1
ATOM 2643 C CA . VAL A 1 341 ? -8.322 -30.363 12.613 1.00 91.88 341 VAL A CA 1
ATOM 2644 C C . VAL A 1 341 ? -9.073 -31.678 12.780 1.00 91.14 341 VAL A C 1
ATOM 2645 O O . VAL A 1 341 ? -9.713 -31.915 13.812 1.00 86.00 341 VAL A O 1
ATOM 2649 N N . LEU A 1 342 ? -8.991 -32.563 11.789 1.00 90.78 342 LEU A N 1
ATOM 2650 C CA . LEU A 1 342 ? -9.724 -33.819 11.850 1.00 92.10 342 LEU A CA 1
ATOM 2651 C C . LEU A 1 342 ? -8.895 -34.974 12.394 1.00 90.20 342 LEU A C 1
ATOM 2652 O O . LEU A 1 342 ? -9.485 -35.956 12.869 1.00 87.15 342 LEU A O 1
ATOM 2657 N N . GLN A 1 343 ? -7.556 -34.859 12.325 1.00 89.75 343 GLN A N 1
ATOM 2658 C CA . GLN A 1 343 ? -6.575 -35.842 12.818 1.00 92.73 343 GLN A CA 1
ATOM 2659 C C . GLN A 1 343 ? -6.764 -37.224 12.190 1.00 93.97 343 GLN A C 1
ATOM 2660 O O . GLN A 1 343 ? -6.711 -38.249 12.872 1.00 97.07 343 GLN A O 1
ATOM 2666 N N . ASN A 1 344 ? -6.993 -37.257 10.877 1.00 96.22 344 ASN A N 1
ATOM 2667 C CA . ASN A 1 344 ? -7.109 -38.500 10.116 1.00 95.45 344 ASN A CA 1
ATOM 2668 C C . ASN A 1 344 ? -5.996 -38.501 9.073 1.00 97.45 344 ASN A C 1
ATOM 2669 O O . ASN A 1 344 ? -6.221 -38.118 7.915 1.00 101.34 344 ASN A O 1
ATOM 2674 N N . PRO A 1 345 ? -4.781 -38.928 9.444 1.00 100.11 345 PRO A N 1
ATOM 2675 C CA . PRO A 1 345 ? -3.664 -38.872 8.487 1.00 100.35 345 PRO A CA 1
ATOM 2676 C C . PRO A 1 345 ? -3.710 -39.944 7.414 1.00 101.51 345 PRO A C 1
ATOM 2677 O O . PRO A 1 345 ? -3.130 -39.738 6.337 1.00 102.59 345 PRO A O 1
ATOM 2681 N N . ASP A 1 346 ? -4.378 -41.073 7.664 1.00 99.98 346 ASP A N 1
ATOM 2682 C CA . ASP A 1 346 ? -4.452 -42.132 6.663 1.00 101.36 346 ASP A CA 1
ATOM 2683 C C . ASP A 1 346 ? -5.417 -41.780 5.536 1.00 99.44 346 ASP A C 1
ATOM 2684 O O . ASP A 1 346 ? -5.220 -42.219 4.397 1.00 96.07 346 ASP A O 1
ATOM 2689 N N . LEU A 1 347 ? -6.451 -40.990 5.833 1.00 99.03 347 LEU A N 1
ATOM 2690 C CA . LEU A 1 347 ? -7.367 -40.511 4.805 1.00 97.97 347 LEU A CA 1
ATOM 2691 C C . LEU A 1 347 ? -6.789 -39.323 4.045 1.00 97.98 347 LEU A C 1
ATOM 2692 O O . LEU A 1 347 ? -7.043 -39.183 2.843 1.00 94.20 347 LEU A O 1
ATOM 2697 N N . ALA A 1 348 ? -5.983 -38.490 4.719 1.00 99.17 348 ALA A N 1
ATOM 2698 C CA . ALA A 1 348 ? -5.531 -37.225 4.142 1.00 99.05 348 ALA A CA 1
ATOM 2699 C C . ALA A 1 348 ? -4.507 -37.423 3.029 1.00 101.87 348 ALA A C 1
ATOM 2700 O O . ALA A 1 348 ? -4.485 -36.643 2.068 1.00 99.39 348 ALA A O 1
ATOM 2702 N N . LEU A 1 349 ? -3.666 -38.453 3.124 1.00 101.32 349 LEU A N 1
ATOM 2703 C CA . LEU A 1 349 ? -2.733 -38.739 2.042 1.00 102.24 349 LEU A CA 1
ATOM 2704 C C . LEU A 1 349 ? -3.286 -39.736 1.031 1.00 102.27 349 LEU A C 1
ATOM 2705 O O . LEU A 1 349 ? -2.788 -39.789 -0.098 1.00 101.73 349 LEU A O 1
ATOM 2710 N N . ARG A 1 350 ? -4.315 -40.510 1.394 1.00 101.97 350 ARG A N 1
ATOM 2711 C CA . ARG A 1 350 ? -5.069 -41.250 0.388 1.00 100.24 350 ARG A CA 1
ATOM 2712 C C . ARG A 1 350 ? -6.013 -40.335 -0.388 1.00 100.26 350 ARG A C 1
ATOM 2713 O O . ARG A 1 350 ? -6.447 -40.695 -1.489 1.00 96.85 350 ARG A O 1
ATOM 2721 N N . MET A 1 351 ? -6.312 -39.151 0.162 1.00 101.45 351 MET A N 1
ATOM 2722 C CA . MET A 1 351 ? -6.942 -38.076 -0.596 1.00 98.40 351 MET A CA 1
ATOM 2723 C C . MET A 1 351 ? -5.981 -37.467 -1.610 1.00 98.30 351 MET A C 1
ATOM 2724 O O . MET A 1 351 ? -6.419 -36.916 -2.626 1.00 99.65 351 MET A O 1
ATOM 2729 N N . ALA A 1 352 ? -4.673 -37.555 -1.352 1.00 99.30 352 ALA A N 1
ATOM 2730 C CA . ALA A 1 352 ? -3.688 -36.842 -2.159 1.00 100.38 352 ALA A CA 1
ATOM 2731 C C . ALA A 1 352 ? -3.321 -37.578 -3.440 1.00 97.98 352 ALA A C 1
ATOM 2732 O O . ALA A 1 352 ? -3.021 -36.928 -4.447 1.00 101.01 352 ALA A O 1
ATOM 2734 N N . VAL A 1 353 ? -3.322 -38.913 -3.424 1.00 97.70 353 VAL A N 1
ATOM 2735 C CA . VAL A 1 353 ? -2.866 -39.671 -4.587 1.00 100.20 353 VAL A CA 1
ATOM 2736 C C . VAL A 1 353 ? -3.915 -39.668 -5.694 1.00 99.87 353 VAL A C 1
ATOM 2737 O O . VAL A 1 353 ? -3.590 -39.472 -6.872 1.00 97.92 353 VAL A O 1
ATOM 2741 N N . ARG A 1 354 ? -5.186 -39.858 -5.343 1.00 98.47 354 ARG A N 1
ATOM 2742 C CA . ARG A 1 354 ? -6.229 -40.003 -6.350 1.00 94.45 354 ARG A CA 1
ATOM 2743 C C . ARG A 1 354 ? -6.823 -38.679 -6.812 1.00 95.23 354 ARG A C 1
ATOM 2744 O O . ARG A 1 354 ? -7.472 -38.648 -7.865 1.00 99.40 354 ARG A O 1
ATOM 2752 N N . ASN A 1 355 ? -6.622 -37.588 -6.071 1.00 94.61 355 ASN A N 1
ATOM 2753 C CA . ASN A 1 355 ? -7.278 -36.321 -6.389 1.00 98.07 355 ASN A CA 1
ATOM 2754 C C . ASN A 1 355 ? -6.284 -35.190 -6.616 1.00 96.52 355 ASN A C 1
ATOM 2755 O O . ASN A 1 355 ? -6.249 -34.620 -7.711 1.00 94.63 355 ASN A O 1
ATOM 2760 N N . ASN A 1 356 ? -5.488 -34.837 -5.613 1.00 97.57 356 ASN A N 1
ATOM 2761 C CA . ASN A 1 356 ? -4.566 -33.713 -5.728 1.00 98.41 356 ASN A CA 1
ATOM 2762 C C . ASN A 1 356 ? -3.339 -34.077 -6.557 1.00 95.89 356 ASN A C 1
ATOM 2763 O O . ASN A 1 356 ? -2.810 -33.244 -7.291 1.00 98.78 356 ASN A O 1
ATOM 2768 N N . PRO B 2 46 ? -50.961 -52.597 -14.348 1.00 93.50 706 PRO B N 1
ATOM 2769 C CA . PRO B 2 46 ? -49.696 -53.337 -14.338 1.00 90.07 706 PRO B CA 1
ATOM 2770 C C . PRO B 2 46 ? -48.898 -53.129 -13.053 1.00 84.80 706 PRO B C 1
ATOM 2771 O O . PRO B 2 46 ? -48.521 -52.002 -12.730 1.00 82.16 706 PRO B O 1
ATOM 2775 N N . SER B 2 47 ? -48.653 -54.219 -12.330 1.00 87.74 707 SER B N 1
ATOM 2776 C CA . SER B 2 47 ? -47.878 -54.179 -11.101 1.00 89.87 707 SER B CA 1
ATOM 2777 C C . SER B 2 47 ? -46.383 -54.119 -11.417 1.00 88.56 707 SER B C 1
ATOM 2778 O O . SER B 2 47 ? -45.943 -54.613 -12.462 1.00 87.11 707 SER B O 1
ATOM 2781 N N . PRO B 2 48 ? -45.588 -53.476 -10.561 1.00 81.82 708 PRO B N 1
ATOM 2782 C CA . PRO B 2 48 ? -44.132 -53.605 -10.680 1.00 79.56 708 PRO B CA 1
ATOM 2783 C C . PRO B 2 48 ? -43.635 -54.849 -9.962 1.00 73.74 708 PRO B C 1
ATOM 2784 O O . PRO B 2 48 ? -44.177 -55.263 -8.934 1.00 79.23 708 PRO B O 1
ATOM 2788 N N . VAL B 2 49 ? -42.606 -55.458 -10.534 1.00 74.46 709 VAL B N 1
ATOM 2789 C CA . VAL B 2 49 ? -41.990 -56.643 -9.950 1.00 69.80 709 VAL B CA 1
ATOM 2790 C C . VAL B 2 49 ? -40.943 -56.174 -8.950 1.00 67.84 709 VAL B C 1
ATOM 2791 O O . VAL B 2 49 ? -40.003 -55.459 -9.308 1.00 62.32 709 VAL B O 1
ATOM 2795 N N . VAL B 2 50 ? -41.122 -56.542 -7.686 1.00 72.67 710 VAL B N 1
ATOM 2796 C CA . VAL B 2 50 ? -40.264 -56.040 -6.627 1.00 67.54 710 VAL B CA 1
ATOM 2797 C C . VAL B 2 50 ? -39.352 -57.156 -6.132 1.00 70.48 710 VAL B C 1
ATOM 2798 O O . VAL B 2 50 ? -39.643 -58.352 -6.260 1.00 63.71 710 VAL B O 1
ATOM 2802 N N . GLY B 2 51 ? -38.214 -56.743 -5.592 1.00 70.20 711 GLY B N 1
ATOM 2803 C CA . GLY B 2 51 ? -37.222 -57.680 -5.115 1.00 67.08 711 GLY B CA 1
ATOM 2804 C C . GLY B 2 51 ? -36.151 -56.973 -4.318 1.00 68.06 711 GLY B C 1
ATOM 2805 O O . GLY B 2 51 ? -36.358 -55.864 -3.824 1.00 69.21 711 GLY B O 1
ATOM 2806 N N . GLN B 2 52 ? -34.992 -57.621 -4.205 1.00 69.80 712 GLN B N 1
ATOM 2807 C CA . GLN B 2 52 ? -33.918 -57.170 -3.314 1.00 65.25 712 GLN B CA 1
ATOM 2808 C C . GLN B 2 52 ? -32.669 -56.849 -4.135 1.00 58.90 712 GLN B C 1
ATOM 2809 O O . GLN B 2 52 ? -31.845 -57.728 -4.396 1.00 65.37 712 GLN B O 1
ATOM 2815 N N . LEU B 2 53 ? -32.519 -55.576 -4.509 1.00 61.52 713 LEU B N 1
ATOM 2816 C CA . LEU B 2 53 ? -31.425 -55.152 -5.385 1.00 57.67 713 LEU B CA 1
ATOM 2817 C C . LEU B 2 53 ? -30.142 -54.865 -4.615 1.00 62.99 713 LEU B C 1
ATOM 2818 O O . LEU B 2 53 ? -29.052 -55.265 -5.044 1.00 60.68 713 LEU B O 1
ATOM 2823 N N . ILE B 2 54 ? -30.248 -54.147 -3.502 1.00 63.54 714 ILE B N 1
ATOM 2824 C CA . ILE B 2 54 ? -29.114 -53.814 -2.651 1.00 67.60 714 ILE B CA 1
ATOM 2825 C C . ILE B 2 54 ? -29.421 -54.290 -1.240 1.00 61.64 714 ILE B C 1
ATOM 2826 O O . ILE B 2 54 ? -30.583 -54.339 -0.826 1.00 62.14 714 ILE B O 1
ATOM 2831 N N . ASP B 2 55 ? -28.374 -54.673 -0.511 1.00 67.62 715 ASP B N 1
ATOM 2832 C CA . ASP B 2 55 ? -28.498 -55.014 0.905 1.00 68.49 715 ASP B CA 1
ATOM 2833 C C . ASP B 2 55 ? -28.213 -53.769 1.732 1.00 63.64 715 ASP B C 1
ATOM 2834 O O . ASP B 2 55 ? -27.123 -53.198 1.636 1.00 65.60 715 ASP B O 1
ATOM 2839 N N . LEU B 2 56 ? -29.190 -53.346 2.533 1.00 64.16 716 LEU B N 1
ATOM 2840 C CA . LEU B 2 56 ? -29.050 -52.192 3.414 1.00 68.7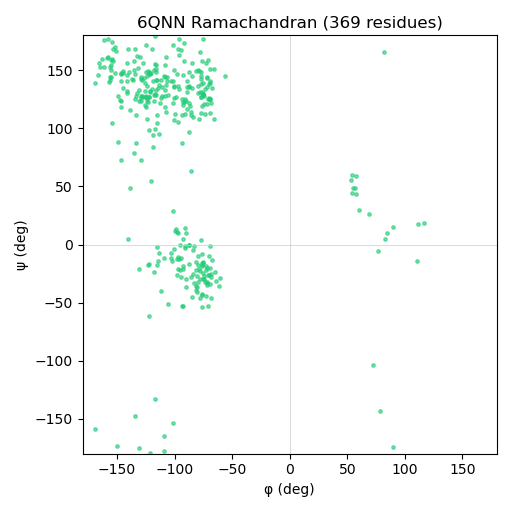2 716 LEU B CA 1
ATOM 2841 C C . LEU B 2 56 ? -28.537 -52.542 4.807 1.00 69.82 716 LEU B C 1
ATOM 2842 O O . LEU B 2 56 ? -28.354 -51.637 5.628 1.00 71.12 716 LEU B O 1
ATOM 2847 N N . SER B 2 57 ? -28.299 -53.814 5.097 1.00 72.01 717 SER B N 1
ATOM 2848 C CA . SER B 2 57 ? -27.931 -54.228 6.443 1.00 69.61 717 SER B CA 1
ATOM 2849 C C . SER B 2 57 ? -26.422 -54.187 6.648 1.00 68.82 717 SER B C 1
ATOM 2850 O O . SER B 2 57 ? -25.652 -54.634 5.797 1.00 70.40 717 SER B O 1
ATOM 2853 N N . SER B 2 58 ? -26.004 -53.642 7.792 1.00 75.35 718 SER B N 1
ATOM 2854 C CA . SER B 2 58 ? -24.597 -53.716 8.161 1.00 68.49 718 SER B CA 1
ATOM 2855 C C . SER B 2 58 ? -24.396 -54.826 9.187 1.00 67.86 718 SER B C 1
ATOM 2856 O O . SER B 2 58 ? -25.204 -54.960 10.111 1.00 63.39 718 SER B O 1
ATOM 2859 N N . PRO B 2 59 ? -23.359 -55.655 9.046 1.00 63.45 719 PRO B N 1
ATOM 2860 C CA . PRO B 2 59 ? -23.280 -56.884 9.847 1.00 66.32 719 PRO B CA 1
ATOM 2861 C C . PRO B 2 59 ? -22.840 -56.635 11.285 1.00 64.27 719 PRO B C 1
ATOM 2862 O O . PRO B 2 59 ? -21.992 -55.786 11.570 1.00 69.49 719 PRO B O 1
ATOM 2866 N N . LEU B 2 60 ? -23.435 -57.390 12.201 1.00 62.77 720 LEU B N 1
ATOM 2867 C CA . LEU B 2 60 ? -23.130 -57.243 13.614 1.00 62.90 720 LEU B CA 1
ATOM 2868 C C . LEU B 2 60 ? -21.945 -58.089 14.063 1.00 63.29 720 LEU B C 1
ATOM 2869 O O . LEU B 2 60 ? -21.584 -58.032 15.239 1.00 54.98 720 LEU B O 1
ATOM 2874 N N . ILE B 2 61 ? -21.323 -58.853 13.165 1.00 62.49 721 ILE B N 1
ATOM 2875 C CA . ILE B 2 61 ? -20.114 -59.608 13.478 1.00 59.81 721 ILE B CA 1
ATOM 2876 C C . ILE B 2 61 ? -19.138 -59.429 12.320 1.00 66.93 721 ILE B C 1
ATOM 2877 O O . ILE B 2 61 ? -19.540 -59.334 11.154 1.00 63.21 721 ILE B O 1
ATOM 2882 N N . GLN B 2 62 ? -17.857 -59.308 12.644 1.00 66.31 722 GLN B N 1
ATOM 2883 C CA . GLN B 2 62 ? -16.805 -59.245 11.639 1.00 70.57 722 GLN B CA 1
ATOM 2884 C C . GLN B 2 62 ? -16.213 -60.643 11.493 1.00 68.99 722 GLN B C 1
ATOM 2885 O O . GLN B 2 62 ? -15.477 -61.110 12.368 1.00 67.72 722 GLN B O 1
ATOM 2891 N N . LEU B 2 63 ? -16.544 -61.323 10.399 1.00 67.55 723 LEU B N 1
ATOM 2892 C CA . LEU B 2 63 ? -16.085 -62.689 10.196 1.00 68.94 723 LEU B CA 1
ATOM 2893 C C . LEU B 2 63 ? -14.815 -62.779 9.358 1.00 73.08 723 LEU B C 1
ATOM 2894 O O . LEU B 2 63 ? -14.325 -63.894 9.135 1.00 74.21 723 LEU B O 1
ATOM 2899 N N . SER B 2 64 ? -14.282 -61.632 8.909 1.00 75.08 724 SER B N 1
ATOM 2900 C CA . SER B 2 64 ? -12.999 -61.466 8.191 1.00 75.62 724 SER B CA 1
ATOM 2901 C C . SER B 2 64 ? -12.886 -62.282 6.899 1.00 80.81 724 SER B C 1
ATOM 2902 O O . SER B 2 64 ? -13.891 -62.680 6.307 1.00 80.75 724 SER B O 1
#